Protein AF-A0A813JA35-F1 (afdb_monomer)

Secondary structure (DSSP, 8-state):
-HHHHHHHHHHHHHHHHHHHHHHHT-HHHHHHHHHHHHHTT--HHHHHHHHHHHHHHHHHHHHHHHHHHHT-HHHHHHHHHHHHHTT--TTSHHHHHHHHHHHHHHHHHHHHHHHHHHT-HHHHHHHHHHHHHTT--GGGTHHHHHHHHHHHHHHHHHHHHHHH--HHHHHHHHHHHHHTT--HHHHHHHHHHHHHHHHHHHHHHHHHHHT-HHHHHHHHHHHHHTT--HHHHHHHHHHHHHHHHHHHHHHHHHHHT-HHHHHHHHHHHHHTT--HHHHHHHHHHHHHHHHHHHHHHHHHHHT-HHHHHHHHHHHHHTT--HHHHHHHHHHHHHHHHHHHHHHHHHHHT-HHHHHHHHHHHHHTT--HHHHHHHHHHHHHHHHHHHHHHHHHHHT-HHHHHHHHHHHHHHT--HHHHHHHHHHHHHHHHHHHHHHHHHHHT-HHHHHHHHHHHHHHT--HHHHHHHHHHHHHHHHHHHHHHHHHHTT-HHHHHHHHHHHHHTT--HHHHHHHHHHHHHHHHHHHHHHHHHHHT-HHHHHHHHHHTTTS-HHHHHHHHHHHHHHHHHHHHHHHHHHHT-HHHHHHHHHHHHHHT--GGGGHHHHHHHHHHHHHHHHHHHHHHHT-HHHHHHHHHHHHHTT--GGGTHHHHHHHHHHHHHHHHHHHHHHHT-HHHHHHHHHHHHHTT--HHHHHHHHHHHHHHHHHHHHHHHHHHHT-HHHHHHHH-

Nearest PDB structures (foldseek):
  3mkq-assembly1_C  TM=2.233E-01  e=2.244E+00  Saccharomyces cerevisiae YJM789
  6xns-assembly2_E  TM=1.784E-01  e=2.692E+00  synthetic construct
  3q15-assembly1_A-2  TM=1.395E-01  e=1.739E+00  Bacillus subtilis

Solvent-accessible surface area (backbone atoms only — not comparable to full-atom values): 38128 Å² total; per-residue (Å²): 113,75,64,61,53,53,52,51,54,51,48,54,53,42,51,51,48,36,51,50,20,62,69,54,47,39,66,68,53,34,53,51,36,51,50,56,35,54,77,69,64,57,57,67,78,78,47,45,65,56,53,49,53,49,53,52,50,51,51,50,51,51,50,40,51,50,25,55,72,54,52,41,64,67,58,34,50,56,42,49,49,51,43,49,74,72,52,48,52,81,81,42,65,70,56,47,51,44,53,52,50,48,55,50,50,51,50,47,49,54,50,39,49,53,20,53,75,50,47,37,66,67,56,31,50,50,37,50,47,55,38,55,78,65,55,52,50,64,82,82,43,46,67,56,49,53,51,48,51,50,52,51,47,46,53,49,46,33,50,46,15,56,70,48,44,37,65,68,53,30,48,54,28,50,51,54,34,54,76,70,50,47,48,65,80,76,46,47,63,49,53,54,50,49,55,50,51,53,55,47,52,53,50,39,52,51,22,58,75,54,53,40,65,64,60,33,50,56,37,51,52,52,40,55,76,67,46,43,45,68,78,80,47,43,64,54,51,52,51,44,55,53,49,52,51,49,52,49,45,33,49,51,17,53,75,48,51,36,64,68,58,28,48,52,33,49,50,54,38,55,76,66,61,49,49,65,80,77,44,48,66,51,52,53,46,47,52,52,51,52,49,53,51,50,52,36,51,52,24,59,72,56,48,43,65,68,58,33,50,51,37,48,50,51,39,52,76,71,50,46,48,63,79,76,44,48,63,51,52,52,52,46,51,54,50,51,56,38,51,52,43,32,50,50,15,56,76,46,48,34,64,70,50,31,49,54,22,51,50,50,31,54,75,69,52,47,52,68,78,82,42,44,64,53,54,51,49,46,54,50,52,51,49,51,51,51,52,38,51,52,25,54,72,65,49,41,60,67,57,33,51,53,39,49,50,51,40,50,74,74,43,45,49,64,79,78,44,47,64,53,50,53,51,42,48,52,47,51,52,26,52,51,42,32,50,50,13,54,75,52,51,36,62,70,48,34,51,53,18,50,48,44,27,52,73,68,50,46,58,69,76,80,45,44,64,49,52,51,52,45,53,52,53,53,52,51,51,53,54,35,53,56,24,51,74,46,50,35,65,67,56,31,48,53,37,53,49,53,37,50,78,64,52,42,51,65,78,80,41,46,64,57,51,51,52,47,51,52,52,53,54,49,52,50,49,34,50,51,16,55,73,53,51,37,63,67,54,31,53,51,35,56,61,73,47,68,69,47,52,65,82,79,44,46,67,52,53,52,47,47,54,51,52,53,50,51,52,51,53,40,52,52,22,55,72,65,52,39,63,68,54,33,53,51,38,53,50,52,38,52,74,74,46,49,50,64,81,85,40,45,70,54,53,54,51,46,52,53,54,53,54,43,52,52,44,30,49,48,13,49,76,51,42,35,60,70,52,27,53,52,26,50,51,52,35,52,75,71,52,50,57,67,81,82,43,49,70,47,54,53,44,48,55,52,51,53,51,47,53,51,50,33,51,53,22,48,74,67,68,39,62,69,51,33,52,52,32,53,50,50,36,55,75,65,48,40,54,67,77,82,45,42,69,42,53,52,49,46,51,54,51,51,52,46,53,52,48,33,54,52,14,62,76,66,70,35,63,67,49,36,53,64,55,72,105

Foldseek 3Di:
DVVVVVLVVVLVVLLVQCVVCVVQLELVSLVVSLVSNVVSPPDVVSCVSSVVSNVVLVVLLVQLVVCLVQLPLVSNVVSLVVCVVSPHDCPPPSNVSSVVSNVVVVVLLVQLVVLLVQLDLVSNVVSLVVCVVVVHDVVSCVVSVVSNVVSVVLLVQCVVCLQQLELVSNVVSLVVCVVSNHDVVSCVSSVVSNVVSVVLLVQLVVCLVQLPLVSLVVSLVVCVVSNHDCVSCVVSVVSNVVSVVLLVQCVVCLQQLPLVSNVVSLVVCVVVVHDVVSCVSSVVSNVVSVVLLVQLVVCLVQLDLVSLVVSLVVCVVVNHDVVSCVVSVVSNVLSVVLLVQCVVCLQQLPLVSNVVSLVSCVVSVHDVVSCVSSVVSNVVSVVLLVQLVVQLVLLDLVSNVVSLVVCVVSNHDVVSCVVSVVLSVLQVVLLVLCVVCLVQLDLVSLVVSLVSNVVSPPDVVSNVSSVVSNVVLVVLLVQLVVQLQQLELVSNVVSLVVCVVVNHDCVSCVVSVVSNVVSVVLLVQCVVCLVQLPLVSNVVSVVVCPNHPVVSCVSSVVSNVVSVVLLVQLVVCLVVLDLVSLVVSLVVCVVSNPDVVSCVSSVVSNVVSVVLLVQCVVCLVQLPLVSNVVSLVVCVVNVPDVVSCVSSVVSNVVSVVLLVQCVVLLVVLPLVSLVVSLVVCVVSNHDVVSNVSSVVSNVVSVVLVVQCVVCVVVVPVVSNVVSVD

pLDDT: mean 84.86, std 6.64, range [54.78, 95.5]

Mean predicted aligned error: 18.74 Å

Structure (mmCIF, N/CA/C/O backbone):
data_AF-A0A813JA35-F1
#
_entry.id   AF-A0A813JA35-F1
#
loop_
_atom_site.group_PDB
_atom_site.id
_atom_site.type_symbol
_atom_site.label_atom_id
_atom_site.label_alt_id
_atom_site.label_comp_id
_atom_site.label_asym_id
_atom_site.label_entity_id
_atom_site.label_seq_id
_atom_site.pdbx_PDB_ins_code
_atom_site.Cartn_x
_atom_site.Cartn_y
_atom_site.Cartn_z
_atom_site.occupancy
_atom_site.B_iso_or_equiv
_atom_site.auth_seq_id
_atom_site.auth_comp_id
_atom_site.auth_asym_id
_atom_site.auth_atom_id
_atom_site.pdbx_PDB_model_num
ATOM 1 N N . MET A 1 1 ? -107.538 -13.466 152.422 1.00 54.78 1 MET A N 1
ATOM 2 C CA . MET A 1 1 ? -106.127 -13.144 152.761 1.00 54.78 1 MET A CA 1
ATOM 3 C C . MET A 1 1 ? -105.105 -14.059 152.081 1.00 54.78 1 MET A C 1
ATOM 5 O O . MET A 1 1 ? -104.134 -13.528 151.563 1.00 54.78 1 MET A O 1
ATOM 9 N N . ALA A 1 2 ? -105.293 -15.385 152.020 1.00 56.12 2 ALA A N 1
ATOM 10 C CA . ALA A 1 2 ? -104.316 -16.292 151.389 1.00 56.12 2 ALA A CA 1
ATOM 11 C C . ALA A 1 2 ? -104.089 -16.047 149.876 1.00 56.12 2 ALA A C 1
ATOM 13 O O . ALA A 1 2 ? -102.971 -16.198 149.388 1.00 56.12 2 ALA A O 1
ATOM 14 N N . GLU A 1 3 ? -105.110 -15.608 149.134 1.00 58.88 3 GLU A N 1
ATOM 15 C CA . GLU A 1 3 ? -104.981 -15.305 147.696 1.00 58.88 3 GLU A CA 1
ATOM 16 C C . GLU A 1 3 ? -104.194 -14.016 147.413 1.00 58.88 3 GLU A C 1
ATOM 18 O O . GLU A 1 3 ? -103.394 -13.981 146.481 1.00 58.88 3 GLU A O 1
ATOM 23 N N . ALA A 1 4 ? -104.318 -12.994 148.267 1.00 61.59 4 ALA A N 1
ATOM 24 C CA . ALA A 1 4 ? -103.555 -11.750 148.135 1.00 61.59 4 ALA A CA 1
ATOM 25 C C . ALA A 1 4 ? -102.043 -11.966 148.359 1.00 61.59 4 ALA A C 1
ATOM 27 O O . ALA A 1 4 ? -101.219 -11.337 147.697 1.00 61.59 4 ALA A O 1
ATOM 28 N N . PHE A 1 5 ? -101.668 -12.903 149.239 1.00 66.31 5 PHE A N 1
ATOM 29 C CA . PHE A 1 5 ? -100.265 -13.260 149.479 1.00 66.31 5 PHE A CA 1
ATOM 30 C C . PHE A 1 5 ? -99.649 -14.036 148.305 1.00 66.31 5 PHE A C 1
ATOM 32 O O . PHE A 1 5 ? -98.510 -13.773 147.924 1.00 66.31 5 PHE A O 1
ATOM 39 N N . ARG A 1 6 ? -100.410 -14.945 147.675 1.00 68.88 6 ARG A N 1
ATOM 40 C CA . ARG A 1 6 ? -99.957 -15.658 146.465 1.00 68.88 6 ARG A CA 1
ATOM 41 C C . ARG A 1 6 ? -99.813 -14.724 145.262 1.00 68.88 6 ARG A C 1
ATOM 43 O O . ARG A 1 6 ? -98.865 -14.879 144.499 1.00 68.88 6 ARG A O 1
ATOM 50 N N . ALA A 1 7 ? -100.706 -13.744 145.113 1.00 69.75 7 ALA A N 1
ATOM 51 C CA . ALA A 1 7 ? -100.598 -12.732 144.063 1.00 69.75 7 ALA A CA 1
ATOM 52 C C . ALA A 1 7 ? -99.343 -11.857 144.236 1.00 69.75 7 ALA A C 1
ATOM 54 O O . ALA A 1 7 ? -98.605 -11.651 143.276 1.00 69.75 7 ALA A O 1
ATOM 55 N N . ARG A 1 8 ? -99.041 -11.422 145.468 1.00 73.31 8 ARG A N 1
ATOM 56 C CA . ARG A 1 8 ? -97.847 -10.614 145.765 1.00 73.31 8 ARG A CA 1
ATOM 57 C C . ARG A 1 8 ? -96.536 -11.380 145.550 1.00 73.31 8 ARG A C 1
ATOM 59 O O . ARG A 1 8 ? -95.642 -10.855 144.897 1.00 73.31 8 ARG A O 1
ATOM 66 N N . ALA A 1 9 ? -96.453 -12.636 145.995 1.00 74.88 9 ALA A N 1
ATOM 67 C CA . ALA A 1 9 ? -95.282 -13.486 145.757 1.00 74.88 9 ALA A CA 1
ATOM 68 C C . ALA A 1 9 ? -95.050 -13.760 144.259 1.00 74.88 9 ALA A C 1
ATOM 70 O O . ALA A 1 9 ? -93.912 -13.798 143.794 1.00 74.88 9 ALA A O 1
ATOM 71 N N . ARG A 1 10 ? -96.129 -13.904 143.478 1.00 78.25 10 ARG A N 1
ATOM 72 C CA . ARG A 1 10 ? -96.044 -14.067 142.022 1.00 78.25 10 ARG A CA 1
ATOM 73 C C . ARG A 1 10 ? -95.562 -12.791 141.328 1.00 78.25 10 ARG A C 1
ATOM 75 O O . ARG A 1 10 ? -94.776 -12.894 140.394 1.00 78.25 10 ARG A O 1
ATOM 82 N N . ILE A 1 11 ? -95.978 -11.610 141.794 1.00 77.88 11 ILE A N 1
ATOM 83 C CA . ILE A 1 11 ? -95.479 -10.321 141.287 1.00 77.88 11 ILE A CA 1
ATOM 84 C C . ILE A 1 11 ? -93.991 -10.153 141.609 1.00 77.88 11 ILE A C 1
ATOM 86 O O . ILE A 1 11 ? -93.230 -9.837 140.705 1.00 77.88 11 ILE A O 1
ATOM 90 N N . GLU A 1 12 ? -93.541 -10.437 142.834 1.00 78.44 12 GLU A N 1
ATOM 91 C CA . GLU A 1 12 ? -92.113 -10.365 143.193 1.00 78.44 12 GLU A CA 1
ATOM 92 C C . GLU A 1 12 ? -91.264 -11.359 142.385 1.00 78.44 12 GLU A C 1
ATOM 94 O O . GLU A 1 12 ? -90.181 -11.018 141.905 1.00 78.44 12 GLU A O 1
ATOM 99 N N . GLN A 1 13 ? -91.777 -12.571 142.151 1.00 80.56 13 GLN A N 1
ATOM 100 C CA . GLN A 1 13 ? -91.117 -13.555 141.292 1.00 80.56 13 GLN A CA 1
ATOM 101 C C . GLN A 1 13 ? -91.028 -13.076 139.834 1.00 80.56 13 GLN A C 1
ATOM 103 O O . GLN A 1 13 ? -90.008 -13.279 139.175 1.00 80.56 13 GLN A O 1
ATOM 108 N N . LEU A 1 14 ? -92.075 -12.423 139.327 1.00 81.19 14 LEU A N 1
ATOM 109 C CA . LEU A 1 14 ? -92.092 -11.840 137.987 1.00 81.19 14 LEU A CA 1
ATOM 110 C C . LEU A 1 14 ? -91.181 -10.610 137.883 1.00 81.19 14 LEU A C 1
ATOM 112 O O . LEU A 1 14 ? -90.465 -10.489 136.897 1.00 81.19 14 LEU A O 1
ATOM 116 N N . GLN A 1 15 ? -91.099 -9.766 138.914 1.00 79.69 15 GLN A N 1
ATOM 117 C CA . GLN A 1 15 ? -90.134 -8.664 138.991 1.00 79.69 15 GLN A CA 1
ATOM 118 C C . GLN A 1 15 ? -88.690 -9.179 139.019 1.00 79.69 15 GLN A C 1
ATOM 120 O O . GLN A 1 15 ? -87.827 -8.621 138.344 1.00 79.69 15 GLN A O 1
ATOM 125 N N . ALA A 1 16 ? -88.411 -10.262 139.750 1.00 79.69 16 ALA A N 1
ATOM 126 C CA . ALA A 1 16 ? -87.098 -10.905 139.749 1.00 79.69 16 ALA A CA 1
ATOM 127 C C . ALA A 1 16 ? -86.751 -11.486 138.369 1.00 79.69 16 ALA A C 1
ATOM 129 O O . ALA A 1 16 ? -85.639 -11.284 137.883 1.00 79.69 16 ALA A O 1
ATOM 130 N N . LYS A 1 17 ? -87.713 -12.138 137.699 1.00 80.00 17 LYS A N 1
ATOM 131 C CA . LYS A 1 17 ? -87.556 -12.599 136.311 1.00 80.00 17 LYS A CA 1
ATOM 132 C C . LYS A 1 17 ? -87.349 -11.443 135.332 1.00 80.00 17 LYS A C 1
ATOM 134 O O . LYS A 1 17 ? -86.499 -11.560 134.459 1.00 80.00 17 LYS A O 1
ATOM 139 N N . LEU A 1 18 ? -88.069 -10.331 135.484 1.00 81.81 18 LEU A N 1
ATOM 140 C CA . LEU A 1 18 ? -87.925 -9.144 134.638 1.00 81.81 18 LEU A CA 1
ATOM 141 C C . LEU A 1 18 ? -86.563 -8.473 134.844 1.00 81.81 18 LEU A C 1
ATOM 143 O O . LEU A 1 18 ? -85.926 -8.101 133.867 1.00 81.81 18 LEU A O 1
ATOM 147 N N . LYS A 1 19 ? -86.072 -8.386 136.089 1.00 80.62 19 LYS A N 1
ATOM 148 C CA . LYS A 1 19 ? -84.715 -7.903 136.396 1.00 80.62 19 LYS A CA 1
ATOM 149 C C . LYS A 1 19 ? -83.633 -8.828 135.849 1.00 80.62 19 LYS A C 1
ATOM 151 O O . LYS A 1 19 ? -82.645 -8.341 135.315 1.00 80.62 19 LYS A O 1
ATOM 156 N N . MET A 1 20 ? -83.821 -10.145 135.944 1.00 80.94 20 MET A N 1
ATOM 157 C CA . MET A 1 20 ? -82.914 -11.113 135.323 1.00 80.94 20 MET A CA 1
ATOM 158 C C . MET A 1 20 ? -82.931 -10.998 133.800 1.00 80.94 20 MET A C 1
ATOM 160 O O . MET A 1 20 ? -81.870 -10.984 133.192 1.00 80.94 20 MET A O 1
ATOM 164 N N . ALA A 1 21 ? -84.103 -10.832 133.185 1.00 78.75 21 ALA A N 1
ATOM 165 C CA . ALA A 1 21 ? -84.216 -10.606 131.750 1.00 78.75 21 ALA A CA 1
ATOM 166 C C . ALA A 1 21 ? -83.507 -9.304 131.334 1.00 78.75 21 ALA A C 1
ATOM 168 O O . ALA A 1 21 ? -82.654 -9.338 130.453 1.00 78.75 21 ALA A O 1
ATOM 169 N N . LEU A 1 22 ? -83.768 -8.191 132.033 1.00 79.19 22 LEU A N 1
ATOM 170 C CA . LEU A 1 22 ? -83.074 -6.904 131.873 1.00 79.19 22 LEU A CA 1
ATOM 171 C C . LEU A 1 22 ? -81.550 -7.026 132.011 1.00 79.19 22 LEU A C 1
ATOM 173 O O . LEU A 1 22 ? -80.816 -6.362 131.284 1.00 79.19 22 LEU A O 1
ATOM 177 N N . PHE A 1 23 ? -81.077 -7.875 132.923 1.00 79.25 23 PHE A N 1
ATOM 178 C CA . PHE A 1 23 ? -79.655 -8.132 133.126 1.00 79.25 23 PHE A CA 1
ATOM 179 C C . PHE A 1 23 ? -79.046 -8.981 132.001 1.00 79.25 23 PHE A C 1
ATOM 181 O O . PHE A 1 23 ? -77.958 -8.672 131.525 1.00 79.25 23 PHE A O 1
ATOM 188 N N . CYS A 1 24 ? -79.749 -10.023 131.550 1.00 75.69 24 CYS A N 1
ATOM 189 C CA . CYS A 1 24 ? -79.293 -10.905 130.475 1.00 75.69 24 CYS A CA 1
ATOM 190 C C . CYS A 1 24 ? -79.340 -10.245 129.091 1.00 75.69 24 CYS A C 1
ATOM 192 O O . CYS A 1 24 ? -78.675 -10.738 128.184 1.00 75.69 24 CYS A O 1
ATOM 194 N N . LYS A 1 25 ? -80.115 -9.159 128.928 1.00 76.75 25 LYS A N 1
ATOM 195 C CA . LYS A 1 25 ? -80.238 -8.365 127.689 1.00 76.75 25 LYS A CA 1
ATOM 196 C C . LYS A 1 25 ? -80.531 -9.193 126.429 1.00 76.75 25 LYS A C 1
ATOM 198 O O . LYS A 1 25 ? -80.268 -8.752 125.317 1.00 76.75 25 LYS A O 1
ATOM 203 N N . ASP A 1 26 ? -81.096 -10.382 126.604 1.00 79.50 26 ASP A N 1
ATOM 204 C CA . ASP A 1 26 ? -81.560 -11.240 125.522 1.00 79.50 26 ASP A CA 1
ATOM 205 C C . ASP A 1 26 ? -82.956 -10.768 125.111 1.00 79.50 26 ASP A C 1
ATOM 207 O O . ASP A 1 26 ? -83.874 -10.725 125.938 1.00 79.50 26 ASP A O 1
ATOM 211 N N . LEU A 1 27 ? -83.117 -10.389 123.840 1.00 80.44 27 LEU A N 1
ATOM 212 C CA . LEU A 1 27 ? -84.355 -9.805 123.335 1.00 80.44 27 LEU A CA 1
ATOM 213 C C . LEU A 1 27 ? -85.556 -10.749 123.496 1.00 80.44 27 LEU A C 1
ATOM 215 O O . LEU A 1 27 ? -86.667 -10.298 123.797 1.00 80.44 27 LEU A O 1
ATOM 219 N N . LEU A 1 28 ? -85.356 -12.056 123.305 1.00 80.50 28 LEU A N 1
ATOM 220 C CA . LEU A 1 28 ? -86.419 -13.054 123.422 1.00 80.50 28 LEU A CA 1
ATOM 221 C C . LEU A 1 28 ? -86.826 -13.235 124.882 1.00 80.50 28 LEU A C 1
ATOM 223 O O . LEU A 1 28 ? -88.022 -13.267 125.186 1.00 80.50 28 LEU A O 1
ATOM 227 N N . VAL A 1 29 ? -85.844 -13.286 125.786 1.00 81.00 29 VAL A N 1
ATOM 228 C CA . VAL A 1 29 ? -86.083 -13.414 127.230 1.00 81.00 29 VAL A CA 1
ATOM 229 C C . VAL A 1 29 ? -86.735 -12.144 127.794 1.00 81.00 29 VAL A C 1
ATOM 231 O O . VAL A 1 29 ? -87.685 -12.256 128.570 1.00 81.00 29 VAL A O 1
ATOM 234 N N . LEU A 1 30 ? -86.318 -10.945 127.357 1.00 81.19 30 LEU A N 1
ATOM 235 C CA . LEU A 1 30 ? -86.968 -9.672 127.708 1.00 81.19 30 LEU A CA 1
ATOM 236 C C . LEU A 1 30 ? -88.418 -9.632 127.233 1.00 81.19 30 LEU A C 1
ATOM 238 O O . LEU A 1 30 ? -89.312 -9.364 128.032 1.00 81.19 30 LEU A O 1
ATOM 242 N N . ARG A 1 31 ? -88.678 -9.922 125.951 1.00 82.25 31 ARG A N 1
ATOM 243 C CA . ARG A 1 31 ? -90.039 -9.899 125.391 1.00 82.25 31 ARG A CA 1
ATOM 244 C C . ARG A 1 31 ? -90.958 -10.895 126.099 1.00 82.25 31 ARG A C 1
ATOM 246 O O . ARG A 1 31 ? -92.114 -10.565 126.369 1.00 82.25 31 ARG A O 1
ATOM 253 N N . ALA A 1 32 ? -90.462 -12.094 126.414 1.00 80.25 32 ALA A N 1
ATOM 254 C CA . ALA A 1 32 ? -91.214 -13.098 127.162 1.00 80.25 32 ALA A CA 1
ATOM 255 C C . ALA A 1 32 ? -91.516 -12.628 128.595 1.00 80.25 32 ALA A C 1
ATOM 257 O O . ALA A 1 32 ? -92.671 -12.673 129.018 1.00 80.25 32 ALA A O 1
ATOM 258 N N . ALA A 1 33 ? -90.517 -12.095 129.307 1.00 80.56 33 ALA A N 1
ATOM 259 C CA . ALA A 1 33 ? -90.686 -11.576 130.662 1.00 80.56 33 ALA A CA 1
ATOM 260 C C . ALA A 1 33 ? -91.639 -10.368 130.717 1.00 80.56 33 ALA A C 1
ATOM 262 O O . ALA A 1 33 ? -92.487 -10.307 131.605 1.00 80.56 33 ALA A O 1
ATOM 263 N N . ILE A 1 34 ? -91.563 -9.444 129.749 1.00 81.12 34 ILE A N 1
ATOM 264 C CA . ILE A 1 34 ? -92.482 -8.300 129.623 1.00 81.12 34 ILE A CA 1
ATOM 265 C C . ILE A 1 34 ? -93.917 -8.785 129.408 1.00 81.12 34 ILE A C 1
ATOM 267 O O . ILE A 1 34 ? -94.815 -8.320 130.107 1.00 81.12 34 ILE A O 1
ATOM 271 N N . LYS A 1 35 ? -94.145 -9.746 128.500 1.00 82.12 35 LYS A N 1
ATOM 272 C CA . LYS A 1 35 ? -95.480 -10.325 128.266 1.00 82.12 35 LYS A CA 1
ATOM 273 C C . LYS A 1 35 ? -96.033 -11.027 129.509 1.00 82.12 35 LYS A C 1
ATOM 275 O O . LYS A 1 35 ? -97.195 -10.816 129.848 1.00 82.12 35 LYS A O 1
ATOM 280 N N . GLU A 1 36 ? -95.217 -11.825 130.204 1.00 80.44 36 GLU A N 1
ATOM 281 C CA . GLU A 1 36 ? -95.619 -12.485 131.456 1.00 80.44 36 GLU A CA 1
ATOM 282 C C . GLU A 1 36 ? -95.966 -11.464 132.552 1.00 80.44 36 GLU A C 1
ATOM 284 O O . GLU A 1 36 ? -96.965 -11.625 133.255 1.00 80.44 36 GLU A O 1
ATOM 289 N N . CYS A 1 37 ? -95.187 -10.385 132.669 1.00 80.06 37 CYS A N 1
ATOM 290 C CA . CYS A 1 37 ? -95.428 -9.316 133.637 1.00 80.06 37 CYS A CA 1
ATOM 291 C C . CYS A 1 37 ? -96.671 -8.470 133.294 1.00 80.06 37 CYS A C 1
ATOM 293 O O . CYS A 1 37 ? -97.439 -8.124 134.192 1.00 80.06 37 CYS A O 1
ATOM 295 N N . GLN A 1 38 ? -96.918 -8.183 132.010 1.00 80.06 38 GLN A N 1
ATOM 296 C CA . GLN A 1 38 ? -98.134 -7.507 131.536 1.00 80.06 38 GLN A CA 1
ATOM 297 C C . GLN A 1 38 ? -99.389 -8.339 131.817 1.00 80.06 38 GLN A C 1
ATOM 299 O O . GLN A 1 38 ? -100.368 -7.817 132.348 1.00 80.06 38 GLN A O 1
ATOM 304 N N . ALA A 1 39 ? -99.352 -9.642 131.517 1.00 77.12 39 ALA A N 1
ATOM 305 C CA . ALA A 1 39 ? -100.464 -10.558 131.774 1.00 77.12 39 ALA A CA 1
ATOM 306 C C . ALA A 1 39 ? -100.786 -10.695 133.274 1.00 77.12 39 ALA A C 1
ATOM 308 O O . ALA A 1 39 ? -101.926 -10.967 133.643 1.00 77.12 39 ALA A O 1
ATOM 309 N N . ALA A 1 40 ? -99.793 -10.483 134.140 1.00 77.69 40 ALA A N 1
ATOM 310 C CA . ALA A 1 40 ? -99.952 -10.484 135.591 1.00 77.69 40 ALA A CA 1
ATOM 311 C C . ALA A 1 40 ? -100.417 -9.136 136.177 1.00 77.69 40 ALA A C 1
ATOM 313 O O . ALA A 1 40 ? -100.596 -9.040 137.391 1.00 77.69 40 ALA A O 1
ATOM 314 N N . GLY A 1 41 ? -100.624 -8.109 135.344 1.00 76.06 41 GLY A N 1
ATOM 315 C CA . GLY A 1 41 ? -101.142 -6.808 135.769 1.00 76.06 41 GLY A CA 1
ATOM 316 C C . GLY A 1 41 ? -100.119 -5.907 136.466 1.00 76.06 41 GLY A C 1
ATOM 317 O O . GLY A 1 41 ? -100.523 -5.038 137.240 1.00 76.06 41 GLY A O 1
ATOM 318 N N . LEU A 1 42 ? -98.813 -6.094 136.223 1.00 78.62 42 LEU A N 1
ATOM 319 C CA . LEU A 1 42 ? -97.807 -5.164 136.743 1.00 78.62 42 LEU A CA 1
ATOM 320 C C . LEU A 1 42 ? -98.041 -3.743 136.194 1.00 78.62 42 LEU A C 1
ATOM 322 O O . LEU A 1 42 ? -98.361 -3.577 135.012 1.00 78.62 42 LEU A O 1
ATOM 326 N N . PRO A 1 43 ? -97.859 -2.702 137.024 1.00 74.81 43 PRO A N 1
ATOM 327 C CA . PRO A 1 43 ? -98.071 -1.328 136.600 1.00 74.81 43 PRO A CA 1
ATOM 328 C C . PRO A 1 43 ? -97.073 -0.942 135.504 1.00 74.81 43 PRO A C 1
ATOM 330 O O . PRO A 1 43 ? -95.883 -1.247 135.582 1.00 74.81 43 PRO A O 1
ATOM 333 N N . ALA A 1 44 ? -97.552 -0.194 134.507 1.00 73.56 44 ALA A N 1
ATOM 334 C CA . ALA A 1 44 ? -96.766 0.225 133.342 1.00 73.56 44 ALA A CA 1
ATOM 335 C C . ALA A 1 44 ? -95.434 0.912 133.702 1.00 73.56 44 ALA A C 1
ATOM 337 O O . ALA A 1 44 ? -94.472 0.825 132.945 1.00 73.56 44 ALA A O 1
ATOM 338 N N . ARG A 1 45 ? -95.351 1.545 134.881 1.00 75.69 45 ARG A N 1
ATOM 339 C CA . ARG A 1 45 ? -94.132 2.186 135.388 1.00 75.69 45 ARG A CA 1
ATOM 340 C C . ARG A 1 45 ? -92.987 1.198 135.641 1.00 75.69 45 ARG A C 1
ATOM 342 O O . ARG A 1 45 ? -91.844 1.551 135.393 1.00 75.69 45 ARG A O 1
ATOM 349 N N . GLU A 1 46 ? -93.280 -0.020 136.094 1.00 72.50 46 GLU A N 1
ATOM 350 C CA . GLU A 1 46 ? -92.263 -1.054 136.356 1.00 72.50 46 GLU A CA 1
ATOM 351 C C . GLU A 1 46 ? -91.836 -1.792 135.079 1.00 72.50 46 GLU A C 1
ATOM 353 O O . GLU A 1 46 ? -90.742 -2.340 135.002 1.00 72.50 46 GLU A O 1
ATOM 358 N N . LEU A 1 47 ? -92.684 -1.766 134.051 1.00 77.00 47 LEU A N 1
ATOM 359 C CA . LEU A 1 47 ? -92.393 -2.315 132.727 1.00 77.00 47 LEU A CA 1
ATOM 360 C C . LEU A 1 47 ? -91.657 -1.325 131.812 1.00 77.00 47 LEU A C 1
ATOM 362 O O . LEU A 1 47 ? -91.067 -1.748 130.821 1.00 77.00 47 LEU A O 1
ATOM 366 N N . ALA A 1 48 ? -91.689 -0.026 132.124 1.00 78.75 48 ALA A N 1
ATOM 367 C CA . ALA A 1 48 ? -91.158 1.033 131.268 1.00 78.75 48 ALA A CA 1
ATOM 368 C C . ALA A 1 48 ? -89.664 0.850 130.954 1.00 78.75 48 ALA A C 1
ATOM 370 O O . ALA A 1 48 ? -89.273 0.950 129.795 1.00 78.75 48 ALA A O 1
ATOM 371 N N . GLU A 1 49 ? -88.846 0.508 131.954 1.00 77.81 49 GLU A N 1
ATOM 372 C CA . GLU A 1 49 ? -87.406 0.274 131.762 1.00 77.81 49 GLU A CA 1
ATOM 373 C C . GLU A 1 49 ? -87.134 -0.924 130.839 1.00 77.81 49 GLU A C 1
ATOM 375 O O . GLU A 1 49 ? -86.293 -0.841 129.946 1.00 77.81 49 GLU A O 1
ATOM 380 N N . ALA A 1 50 ? -87.892 -2.017 130.988 1.00 77.25 50 ALA A N 1
ATOM 381 C CA . ALA A 1 50 ? -87.770 -3.193 130.128 1.00 77.25 50 ALA A CA 1
ATOM 382 C C . ALA A 1 50 ? -88.226 -2.912 128.689 1.00 77.25 50 ALA A C 1
ATOM 384 O O . ALA A 1 50 ? -87.569 -3.341 127.744 1.00 77.25 50 ALA A O 1
ATOM 385 N N . VAL A 1 51 ? -89.305 -2.148 128.495 1.00 78.56 51 VAL A N 1
ATOM 386 C CA . VAL A 1 51 ? -89.786 -1.764 127.157 1.00 78.56 51 VAL A CA 1
ATOM 387 C C . VAL A 1 51 ? -88.789 -0.845 126.444 1.00 78.56 51 VAL A C 1
ATOM 389 O O . VAL A 1 51 ? -88.508 -1.066 125.267 1.00 78.56 51 VAL A O 1
ATOM 392 N N . VAL A 1 52 ? -88.205 0.134 127.146 1.00 82.00 52 VAL A N 1
ATOM 393 C CA . VAL A 1 52 ? -87.154 1.005 126.588 1.00 82.00 52 VAL A CA 1
ATOM 394 C C . VAL A 1 52 ? -85.923 0.183 126.201 1.00 82.00 52 VAL A C 1
ATOM 396 O O . VAL A 1 52 ? -85.482 0.268 125.057 1.00 82.00 52 VAL A O 1
ATOM 399 N N . ALA A 1 53 ? -85.444 -0.699 127.087 1.00 79.69 53 ALA A N 1
ATOM 400 C CA . ALA A 1 53 ? -84.318 -1.586 126.790 1.00 79.69 53 ALA A CA 1
ATOM 401 C C . ALA A 1 53 ? -84.584 -2.492 125.572 1.00 79.69 53 ALA A C 1
ATOM 403 O O . ALA A 1 53 ? -83.695 -2.695 124.750 1.00 79.69 53 ALA A O 1
ATOM 404 N N . THR A 1 54 ? -85.816 -2.988 125.410 1.00 79.69 54 THR A N 1
ATOM 405 C CA . THR A 1 54 ? -86.223 -3.788 124.239 1.00 79.69 54 THR A CA 1
ATOM 406 C C . THR A 1 54 ? -86.154 -2.959 122.950 1.00 79.69 54 THR A C 1
ATOM 408 O O . THR A 1 54 ? -85.598 -3.415 121.954 1.00 79.69 54 THR A O 1
ATOM 411 N N . GLY A 1 55 ? -86.670 -1.724 122.971 1.00 80.38 55 GLY A N 1
ATOM 412 C CA . GLY A 1 55 ? -86.640 -0.819 121.819 1.00 80.38 55 GLY A CA 1
ATOM 413 C C . GLY A 1 55 ? -85.225 -0.391 121.422 1.00 80.38 55 GLY A C 1
ATOM 414 O O . GLY A 1 55 ? -84.925 -0.290 120.234 1.00 80.38 55 GLY A O 1
ATOM 415 N N . ASP A 1 56 ? -84.335 -0.188 122.392 1.00 81.50 56 ASP A N 1
ATOM 416 C CA . ASP A 1 56 ? -82.935 0.146 122.121 1.00 81.50 56 ASP A CA 1
ATOM 417 C C . ASP A 1 56 ? -82.169 -1.050 121.529 1.00 81.50 56 ASP A C 1
ATOM 419 O O . ASP A 1 56 ? -81.422 -0.875 120.563 1.00 81.50 56 ASP A O 1
ATOM 423 N N . ILE A 1 57 ? -82.419 -2.275 122.018 1.00 81.69 57 ILE A N 1
ATOM 424 C CA . ILE A 1 57 ? -81.890 -3.515 121.418 1.00 81.69 57 ILE A CA 1
ATOM 425 C C . ILE A 1 57 ? -82.387 -3.677 119.977 1.00 81.69 57 ILE A C 1
ATOM 427 O O . ILE A 1 57 ? -81.590 -3.934 119.078 1.00 81.69 57 ILE A O 1
ATOM 431 N N . GLU A 1 58 ? -83.680 -3.469 119.720 1.00 81.06 58 GLU A N 1
ATOM 432 C CA . GLU A 1 58 ? -84.253 -3.561 118.372 1.00 81.06 58 GLU A CA 1
ATOM 433 C C . GLU A 1 58 ? -83.686 -2.507 117.414 1.00 81.06 58 GLU A C 1
ATOM 435 O O . GLU A 1 58 ? -83.405 -2.824 116.254 1.00 81.06 58 GLU A O 1
ATOM 440 N N . ARG A 1 59 ? -83.463 -1.270 117.880 1.00 82.88 59 ARG A N 1
ATOM 441 C CA . ARG A 1 59 ? -82.788 -0.237 117.080 1.00 82.88 59 ARG A CA 1
ATOM 442 C C . ARG A 1 59 ? -81.347 -0.622 116.770 1.00 82.88 59 ARG A C 1
ATOM 444 O O . ARG A 1 59 ? -80.926 -0.446 115.630 1.00 82.88 59 ARG A O 1
ATOM 451 N N . MET A 1 60 ? -80.603 -1.175 117.729 1.00 82.25 60 MET A N 1
ATOM 452 C CA . MET A 1 60 ? -79.229 -1.626 117.479 1.00 82.25 60 MET A CA 1
ATOM 453 C C . MET A 1 60 ? -79.171 -2.827 116.543 1.00 82.25 60 MET A C 1
ATOM 455 O O . MET A 1 60 ? -78.341 -2.826 115.644 1.00 82.25 60 MET A O 1
ATOM 459 N N . LEU A 1 61 ? -80.065 -3.809 116.677 1.00 80.38 61 LEU A N 1
ATOM 460 C CA . LEU A 1 61 ? -80.143 -4.940 115.749 1.00 80.38 61 LEU A CA 1
ATOM 461 C C . LEU A 1 61 ? -80.576 -4.498 114.347 1.00 80.38 61 LEU A C 1
ATOM 463 O O . LEU A 1 61 ? -80.068 -5.018 113.359 1.00 80.38 61 LEU A O 1
ATOM 467 N N . SER A 1 62 ? -81.463 -3.506 114.243 1.00 80.88 62 SER A N 1
ATOM 468 C CA . SER A 1 62 ? -81.839 -2.903 112.958 1.00 80.88 62 SER A CA 1
ATOM 469 C C . SER A 1 62 ? -80.674 -2.128 112.337 1.00 80.88 62 SER A C 1
ATOM 471 O O . SER A 1 62 ? -80.433 -2.259 111.141 1.00 80.88 62 SER A O 1
ATOM 473 N N . SER A 1 63 ? -79.910 -1.385 113.146 1.00 82.44 63 SER A N 1
ATOM 474 C CA . SER A 1 63 ? -78.673 -0.722 112.716 1.00 82.44 63 SER A CA 1
ATOM 475 C C . SER A 1 63 ? -77.613 -1.739 112.299 1.00 82.44 63 SER A C 1
ATOM 477 O O . SER A 1 63 ? -76.959 -1.541 111.287 1.00 82.44 63 SER A O 1
ATOM 479 N N . LEU A 1 64 ? -77.467 -2.845 113.033 1.00 82.12 64 LEU A N 1
ATOM 480 C CA . LEU A 1 64 ? -76.535 -3.922 112.714 1.00 82.12 64 LEU A CA 1
ATOM 481 C C . LEU A 1 64 ? -76.931 -4.599 111.406 1.00 82.12 64 LEU A C 1
ATOM 483 O O . LEU A 1 64 ? -76.084 -4.789 110.546 1.00 82.12 64 LEU A O 1
ATOM 487 N N . LYS A 1 65 ? -78.220 -4.890 111.209 1.00 81.56 65 LYS A N 1
ATOM 488 C CA . LYS A 1 65 ? -78.739 -5.444 109.957 1.00 81.56 65 LYS A CA 1
ATOM 489 C C . LYS A 1 65 ? -78.533 -4.485 108.784 1.00 81.56 65 LYS A C 1
ATOM 491 O O . LYS A 1 65 ? -78.171 -4.938 107.706 1.00 81.56 65 LYS A O 1
ATOM 496 N N . ALA A 1 66 ? -78.718 -3.180 108.986 1.00 80.88 66 ALA A N 1
ATOM 497 C CA . ALA A 1 66 ? -78.414 -2.174 107.971 1.00 80.88 66 ALA A CA 1
ATOM 498 C C . ALA A 1 66 ? -76.916 -2.169 107.625 1.00 80.88 66 ALA A C 1
ATOM 500 O O . ALA A 1 66 ? -76.577 -2.252 106.450 1.00 80.88 66 ALA A O 1
ATOM 501 N N . SER A 1 67 ? -76.031 -2.189 108.627 1.00 81.06 67 SER A N 1
ATOM 502 C CA . SER A 1 67 ? -74.582 -2.265 108.411 1.00 81.06 67 SER A CA 1
ATOM 503 C C . SER A 1 67 ? -74.161 -3.586 107.735 1.00 81.06 67 SER A C 1
ATOM 505 O O . SER A 1 67 ? -73.289 -3.584 106.871 1.00 81.06 67 SER A O 1
ATOM 507 N N . VAL A 1 68 ? -74.802 -4.725 108.058 1.00 80.44 68 VAL A N 1
ATOM 508 C CA . VAL A 1 68 ? -74.570 -6.029 107.386 1.00 80.44 68 VAL A CA 1
ATOM 509 C C . VAL A 1 68 ? -74.937 -5.946 105.908 1.00 80.44 68 VAL A C 1
ATOM 511 O O . VAL A 1 68 ? -74.245 -6.521 105.071 1.00 80.44 68 VAL A O 1
ATOM 514 N N . MET A 1 69 ? -75.999 -5.213 105.576 1.00 78.50 69 MET A N 1
ATOM 515 C CA . MET A 1 69 ? -76.425 -5.011 104.192 1.00 78.50 69 MET A CA 1
ATOM 516 C C . MET A 1 69 ? -75.501 -4.058 103.430 1.00 78.50 69 MET A C 1
ATOM 518 O O . MET A 1 69 ? -75.278 -4.280 102.244 1.00 78.50 69 MET A O 1
ATOM 522 N N . THR A 1 70 ? -74.940 -3.031 104.083 1.00 78.56 70 THR A N 1
ATOM 523 C CA . THR A 1 70 ? -73.979 -2.121 103.432 1.00 78.56 70 THR A CA 1
ATOM 524 C C . THR A 1 70 ? -72.593 -2.737 103.272 1.00 78.56 70 THR A C 1
ATOM 526 O O . THR A 1 70 ? -71.823 -2.255 102.445 1.00 78.56 70 THR A O 1
ATOM 529 N N . LYS A 1 71 ? -72.265 -3.788 104.044 1.00 74.25 71 LYS A N 1
ATOM 530 C CA . LYS A 1 71 ? -70.973 -4.504 104.013 1.00 74.25 71 LYS A CA 1
ATOM 531 C C . LYS A 1 71 ? -69.752 -3.584 104.146 1.00 74.25 71 LYS A C 1
ATOM 533 O O . LYS A 1 71 ? -68.641 -3.969 103.790 1.00 74.25 71 LYS A O 1
ATOM 538 N N . ASN A 1 72 ? -69.945 -2.378 104.678 1.00 80.38 72 ASN A N 1
ATOM 539 C CA . ASN A 1 72 ? -68.860 -1.471 105.010 1.00 80.38 72 ASN A CA 1
ATOM 540 C C . ASN A 1 72 ? -68.215 -1.967 106.306 1.00 80.38 72 ASN A C 1
ATOM 542 O O . ASN A 1 72 ? -68.870 -2.010 107.346 1.00 80.38 72 ASN A O 1
ATOM 546 N N . LEU A 1 73 ? -66.947 -2.366 106.238 1.00 79.44 73 LEU A N 1
ATOM 547 C CA . LEU A 1 73 ? -66.248 -3.006 107.347 1.00 79.44 73 LEU A CA 1
ATOM 548 C C . LEU A 1 73 ? -66.096 -2.059 108.549 1.00 79.44 73 LEU A C 1
ATOM 550 O O . LEU A 1 73 ? -66.223 -2.500 109.692 1.00 79.44 73 LEU A O 1
ATOM 554 N N . GLU A 1 74 ? -65.924 -0.757 108.305 1.00 80.94 74 GLU A N 1
ATOM 555 C CA . GLU A 1 74 ? -65.854 0.276 109.348 1.00 80.94 74 GLU A CA 1
ATOM 556 C C . GLU A 1 74 ? -67.208 0.467 110.041 1.00 80.94 74 GLU A C 1
ATOM 558 O O . GLU A 1 74 ? -67.297 0.408 111.268 1.00 80.94 74 GLU A O 1
ATOM 563 N N . ASP A 1 75 ? -68.292 0.592 109.269 1.00 79.69 75 ASP A N 1
ATOM 564 C CA . ASP A 1 75 ? -69.634 0.717 109.843 1.00 79.69 75 ASP A CA 1
ATOM 565 C C . ASP A 1 75 ? -70.041 -0.564 110.577 1.00 79.69 75 ASP A C 1
ATOM 567 O O . ASP A 1 75 ? -70.644 -0.507 111.655 1.00 79.69 75 ASP A O 1
ATOM 571 N N . LEU A 1 76 ? -69.701 -1.734 110.028 1.00 81.81 76 LEU A N 1
ATOM 572 C CA . LEU A 1 76 ? -70.057 -3.026 110.599 1.00 81.81 76 LEU A CA 1
ATOM 573 C C . LEU A 1 76 ? -69.311 -3.285 111.907 1.00 81.81 76 LEU A C 1
ATOM 575 O O . LEU A 1 76 ? -69.942 -3.662 112.897 1.00 81.81 76 LEU A O 1
ATOM 579 N N . SER A 1 77 ? -67.998 -3.039 111.933 1.00 81.06 77 SER A N 1
ATOM 580 C CA . SER A 1 77 ? -67.169 -3.163 113.136 1.00 81.06 77 SER A CA 1
ATOM 581 C C . SER A 1 77 ? -67.593 -2.163 114.212 1.00 81.06 77 SER A C 1
ATOM 583 O O . SER A 1 77 ? -67.853 -2.575 115.341 1.00 81.06 77 SER A O 1
ATOM 585 N N . ALA A 1 78 ? -67.817 -0.892 113.864 1.00 81.75 78 ALA A N 1
ATOM 586 C CA . ALA A 1 78 ? -68.285 0.124 114.806 1.00 81.75 78 ALA A CA 1
ATOM 587 C C . ALA A 1 78 ? -69.696 -0.167 115.350 1.00 81.75 78 ALA A C 1
ATOM 589 O O . ALA A 1 78 ? -70.019 0.171 116.494 1.00 81.75 78 ALA A O 1
ATOM 590 N N . THR A 1 79 ? -70.574 -0.780 114.550 1.00 82.19 79 THR A N 1
ATOM 591 C CA . THR A 1 79 ? -71.912 -1.185 115.012 1.00 82.19 79 THR A CA 1
ATOM 592 C C . THR A 1 79 ? -71.837 -2.433 115.894 1.00 82.19 79 THR A C 1
ATOM 594 O O . THR A 1 79 ? -72.525 -2.499 116.914 1.00 82.19 79 THR A O 1
ATOM 597 N N . LEU A 1 80 ? -70.964 -3.390 115.567 1.00 82.50 80 LEU A N 1
ATOM 598 C CA . LEU A 1 80 ? -70.672 -4.561 116.396 1.00 82.50 80 LEU A CA 1
ATOM 599 C C . LEU A 1 80 ? -70.060 -4.179 117.746 1.00 82.50 80 LEU A C 1
ATOM 601 O O . LEU A 1 80 ? -70.483 -4.707 118.772 1.00 82.50 80 LEU A O 1
ATOM 605 N N . GLU A 1 81 ? -69.106 -3.250 117.772 1.00 82.56 81 GLU A N 1
ATOM 606 C CA . GLU A 1 81 ? -68.514 -2.728 119.005 1.00 82.56 81 GLU A CA 1
ATOM 607 C C . GLU A 1 81 ? -69.553 -2.018 119.868 1.00 82.56 81 GLU A C 1
ATOM 609 O O . GLU A 1 81 ? -69.617 -2.276 121.068 1.00 82.56 81 GLU A O 1
ATOM 614 N N . ARG A 1 82 ? -70.442 -1.213 119.269 1.00 82.25 82 ARG A N 1
ATOM 615 C CA . ARG A 1 82 ? -71.590 -0.625 119.978 1.00 82.25 82 ARG A CA 1
ATOM 616 C C . ARG A 1 82 ? -72.525 -1.694 120.548 1.00 82.25 82 ARG A C 1
ATOM 618 O O . ARG A 1 82 ? -72.923 -1.587 121.707 1.00 82.25 82 ARG A O 1
ATOM 625 N N . CYS A 1 83 ? -72.819 -2.752 119.790 1.00 80.38 83 CYS A N 1
ATOM 626 C CA . CYS A 1 83 ? -73.625 -3.878 120.270 1.00 80.38 83 CYS A CA 1
ATOM 627 C C . CYS A 1 83 ? -72.945 -4.619 121.439 1.00 80.38 83 CYS A C 1
ATOM 629 O O . CYS A 1 83 ? -73.602 -4.955 122.427 1.00 80.38 83 CYS A O 1
ATOM 631 N N . ARG A 1 84 ? -71.622 -4.828 121.367 1.00 81.81 84 ARG A N 1
ATOM 632 C CA . ARG A 1 84 ? -70.820 -5.452 122.435 1.00 81.81 84 ARG A CA 1
ATOM 633 C C . ARG A 1 84 ? -70.737 -4.575 123.681 1.00 81.81 84 ARG A C 1
ATOM 635 O O . ARG A 1 84 ? -70.944 -5.076 124.780 1.00 81.81 84 ARG A O 1
ATOM 642 N N . ALA A 1 85 ? -70.494 -3.275 123.521 1.00 80.12 85 ALA A N 1
ATOM 643 C CA . ALA A 1 85 ? -70.460 -2.305 124.615 1.00 80.12 85 ALA A CA 1
ATOM 644 C C . ALA A 1 85 ? -71.823 -2.187 125.315 1.00 80.12 85 ALA A C 1
ATOM 646 O O . ALA A 1 85 ? -71.890 -2.000 126.529 1.00 80.12 85 ALA A O 1
ATOM 647 N N . PHE A 1 86 ? -72.919 -2.373 124.573 1.00 79.50 86 PHE A N 1
ATOM 648 C CA . PHE A 1 86 ? -74.260 -2.462 125.145 1.00 79.50 86 PHE A CA 1
ATOM 649 C C . PHE A 1 86 ? -74.500 -3.764 125.929 1.00 79.50 86 PHE A C 1
ATOM 651 O O . PHE A 1 86 ? -75.468 -3.850 126.684 1.00 79.50 86 PHE A O 1
ATOM 658 N N . GLY A 1 87 ? -73.619 -4.761 125.816 1.00 76.56 87 GLY A N 1
ATOM 659 C CA . GLY A 1 87 ? -73.718 -6.040 126.518 1.00 76.56 87 GLY A CA 1
ATOM 660 C C . GLY A 1 87 ? -74.689 -7.024 125.869 1.00 76.56 87 GLY A C 1
ATOM 661 O O . GLY A 1 87 ? -75.252 -7.858 126.575 1.00 76.56 87 GLY A O 1
ATOM 662 N N . LEU A 1 88 ? -74.921 -6.917 124.555 1.00 77.94 88 LEU A N 1
ATOM 663 C CA . LEU A 1 88 ? -75.693 -7.924 123.827 1.00 77.94 88 LEU A CA 1
ATOM 664 C C . LEU A 1 88 ? -74.949 -9.270 123.837 1.00 77.94 88 LEU A C 1
ATOM 666 O O . LEU A 1 88 ? -73.743 -9.307 123.571 1.00 77.94 88 LEU A O 1
ATOM 670 N N . PRO A 1 89 ? -75.633 -10.386 124.134 1.00 73.31 89 PRO A N 1
ATOM 671 C CA . PRO A 1 89 ? -74.991 -11.689 124.191 1.00 73.31 89 PRO A CA 1
ATOM 672 C C . PRO A 1 89 ? -74.564 -12.156 122.792 1.00 73.31 89 PRO A C 1
ATOM 674 O O . PRO A 1 89 ? -75.328 -12.084 121.833 1.00 73.31 89 PRO A O 1
ATOM 677 N N . ASN A 1 90 ? -73.359 -12.726 122.674 1.00 71.06 90 ASN A N 1
ATOM 678 C CA . ASN A 1 90 ? -72.809 -13.261 121.413 1.00 71.06 90 ASN A CA 1
ATOM 679 C C . ASN A 1 90 ? -73.637 -14.417 120.795 1.00 71.06 90 ASN A C 1
ATOM 681 O O . ASN A 1 90 ? -73.304 -14.912 119.717 1.00 71.06 90 ASN A O 1
ATOM 685 N N . SER A 1 91 ? -74.675 -14.897 121.488 1.00 69.00 91 SER A N 1
ATOM 686 C CA . SER A 1 91 ? -75.643 -15.883 120.995 1.00 69.00 91 SER A CA 1
ATOM 687 C C . SER A 1 91 ? -76.737 -15.281 120.106 1.00 69.00 91 SER A C 1
ATOM 689 O O . SER A 1 91 ? -77.435 -16.037 119.434 1.00 69.00 91 SER A O 1
ATOM 691 N N . GLU A 1 92 ? -76.885 -13.954 120.077 1.00 75.50 92 GLU A N 1
ATOM 692 C CA . GLU A 1 92 ? -77.798 -13.252 119.171 1.00 75.50 92 GLU A CA 1
ATOM 693 C C . GLU A 1 92 ? -77.425 -13.531 117.704 1.00 75.50 92 GLU A C 1
ATOM 695 O O . GLU A 1 92 ? -76.288 -13.313 117.272 1.00 75.50 92 GLU A O 1
ATOM 700 N N . HIS A 1 93 ? -78.397 -14.013 116.924 1.00 75.12 93 HIS A N 1
ATOM 701 C CA . HIS A 1 93 ? -78.204 -14.402 115.522 1.00 75.12 93 HIS A CA 1
ATOM 702 C C . HIS A 1 93 ? -77.596 -13.267 114.687 1.00 75.12 93 HIS A C 1
ATOM 704 O O . HIS A 1 93 ? -76.669 -13.505 113.917 1.00 75.12 93 HIS A O 1
ATOM 710 N N . GLY A 1 94 ? -78.058 -12.026 114.889 1.00 75.56 94 GLY A N 1
ATOM 711 C CA . GLY A 1 94 ? -77.555 -10.860 114.155 1.00 75.56 94 GLY A CA 1
ATOM 712 C C . GLY A 1 94 ? -76.075 -10.561 114.419 1.00 75.56 94 GLY A C 1
ATOM 713 O O . GLY A 1 94 ? -75.363 -10.148 113.509 1.00 75.56 94 GLY A O 1
ATOM 714 N N . LEU A 1 95 ? -75.583 -10.830 115.635 1.00 76.62 95 LEU A N 1
ATOM 715 C CA . LEU A 1 95 ? -74.171 -10.668 116.001 1.00 76.62 95 LEU A CA 1
ATOM 716 C C . LEU A 1 95 ? -73.289 -11.742 115.349 1.00 76.62 95 LEU A C 1
ATOM 718 O O . LEU A 1 95 ? -72.221 -11.415 114.835 1.00 76.62 95 LEU A O 1
ATOM 722 N N . ARG A 1 96 ? -73.735 -13.007 115.315 1.00 78.88 96 ARG A N 1
ATOM 723 C CA . ARG A 1 96 ? -73.019 -14.081 114.595 1.00 78.88 96 ARG A CA 1
ATOM 724 C C . ARG A 1 96 ? -72.966 -13.833 113.093 1.00 78.88 96 ARG A C 1
ATOM 726 O O . ARG A 1 96 ? -71.907 -13.999 112.497 1.00 78.88 96 ARG A O 1
ATOM 733 N N . GLU A 1 97 ? -74.087 -13.424 112.509 1.00 80.00 97 GLU A N 1
ATOM 734 C CA . GLU A 1 97 ? -74.193 -13.109 111.085 1.00 80.00 97 GLU A CA 1
ATOM 735 C C . GLU A 1 97 ? -73.247 -11.959 110.711 1.00 80.00 97 GLU A C 1
ATOM 737 O O . GLU A 1 97 ? -72.447 -12.100 109.788 1.00 80.00 97 GLU A O 1
ATOM 742 N N . ALA A 1 98 ? -73.221 -10.884 111.505 1.00 78.56 98 ALA A N 1
ATOM 743 C CA . ALA A 1 98 ? -72.297 -9.772 111.301 1.00 78.56 98 ALA A CA 1
ATOM 744 C C . ALA A 1 98 ? -70.817 -10.171 111.459 1.00 78.56 98 ALA A C 1
ATOM 746 O O . ALA A 1 98 ? -70.002 -9.779 110.632 1.00 78.56 98 ALA A O 1
ATOM 747 N N . VAL A 1 99 ? -70.452 -10.995 112.451 1.00 80.75 99 VAL A N 1
ATOM 748 C CA . VAL A 1 99 ? -69.066 -11.495 112.596 1.00 80.75 99 VAL A CA 1
ATOM 749 C C . VAL A 1 99 ? -68.661 -12.384 111.415 1.00 80.75 99 VAL A C 1
ATOM 751 O O . VAL A 1 99 ? -67.546 -12.255 110.913 1.00 80.75 99 VAL A O 1
ATOM 754 N N . SER A 1 100 ? -69.558 -13.250 110.934 1.00 83.50 100 SER A N 1
ATOM 755 C CA . SER A 1 100 ? -69.295 -14.062 109.739 1.00 83.50 100 SER A CA 1
ATOM 756 C C . SER A 1 100 ? -69.165 -13.213 108.470 1.00 83.50 100 SER A C 1
ATOM 758 O O . SER A 1 100 ? -68.332 -13.518 107.620 1.00 83.50 100 SER A O 1
ATOM 760 N N . ALA A 1 101 ? -69.921 -12.113 108.374 1.00 81.31 101 ALA A N 1
ATOM 761 C CA . ALA A 1 101 ? -69.818 -11.159 107.278 1.00 81.31 101 ALA A CA 1
ATOM 762 C C . ALA A 1 101 ? -68.482 -10.394 107.301 1.00 81.31 101 ALA A C 1
ATOM 764 O O . ALA A 1 101 ? -67.892 -10.239 106.236 1.00 81.31 101 ALA A O 1
ATOM 765 N N . ILE A 1 102 ? -67.957 -9.995 108.476 1.00 81.75 102 ILE A N 1
ATOM 766 C CA . ILE A 1 102 ? -66.593 -9.426 108.583 1.00 81.75 102 ILE A CA 1
ATOM 767 C C . ILE A 1 102 ? -65.564 -10.422 108.070 1.00 81.75 102 ILE A C 1
ATOM 769 O O . ILE A 1 102 ? -64.819 -10.093 107.157 1.00 81.75 102 ILE A O 1
ATOM 773 N N . ALA A 1 103 ? -65.550 -11.639 108.619 1.00 83.44 103 ALA A N 1
ATOM 774 C CA . ALA A 1 103 ? -64.542 -12.637 108.264 1.00 83.44 103 ALA A CA 1
ATOM 775 C C . ALA A 1 103 ? -64.555 -12.956 106.758 1.00 83.44 103 ALA A C 1
ATOM 777 O O . ALA A 1 103 ? -63.505 -13.138 106.147 1.00 83.44 103 ALA A O 1
ATOM 778 N N . TYR A 1 104 ? -65.742 -12.982 106.146 1.00 85.50 104 TYR A N 1
ATOM 779 C CA . TYR A 1 104 ? -65.889 -13.176 104.707 1.00 85.50 104 TYR A CA 1
ATOM 780 C C . TYR A 1 104 ? -65.376 -11.978 103.889 1.00 85.50 104 TYR A C 1
ATOM 782 O O . TYR A 1 104 ? -64.661 -12.173 102.908 1.00 85.50 104 TYR A O 1
ATOM 790 N N . VAL A 1 105 ? -65.684 -10.738 104.296 1.00 84.19 105 VAL A N 1
ATOM 791 C CA . VAL A 1 105 ? -65.170 -9.527 103.627 1.00 84.19 105 VAL A CA 1
ATOM 792 C C . VAL A 1 105 ? -63.648 -9.415 103.777 1.00 84.19 105 VAL A C 1
ATOM 794 O O . VAL A 1 105 ? -62.974 -9.131 102.792 1.00 84.19 105 VAL A O 1
ATOM 797 N N . GLU A 1 106 ? -63.087 -9.709 104.952 1.00 85.81 106 GLU A N 1
ATOM 798 C CA . GLU A 1 106 ? -61.634 -9.751 105.183 1.00 85.81 106 GLU A CA 1
ATOM 799 C C . GLU A 1 106 ? -60.952 -10.823 104.324 1.00 85.81 106 GLU A C 1
ATOM 801 O O . GLU A 1 106 ? -59.901 -10.573 103.734 1.00 85.81 106 GLU A O 1
ATOM 806 N N . GLN A 1 107 ? -61.563 -12.006 104.191 1.00 87.94 107 GLN A N 1
ATOM 807 C CA . GLN A 1 107 ? -61.061 -13.063 103.312 1.00 87.94 107 GLN A CA 1
ATOM 808 C C . GLN A 1 107 ? -61.051 -12.615 101.844 1.00 87.94 107 GLN A C 1
ATOM 810 O O . GLN A 1 107 ? -60.071 -12.855 101.137 1.00 87.94 107 GLN A O 1
ATOM 815 N N . LEU A 1 108 ? -62.116 -11.952 101.385 1.00 87.38 108 LEU A N 1
ATOM 816 C CA . LEU A 1 108 ? -62.196 -11.409 100.031 1.00 87.38 108 LEU A CA 1
ATOM 817 C C . LEU A 1 108 ? -61.187 -10.278 99.805 1.00 87.38 108 LEU A C 1
ATOM 819 O O . LEU A 1 108 ? -60.544 -10.261 98.762 1.00 87.38 108 LEU A O 1
ATOM 823 N N . GLN A 1 109 ? -60.965 -9.396 100.782 1.00 85.88 109 GLN A N 1
ATOM 824 C CA . GLN A 1 109 ? -59.922 -8.365 100.715 1.00 85.88 109 GLN A CA 1
ATOM 825 C C . GLN A 1 109 ? -58.516 -8.970 100.676 1.00 85.88 109 GLN A C 1
ATOM 827 O O . GLN A 1 109 ? -57.695 -8.545 99.870 1.00 85.88 109 GLN A O 1
ATOM 832 N N . ALA A 1 110 ? -58.231 -9.992 101.486 1.00 85.94 110 ALA A N 1
ATOM 833 C CA . ALA A 1 110 ? -56.948 -10.693 101.453 1.00 85.94 110 ALA A CA 1
ATOM 834 C C . ALA A 1 110 ? -56.728 -11.416 100.113 1.00 85.94 110 ALA A C 1
ATOM 836 O O . ALA A 1 110 ? -55.625 -11.402 99.558 1.00 85.94 110 ALA A O 1
ATOM 837 N N . LYS A 1 111 ? -57.786 -12.013 99.552 1.00 87.75 111 LYS A N 1
ATOM 838 C CA . LYS A 1 111 ? -57.759 -12.631 98.221 1.00 87.75 111 LYS A CA 1
ATOM 839 C C . LYS A 1 111 ? -57.567 -11.589 97.120 1.00 87.75 111 LYS A C 1
ATOM 841 O O . LYS A 1 111 ? -56.778 -11.814 96.210 1.00 87.75 111 LYS A O 1
ATOM 846 N N . LEU A 1 112 ? -58.233 -10.441 97.215 1.00 89.19 112 LEU A N 1
ATOM 847 C CA . LEU A 1 112 ? -58.087 -9.339 96.269 1.00 89.19 112 LEU A CA 1
ATOM 848 C C . LEU A 1 112 ? -56.674 -8.754 96.327 1.00 89.19 112 LEU A C 1
ATOM 850 O O . LEU A 1 112 ? -56.043 -8.615 95.288 1.00 89.19 112 LEU A O 1
ATOM 854 N N . LYS A 1 113 ? -56.143 -8.520 97.531 1.00 89.19 113 LYS A N 1
ATOM 855 C CA . LYS A 1 113 ? -54.781 -8.025 97.751 1.00 89.19 113 LYS A CA 1
ATOM 856 C C . LYS A 1 113 ? -53.723 -8.989 97.222 1.00 89.19 113 LYS A C 1
ATOM 858 O O . LYS A 1 113 ? -52.889 -8.587 96.429 1.00 89.19 113 LYS A O 1
ATOM 863 N N . SER A 1 114 ? -53.813 -10.275 97.564 1.00 88.44 114 SER A N 1
ATOM 864 C CA . SER A 1 114 ? -52.902 -11.281 96.996 1.00 88.44 114 SER A CA 1
ATOM 865 C C . SER A 1 114 ? -53.029 -11.391 95.474 1.00 88.44 114 SER A C 1
ATOM 867 O O . SER A 1 114 ? -52.031 -11.612 94.799 1.00 88.44 114 SER A O 1
ATOM 869 N N . SER A 1 115 ? -54.223 -11.182 94.909 1.00 88.38 115 SER A N 1
ATOM 870 C CA . SER A 1 115 ? -54.406 -11.149 93.453 1.00 88.38 115 SER A CA 1
ATOM 871 C C . SER A 1 115 ? -53.763 -9.913 92.813 1.00 88.38 115 SER A C 1
ATOM 873 O O . SER A 1 115 ? -53.158 -10.039 91.750 1.00 88.38 115 SER A O 1
ATOM 875 N N . VAL A 1 116 ? -53.851 -8.746 93.463 1.00 88.94 116 VAL A N 1
ATOM 876 C CA . VAL A 1 116 ? -53.139 -7.518 93.070 1.00 88.94 116 VAL A CA 1
ATOM 877 C C . VAL A 1 116 ? -51.628 -7.746 93.114 1.00 88.94 116 VAL A C 1
ATOM 879 O O . VAL A 1 116 ? -50.953 -7.474 92.127 1.00 88.94 116 VAL A O 1
ATOM 882 N N . ASP A 1 117 ? -51.115 -8.345 94.191 1.00 87.06 117 ASP A N 1
ATOM 883 C CA . ASP A 1 117 ? -49.686 -8.638 94.351 1.00 87.06 117 ASP A CA 1
ATOM 884 C C . ASP A 1 117 ? -49.167 -9.617 93.279 1.00 87.06 117 ASP A C 1
ATOM 886 O O . ASP A 1 117 ? -48.024 -9.512 92.842 1.00 87.06 117 ASP A O 1
ATOM 890 N N . THR A 1 118 ? -49.994 -10.570 92.827 1.00 87.75 118 THR A N 1
ATOM 891 C CA . THR A 1 118 ? -49.597 -11.523 91.771 1.00 87.75 118 THR A CA 1
ATOM 892 C C . THR A 1 118 ? -49.579 -10.933 90.363 1.00 87.75 118 THR A C 1
ATOM 894 O O . THR A 1 118 ? -49.026 -11.570 89.468 1.00 87.75 118 THR A O 1
ATOM 897 N N . MET A 1 119 ? -50.218 -9.776 90.142 1.00 87.56 119 MET A N 1
ATOM 898 C CA . MET A 1 119 ? -50.365 -9.138 88.824 1.00 87.56 119 MET A CA 1
ATOM 899 C C . MET A 1 119 ? -50.911 -10.068 87.712 1.00 87.56 119 MET A C 1
ATOM 901 O O . MET A 1 119 ? -50.776 -9.782 86.521 1.00 87.56 119 MET A O 1
ATOM 905 N N . ASP A 1 120 ? -51.560 -11.186 88.061 1.00 89.31 120 ASP A N 1
ATOM 906 C CA . ASP A 1 120 ? -52.195 -12.086 87.095 1.00 89.31 120 ASP A CA 1
ATOM 907 C C . ASP A 1 120 ? -53.611 -11.583 86.803 1.00 89.31 120 ASP A C 1
ATOM 909 O O . ASP A 1 120 ? -54.516 -11.659 87.639 1.00 89.31 120 ASP A O 1
ATOM 913 N N . ILE A 1 121 ? -53.825 -11.096 85.580 1.00 89.94 121 ILE A N 1
ATOM 914 C CA . ILE A 1 121 ? -55.100 -10.510 85.160 1.00 89.94 121 ILE A CA 1
ATOM 915 C C . ILE A 1 121 ? -56.289 -11.466 85.309 1.00 89.94 121 ILE A C 1
ATOM 917 O O . ILE A 1 121 ? -57.411 -11.011 85.556 1.00 89.94 121 ILE A O 1
ATOM 921 N N . LYS A 1 122 ? -56.085 -12.782 85.167 1.00 89.31 122 LYS A N 1
ATOM 922 C CA . LYS A 1 122 ? -57.156 -13.780 85.297 1.00 89.31 122 LYS A CA 1
ATOM 923 C C . LYS A 1 122 ? -57.503 -13.995 86.758 1.00 89.31 122 LYS A C 1
ATOM 925 O O . LYS A 1 122 ? -58.689 -14.034 87.086 1.00 89.31 122 LYS A O 1
ATOM 930 N N . VAL A 1 123 ? -56.490 -14.097 87.617 1.00 89.88 123 VAL A N 1
ATOM 931 C CA . VAL A 1 123 ? -56.671 -14.238 89.068 1.00 89.88 123 VAL A CA 1
ATOM 932 C C . VAL A 1 123 ? -57.317 -12.972 89.638 1.00 89.88 123 VAL A C 1
ATOM 934 O O . VAL A 1 123 ? -58.347 -13.065 90.305 1.00 89.88 123 VAL A O 1
ATOM 937 N N . LEU A 1 124 ? -56.813 -11.791 89.267 1.00 90.44 124 LEU A N 1
ATOM 938 C CA . LEU A 1 124 ? -57.355 -10.492 89.666 1.00 90.44 124 LEU A CA 1
ATOM 939 C C . LEU A 1 124 ? -58.784 -10.272 89.159 1.00 90.44 124 LEU A C 1
ATOM 941 O O . LEU A 1 124 ? -59.644 -9.840 89.921 1.00 90.44 124 LEU A O 1
ATOM 945 N N . SER A 1 125 ? -59.085 -10.620 87.903 1.00 90.12 125 SER A N 1
ATOM 946 C CA . SER A 1 125 ? -60.450 -10.506 87.368 1.00 90.12 125 SER A CA 1
ATOM 947 C C . SER A 1 125 ? -61.429 -11.461 88.053 1.00 90.12 125 SER A C 1
ATOM 949 O O . SER A 1 125 ? -62.583 -11.089 88.263 1.00 90.12 125 SER A O 1
ATOM 951 N N . ALA A 1 126 ? -60.993 -12.674 88.407 1.00 89.50 126 ALA A N 1
ATOM 952 C CA . ALA A 1 126 ? -61.813 -13.621 89.156 1.00 89.50 126 ALA A CA 1
ATOM 953 C C . ALA A 1 126 ? -62.080 -13.124 90.586 1.00 89.50 126 ALA A C 1
ATOM 955 O O . ALA A 1 126 ? -63.228 -13.153 91.022 1.00 89.50 126 ALA A O 1
ATOM 956 N N . ALA A 1 127 ? -61.054 -12.609 91.274 1.00 89.44 127 ALA A N 1
ATOM 957 C CA . ALA A 1 127 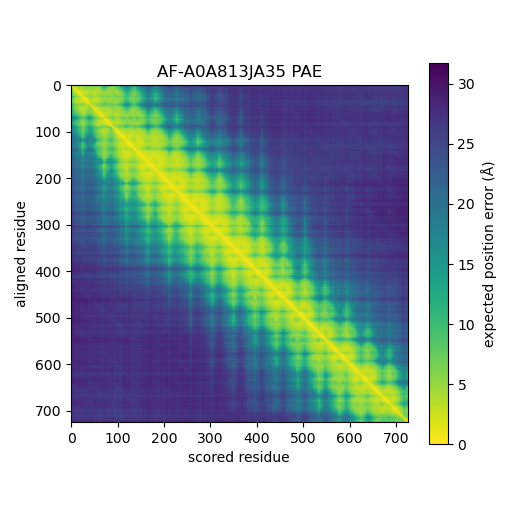? -61.189 -12.027 92.608 1.00 89.44 127 ALA A CA 1
ATOM 958 C C . ALA A 1 127 ? -62.090 -10.782 92.604 1.00 89.44 127 ALA A C 1
ATOM 960 O O . ALA A 1 127 ? -63.000 -10.687 93.420 1.00 89.44 127 ALA A O 1
ATOM 961 N N . LEU A 1 128 ? -61.910 -9.869 91.643 1.00 89.62 128 LEU A N 1
ATOM 962 C CA . LEU A 1 128 ? -62.782 -8.704 91.456 1.00 89.62 128 LEU A CA 1
ATOM 963 C C . LEU A 1 128 ? -64.238 -9.114 91.231 1.00 89.62 128 LEU A C 1
ATOM 965 O O . LEU A 1 128 ? -65.129 -8.535 91.846 1.00 89.62 128 LEU A O 1
ATOM 969 N N . LYS A 1 129 ? -64.486 -10.121 90.384 1.00 90.69 129 LYS A N 1
ATOM 970 C CA . LYS A 1 129 ? -65.837 -10.631 90.135 1.00 90.69 129 LYS A CA 1
ATOM 971 C C . LYS A 1 129 ? -66.458 -11.218 91.402 1.00 90.69 129 LYS A C 1
ATOM 973 O O . LYS A 1 129 ? -67.595 -10.901 91.718 1.00 90.69 129 LYS A O 1
ATOM 978 N N . GLU A 1 130 ? -65.709 -12.016 92.155 1.00 89.06 130 GLU A N 1
ATOM 979 C CA . GLU A 1 130 ? -66.173 -12.590 93.422 1.00 89.06 130 GLU A CA 1
ATOM 980 C C . GLU A 1 130 ? -66.483 -11.501 94.465 1.00 89.06 130 GLU A C 1
ATOM 982 O O . GLU A 1 130 ? -67.495 -11.583 95.161 1.00 89.06 130 GLU A O 1
ATOM 987 N N . CYS A 1 131 ? -65.682 -10.431 94.521 1.00 87.44 131 CYS A N 1
ATOM 988 C CA . CYS A 1 131 ? -65.957 -9.268 95.367 1.00 87.44 131 CYS A CA 1
ATOM 989 C C . CYS A 1 131 ? -67.181 -8.455 94.894 1.00 87.44 131 CYS A C 1
ATOM 991 O O . CYS A 1 131 ? -67.947 -7.964 95.726 1.00 87.44 131 CYS A O 1
ATOM 993 N N . GLN A 1 132 ? -67.396 -8.328 93.579 1.00 87.44 132 GLN A N 1
ATOM 994 C CA . GLN A 1 132 ? -68.574 -7.676 92.987 1.00 87.44 132 GLN A CA 1
ATOM 995 C C . GLN A 1 132 ? -69.860 -8.474 93.236 1.00 87.44 132 GLN A C 1
ATOM 997 O O . GLN A 1 132 ? -70.865 -7.898 93.659 1.00 87.44 132 GLN A O 1
ATOM 1002 N N . ASP A 1 133 ? -69.816 -9.795 93.044 1.00 86.81 133 ASP A N 1
ATOM 1003 C CA . ASP A 1 133 ? -70.911 -10.727 93.341 1.00 86.81 133 ASP A CA 1
ATOM 1004 C C . ASP A 1 133 ? -71.236 -10.717 94.848 1.00 86.81 133 ASP A C 1
ATOM 1006 O O . ASP A 1 133 ? -72.389 -10.856 95.259 1.00 86.81 133 ASP A O 1
ATOM 1010 N N . ALA A 1 134 ? -70.226 -10.476 95.690 1.00 85.69 134 ALA A N 1
ATOM 1011 C CA . ALA A 1 134 ? -70.384 -10.252 97.120 1.00 85.69 134 ALA A CA 1
ATOM 1012 C C . ALA A 1 134 ? -70.812 -8.817 97.490 1.00 85.69 134 ALA A C 1
ATOM 1014 O O . ALA A 1 134 ? -70.980 -8.549 98.680 1.00 85.69 134 ALA A O 1
ATOM 1015 N N . HIS A 1 135 ? -71.049 -7.917 96.533 1.00 84.69 135 HIS A N 1
ATOM 1016 C CA . HIS A 1 135 ? -71.463 -6.524 96.754 1.00 84.69 135 HIS A CA 1
ATOM 1017 C C . HIS A 1 135 ? -70.548 -5.741 97.710 1.00 84.69 135 HIS A C 1
ATOM 1019 O O . HIS A 1 135 ? -71.033 -5.004 98.570 1.00 84.69 135 HIS A O 1
ATOM 1025 N N . LEU A 1 136 ? -69.227 -5.920 97.605 1.00 83.69 136 LEU A N 1
ATOM 1026 C CA . LEU A 1 136 ? -68.290 -5.072 98.344 1.00 83.69 136 LEU A CA 1
ATOM 1027 C C . LEU A 1 136 ? -68.381 -3.614 97.845 1.00 83.69 136 LEU A C 1
ATOM 1029 O O . LEU A 1 136 ? -68.541 -3.396 96.641 1.00 83.69 136 LEU A O 1
ATOM 1033 N N . PRO A 1 137 ? -68.247 -2.614 98.737 1.00 81.00 137 PRO A N 1
ATOM 1034 C CA . PRO A 1 137 ? -68.172 -1.206 98.347 1.00 81.00 137 PRO A CA 1
ATOM 1035 C C . PRO A 1 137 ? -67.066 -0.924 97.319 1.00 81.00 137 PRO A C 1
ATOM 1037 O O . PRO A 1 137 ? -65.960 -1.452 97.438 1.00 81.00 137 PRO A O 1
ATOM 1040 N N . GLU A 1 138 ? -67.335 -0.026 96.362 1.00 83.31 138 GLU A N 1
ATOM 1041 C CA . GLU A 1 138 ? -66.396 0.345 95.284 1.00 83.31 138 GLU A CA 1
ATOM 1042 C C . GLU A 1 138 ? -65.035 0.830 95.797 1.00 83.31 138 GLU A C 1
ATOM 1044 O O . GLU A 1 138 ? -64.017 0.582 95.157 1.00 83.31 138 GLU A O 1
ATOM 1049 N N . VAL A 1 139 ? -64.996 1.443 96.985 1.00 82.50 139 VAL A N 1
ATOM 1050 C CA . VAL A 1 139 ? -63.755 1.905 97.632 1.00 82.50 139 VAL A CA 1
ATOM 1051 C C . VAL A 1 139 ? -62.749 0.762 97.810 1.00 82.50 139 VAL A C 1
ATOM 1053 O O . VAL A 1 139 ? -61.554 0.971 97.633 1.00 82.50 139 VAL A O 1
ATOM 1056 N N . TYR A 1 140 ? -63.215 -0.458 98.093 1.00 82.88 140 TYR A N 1
ATOM 1057 C CA . TYR A 1 140 ? -62.345 -1.631 98.233 1.00 82.88 140 TYR A CA 1
ATOM 1058 C C . TYR A 1 140 ? -61.968 -2.277 96.894 1.00 82.88 140 TYR A C 1
ATOM 1060 O O . TYR A 1 140 ? -61.103 -3.147 96.863 1.00 82.88 140 TYR A O 1
ATOM 1068 N N . LEU A 1 141 ? -62.623 -1.887 95.798 1.00 88.56 141 LEU A N 1
ATOM 1069 C CA . LEU A 1 141 ? -62.366 -2.406 94.454 1.00 88.56 141 LEU A CA 1
ATOM 1070 C C . LEU A 1 141 ? -61.490 -1.465 93.620 1.00 88.56 141 LEU A C 1
ATOM 1072 O O . LEU A 1 141 ? -60.874 -1.935 92.670 1.00 88.56 141 LEU A O 1
ATOM 1076 N N . ALA A 1 142 ? -61.435 -0.173 93.960 1.00 88.25 142 ALA A N 1
ATOM 1077 C CA . ALA A 1 142 ? -60.777 0.868 93.169 1.00 88.25 142 ALA A CA 1
ATOM 1078 C C . ALA A 1 142 ? -59.308 0.542 92.851 1.00 88.25 142 ALA A C 1
ATOM 1080 O O . ALA A 1 142 ? -58.950 0.456 91.682 1.00 88.25 142 ALA A O 1
ATOM 1081 N N . GLU A 1 143 ? -58.493 0.241 93.867 1.00 89.19 143 GLU A N 1
ATOM 1082 C CA . GLU A 1 143 ? -57.071 -0.097 93.680 1.00 89.19 143 GLU A CA 1
ATOM 1083 C C . GLU A 1 143 ? -56.889 -1.312 92.755 1.00 89.19 143 GLU A C 1
ATOM 1085 O O . GLU A 1 143 ? -56.078 -1.300 91.833 1.00 89.19 143 GLU A O 1
ATOM 1090 N N . ALA A 1 144 ? -57.700 -2.355 92.941 1.00 89.25 144 ALA A N 1
ATOM 1091 C CA . ALA A 1 144 ? -57.646 -3.553 92.112 1.00 89.25 144 ALA A CA 1
ATOM 1092 C C . ALA A 1 144 ? -58.138 -3.314 90.670 1.00 89.25 144 ALA A C 1
ATOM 1094 O O . ALA A 1 144 ? -57.660 -3.972 89.743 1.00 89.25 144 ALA A O 1
ATOM 1095 N N . LEU A 1 145 ? -59.081 -2.391 90.459 1.00 89.56 145 LEU A N 1
ATOM 1096 C CA . LEU A 1 145 ? -59.534 -1.980 89.128 1.00 89.56 145 LEU A CA 1
ATOM 1097 C C . LEU A 1 145 ? -58.468 -1.158 88.400 1.00 89.56 145 LEU A C 1
ATOM 1099 O O . LEU A 1 145 ? -58.213 -1.436 87.228 1.00 89.56 145 LEU A O 1
ATOM 1103 N N . ASP A 1 146 ? -57.810 -0.230 89.095 1.00 90.75 146 ASP A N 1
ATOM 1104 C CA . ASP A 1 146 ? -56.701 0.557 88.549 1.00 90.75 146 ASP A CA 1
ATOM 1105 C C . ASP A 1 146 ? -55.539 -0.360 88.144 1.00 90.75 146 ASP A C 1
ATOM 1107 O O . ASP A 1 146 ? -55.038 -0.276 87.021 1.00 90.75 146 ASP A O 1
ATOM 1111 N N . VAL A 1 147 ? -55.177 -1.322 89.003 1.00 91.00 147 VAL A N 1
ATOM 1112 C CA . VAL A 1 147 ? -54.155 -2.338 88.696 1.00 91.00 147 VAL A CA 1
ATOM 1113 C C . VAL A 1 147 ? -54.575 -3.203 87.508 1.00 91.00 147 VAL A C 1
ATOM 1115 O O . VAL A 1 147 ? -53.770 -3.459 86.614 1.00 91.00 147 VAL A O 1
ATOM 1118 N N . LYS A 1 148 ? -55.843 -3.623 87.430 1.00 91.62 148 LYS A N 1
ATOM 1119 C CA . LYS A 1 148 ? -56.350 -4.373 86.273 1.00 91.62 148 LYS A CA 1
ATOM 1120 C C . LYS A 1 148 ? -56.233 -3.563 84.981 1.00 91.62 148 LYS A C 1
ATOM 1122 O O . LYS A 1 148 ? -55.807 -4.120 83.971 1.00 91.62 148 LYS A O 1
ATOM 1127 N N . GLN A 1 149 ? -56.619 -2.289 84.993 1.00 92.25 149 GLN A N 1
ATOM 1128 C CA . GLN A 1 149 ? -56.538 -1.419 83.820 1.00 92.25 149 GLN A CA 1
ATOM 1129 C C . GLN A 1 149 ? -55.081 -1.184 83.407 1.00 92.25 149 GLN A C 1
ATOM 1131 O O . GLN A 1 149 ? -54.766 -1.230 82.220 1.00 92.25 149 GLN A O 1
ATOM 1136 N N . TYR A 1 150 ? -54.184 -1.025 84.380 1.00 93.00 150 TYR A N 1
ATOM 1137 C CA . TYR A 1 150 ? -52.750 -0.922 84.141 1.00 93.00 150 TYR A CA 1
ATOM 1138 C C . TYR A 1 150 ? -52.175 -2.194 83.496 1.00 93.00 150 TYR A C 1
ATOM 1140 O O . TYR A 1 150 ? -51.512 -2.105 82.465 1.00 93.00 150 TYR A O 1
ATOM 1148 N N . ILE A 1 151 ? -52.507 -3.388 84.009 1.00 90.94 151 ILE A N 1
ATOM 1149 C CA . ILE A 1 151 ? -52.098 -4.662 83.387 1.00 90.94 151 ILE A CA 1
ATOM 1150 C C . ILE A 1 151 ? -52.666 -4.780 81.964 1.00 90.94 151 ILE A C 1
ATOM 1152 O O . ILE A 1 151 ? -51.971 -5.234 81.061 1.00 90.94 151 ILE A O 1
ATOM 1156 N N . GLN A 1 152 ? -53.916 -4.365 81.729 1.00 92.50 152 GLN A N 1
ATOM 1157 C CA . GLN A 1 152 ? -54.509 -4.373 80.386 1.00 92.50 152 GLN A CA 1
ATOM 1158 C C . GLN A 1 152 ? -53.768 -3.458 79.413 1.00 92.50 152 GLN A C 1
ATOM 1160 O O . GLN A 1 152 ? -53.570 -3.853 78.265 1.00 92.50 152 GLN A O 1
ATOM 1165 N N . GLN A 1 153 ? -53.349 -2.276 79.868 1.00 93.25 153 GLN A N 1
ATOM 1166 C CA . GLN A 1 153 ? -52.547 -1.359 79.067 1.00 93.25 153 GLN A CA 1
ATOM 1167 C C . GLN A 1 153 ? -51.190 -1.982 78.723 1.00 93.25 153 GLN A C 1
ATOM 1169 O O . GLN A 1 153 ? -50.845 -2.058 77.551 1.00 93.25 153 GLN A O 1
ATOM 1174 N N . LEU A 1 154 ? -50.489 -2.543 79.713 1.00 93.12 154 LEU A N 1
ATOM 1175 C CA . LEU A 1 154 ? -49.212 -3.228 79.498 1.00 93.12 154 LEU A CA 1
ATOM 1176 C C . LEU A 1 154 ? -49.330 -4.399 78.512 1.00 93.12 154 LEU A C 1
ATOM 1178 O O . LEU A 1 154 ? -48.502 -4.547 77.618 1.00 93.12 154 LEU A O 1
ATOM 1182 N N . LEU A 1 155 ? -50.386 -5.212 78.618 1.00 91.75 155 LEU A N 1
ATOM 1183 C CA . LEU A 1 155 ? -50.643 -6.298 77.667 1.00 91.75 155 LEU A CA 1
ATOM 1184 C C . LEU A 1 155 ? -50.986 -5.782 76.262 1.00 91.75 155 LEU A C 1
ATOM 1186 O O . LEU A 1 155 ? -50.642 -6.436 75.277 1.00 91.75 155 LEU A O 1
ATOM 1190 N N . ALA A 1 156 ? -51.659 -4.634 76.150 1.00 91.75 156 ALA A N 1
ATOM 1191 C CA . ALA A 1 156 ? -51.943 -3.997 74.867 1.00 91.75 156 ALA A CA 1
ATOM 1192 C C . ALA A 1 156 ? -50.669 -3.430 74.220 1.00 91.75 156 ALA A C 1
ATOM 1194 O O . ALA A 1 156 ? -50.472 -3.614 73.018 1.00 91.75 156 ALA A O 1
ATOM 1195 N N . ASP A 1 157 ? -49.783 -2.820 75.006 1.00 92.38 157 ASP A N 1
ATOM 1196 C CA . ASP A 1 157 ? -48.483 -2.321 74.549 1.00 92.38 157 ASP A CA 1
ATOM 1197 C C . ASP A 1 157 ? -47.579 -3.489 74.122 1.00 92.38 157 ASP A C 1
ATOM 1199 O O . ASP A 1 157 ? -46.992 -3.462 73.040 1.00 92.38 157 ASP A O 1
ATOM 1203 N N . LEU A 1 158 ? -47.578 -4.587 74.887 1.00 92.56 158 LEU A N 1
ATOM 1204 C CA . LEU A 1 158 ? -46.887 -5.830 74.534 1.00 92.56 158 LEU A CA 1
ATOM 1205 C C . LEU A 1 158 ? -47.422 -6.435 73.228 1.00 92.56 158 LEU A C 1
ATOM 1207 O O . LEU A 1 158 ? -46.648 -6.830 72.358 1.00 92.56 158 LEU A O 1
ATOM 1211 N N . GLN A 1 159 ? -48.745 -6.487 73.056 1.00 92.44 159 GLN A N 1
ATOM 1212 C CA . GLN A 1 159 ? -49.361 -6.969 71.818 1.00 92.44 159 GLN A CA 1
ATOM 1213 C C . GLN A 1 159 ? -49.065 -6.039 70.636 1.00 92.44 159 GLN A C 1
ATOM 1215 O O . GLN A 1 159 ? -48.908 -6.518 69.514 1.00 92.44 159 GLN A O 1
ATOM 1220 N N . THR A 1 160 ? -48.968 -4.731 70.878 1.00 91.56 160 THR A N 1
ATOM 1221 C CA . THR A 1 160 ? -48.565 -3.748 69.869 1.00 91.56 160 THR A CA 1
ATOM 1222 C C . THR A 1 160 ? -47.129 -3.998 69.426 1.00 91.56 160 THR A C 1
ATOM 1224 O O . THR A 1 160 ? -46.906 -4.093 68.225 1.00 91.56 160 THR A O 1
ATOM 1227 N N . GLY A 1 161 ? -46.197 -4.223 70.360 1.00 91.44 161 GLY A N 1
ATOM 1228 C CA . GLY A 1 161 ? -44.816 -4.604 70.044 1.00 91.44 161 GLY A CA 1
ATOM 1229 C C . GLY A 1 161 ? -44.711 -5.926 69.275 1.00 91.44 161 GLY A C 1
ATOM 1230 O O . GLY A 1 161 ? -43.949 -6.029 68.320 1.00 91.44 161 GLY A O 1
ATOM 1231 N N . ILE A 1 162 ? -45.524 -6.933 69.627 1.00 91.00 162 ILE A N 1
ATOM 1232 C CA . ILE A 1 162 ? -45.576 -8.202 68.877 1.00 91.00 162 ILE A CA 1
ATOM 1233 C C . ILE A 1 162 ? -46.077 -7.966 67.448 1.00 91.00 162 ILE A C 1
ATOM 1235 O O . ILE A 1 162 ? -45.544 -8.541 66.506 1.00 91.00 162 ILE A O 1
ATOM 1239 N N . ASN A 1 163 ? -47.117 -7.147 67.280 1.00 90.81 163 ASN A N 1
ATOM 1240 C CA . ASN A 1 163 ? -47.735 -6.913 65.977 1.00 90.81 163 ASN A CA 1
ATOM 1241 C C . ASN A 1 163 ? -46.899 -5.994 65.078 1.00 90.81 163 ASN A C 1
ATOM 1243 O O . ASN A 1 163 ? -46.949 -6.154 63.862 1.00 90.81 163 ASN A O 1
ATOM 1247 N N . SER A 1 164 ? -46.170 -5.028 65.646 1.00 91.38 164 SER A N 1
ATOM 1248 C CA . SER A 1 164 ? -45.302 -4.130 64.878 1.00 91.38 164 SER A CA 1
ATOM 1249 C C . SER A 1 164 ? -44.025 -4.813 64.399 1.00 91.38 164 SER A C 1
ATOM 1251 O O . SER A 1 164 ? -43.396 -4.304 63.477 1.00 91.38 164 SER A O 1
ATOM 1253 N N . CYS A 1 165 ? -43.640 -5.931 65.030 1.00 89.81 165 CYS A N 1
ATOM 1254 C CA . CYS A 1 165 ? -42.367 -6.622 64.805 1.00 89.81 165 CYS A CA 1
ATOM 1255 C C . CYS A 1 165 ? -41.134 -5.708 64.937 1.00 89.81 165 CYS A C 1
ATOM 1257 O O . CYS A 1 165 ? -40.060 -6.046 64.448 1.00 89.81 165 CYS A O 1
ATOM 1259 N N . ASP A 1 166 ? -41.286 -4.564 65.606 1.00 91.00 166 ASP A N 1
ATOM 1260 C CA . ASP A 1 166 ? -40.206 -3.633 65.908 1.00 91.00 166 ASP A CA 1
ATOM 1261 C C . ASP A 1 166 ? -39.566 -4.073 67.224 1.00 91.00 166 ASP A C 1
ATOM 1263 O O . ASP A 1 166 ? -40.206 -4.051 68.282 1.00 91.00 166 ASP A O 1
ATOM 1267 N N . ILE A 1 167 ? -38.304 -4.498 67.149 1.00 91.75 167 ILE A N 1
ATOM 1268 C CA . ILE A 1 167 ? -37.593 -5.049 68.300 1.00 91.75 167 ILE A CA 1
ATOM 1269 C C . ILE A 1 167 ? -37.421 -4.025 69.425 1.00 91.75 167 ILE A C 1
ATOM 1271 O O . ILE A 1 167 ? -37.502 -4.401 70.590 1.00 91.75 167 ILE A O 1
ATOM 1275 N N . ALA A 1 168 ? -37.261 -2.736 69.107 1.00 91.38 168 ALA A N 1
ATOM 1276 C CA . ALA A 1 168 ? -37.104 -1.690 70.111 1.00 91.38 168 ALA A CA 1
ATOM 1277 C C . ALA A 1 168 ? -38.427 -1.426 70.843 1.00 91.38 168 ALA A C 1
ATOM 1279 O O . ALA A 1 168 ? -38.441 -1.265 72.065 1.00 91.38 168 ALA A O 1
ATOM 1280 N N . VAL A 1 169 ? -39.549 -1.431 70.113 1.00 91.88 169 VAL A N 1
ATOM 1281 C CA . VAL A 1 169 ? -40.890 -1.304 70.710 1.00 91.88 169 VAL A CA 1
ATOM 1282 C C . VAL A 1 169 ? -41.226 -2.531 71.559 1.00 91.88 169 VAL A C 1
ATOM 1284 O O . VAL A 1 169 ? -41.738 -2.390 72.671 1.00 91.88 169 VAL A O 1
ATOM 1287 N N . LEU A 1 170 ? -40.921 -3.733 71.063 1.00 93.12 170 LEU A N 1
ATOM 1288 C CA . LEU A 1 170 ? -41.153 -4.984 71.781 1.00 93.12 170 LEU A CA 1
ATOM 1289 C C . LEU A 1 170 ? -40.292 -5.086 73.048 1.00 93.12 170 LEU A C 1
ATOM 1291 O O . LEU A 1 170 ? -40.818 -5.457 74.096 1.00 93.12 170 LEU A O 1
ATOM 1295 N N . ASP A 1 171 ? -39.015 -4.705 72.983 1.00 92.88 171 ASP A N 1
ATOM 1296 C CA . ASP A 1 171 ? -38.115 -4.688 74.140 1.00 92.88 171 ASP A CA 1
ATOM 1297 C C . ASP A 1 171 ? -38.568 -3.700 75.204 1.00 92.88 171 ASP A C 1
ATOM 1299 O O . ASP A 1 171 ? -38.684 -4.076 76.370 1.00 92.88 171 ASP A O 1
ATOM 1303 N N . ALA A 1 172 ? -38.925 -2.475 74.809 1.00 91.81 172 ALA A N 1
ATOM 1304 C CA . ALA A 1 172 ? -39.465 -1.491 75.739 1.00 91.81 172 ALA A CA 1
ATOM 1305 C C . ALA A 1 172 ? -40.747 -2.001 76.423 1.00 91.81 172 ALA A C 1
ATOM 1307 O O . ALA A 1 172 ? -40.912 -1.834 77.632 1.00 91.81 172 ALA A O 1
ATOM 1308 N N . ALA A 1 173 ? -41.641 -2.664 75.679 1.00 93.19 173 ALA A N 1
ATOM 1309 C CA . ALA A 1 173 ? -42.861 -3.242 76.240 1.00 93.19 173 ALA A CA 1
ATOM 1310 C C . ALA A 1 173 ? -42.573 -4.422 77.189 1.00 93.19 173 ALA A C 1
ATOM 1312 O O . ALA A 1 173 ? -43.202 -4.529 78.245 1.00 93.19 173 ALA A O 1
ATOM 1313 N N . ILE A 1 174 ? -41.609 -5.291 76.855 1.00 93.06 174 ILE A N 1
ATOM 1314 C CA . ILE A 1 174 ? -41.166 -6.393 77.722 1.00 93.06 174 ILE A CA 1
ATOM 1315 C C . ILE A 1 174 ? -40.555 -5.839 79.013 1.00 93.06 174 ILE A C 1
ATOM 1317 O O . ILE A 1 174 ? -40.939 -6.288 80.093 1.00 93.06 174 ILE A O 1
ATOM 1321 N N . GLU A 1 175 ? -39.658 -4.854 78.927 1.00 92.75 175 GLU A N 1
ATOM 1322 C CA . GLU A 1 175 ? -39.032 -4.217 80.090 1.00 92.75 175 GLU A CA 1
ATOM 1323 C C . GLU A 1 175 ? -40.068 -3.546 80.996 1.00 92.75 175 GLU A C 1
ATOM 1325 O O . GLU A 1 175 ? -40.038 -3.741 82.211 1.00 92.75 175 GLU A O 1
ATOM 1330 N N . GLN A 1 176 ? -41.034 -2.817 80.427 1.00 92.38 176 GLN A N 1
ATOM 1331 C CA . GLN A 1 176 ? -42.128 -2.211 81.194 1.00 92.38 176 GLN A CA 1
ATOM 1332 C C . GLN A 1 176 ? -42.985 -3.266 81.902 1.00 92.38 176 GLN A C 1
ATOM 1334 O O . GLN A 1 176 ? -43.300 -3.118 83.085 1.00 92.38 176 GLN A O 1
ATOM 1339 N N . CYS A 1 177 ? -43.322 -4.362 81.218 1.00 91.81 177 CYS A N 1
ATOM 1340 C CA . CYS A 1 177 ? -44.070 -5.466 81.814 1.00 91.81 177 CYS A CA 1
ATOM 1341 C C . CYS A 1 177 ? -43.276 -6.175 82.928 1.00 91.81 177 CYS A C 1
ATOM 1343 O O . CYS A 1 177 ? -43.844 -6.522 83.964 1.00 91.81 177 CYS A O 1
ATOM 1345 N N . GLN A 1 178 ? -41.966 -6.372 82.745 1.00 91.25 178 GLN A N 1
ATOM 1346 C CA . GLN A 1 178 ? -41.081 -6.955 83.759 1.00 91.25 178 GLN A CA 1
ATOM 1347 C C . GLN A 1 178 ? -40.936 -6.039 84.978 1.00 91.25 178 GLN A C 1
ATOM 1349 O O . GLN A 1 178 ? -41.053 -6.508 86.109 1.00 91.25 178 GLN A O 1
ATOM 1354 N N . ALA A 1 179 ? -40.745 -4.734 84.765 1.00 89.88 179 ALA A N 1
ATOM 1355 C CA . ALA A 1 179 ? -40.670 -3.738 85.831 1.00 89.88 179 ALA A CA 1
ATOM 1356 C C . ALA A 1 179 ? -41.978 -3.647 86.635 1.00 89.88 179 ALA A C 1
ATOM 1358 O O . ALA A 1 179 ? -41.948 -3.415 87.842 1.00 89.88 179 ALA A O 1
ATOM 1359 N N . ALA A 1 180 ? -43.119 -3.879 85.981 1.00 89.00 180 ALA A N 1
ATOM 1360 C CA . ALA A 1 180 ? -44.433 -3.955 86.614 1.00 89.00 180 ALA A CA 1
ATOM 1361 C C . ALA A 1 180 ? -44.708 -5.287 87.341 1.00 89.00 180 ALA A C 1
ATOM 1363 O O . ALA A 1 180 ? -45.738 -5.414 88.001 1.00 89.00 180 ALA A O 1
ATOM 1364 N N . GLY A 1 181 ? -43.815 -6.276 87.234 1.00 90.56 181 GLY A N 1
ATOM 1365 C CA . GLY A 1 181 ? -43.960 -7.573 87.893 1.00 90.56 181 GLY A CA 1
ATOM 1366 C C . GLY A 1 181 ? -44.966 -8.513 87.226 1.00 90.56 181 GLY A C 1
ATOM 1367 O O . GLY A 1 181 ? -45.499 -9.394 87.900 1.00 90.56 181 GLY A O 1
ATOM 1368 N N . LEU A 1 182 ? -45.243 -8.353 85.923 1.00 90.69 182 LEU A N 1
ATOM 1369 C CA . LEU A 1 182 ? -46.122 -9.291 85.221 1.00 90.69 182 LEU A CA 1
ATOM 1370 C C . LEU A 1 182 ? -45.533 -10.712 85.237 1.00 90.69 182 LEU A C 1
ATOM 1372 O O . LEU A 1 182 ? -44.324 -10.896 85.060 1.00 90.69 182 LEU A O 1
ATOM 1376 N N . PRO A 1 183 ? -46.380 -11.744 85.379 1.00 86.62 183 PRO A N 1
ATOM 1377 C CA . PRO A 1 183 ? -45.920 -13.121 85.371 1.00 86.62 183 PRO A CA 1
ATOM 1378 C C . PRO A 1 183 ? -45.344 -13.518 84.004 1.00 86.62 183 PRO A C 1
ATOM 1380 O O . PRO A 1 183 ? -45.909 -13.223 82.949 1.00 86.62 183 PRO A O 1
ATOM 1383 N N . GLU A 1 184 ? -44.263 -14.301 84.026 1.00 86.81 184 GLU A N 1
ATOM 1384 C CA . GLU A 1 184 ? -43.523 -14.764 82.838 1.00 86.81 184 GLU A CA 1
ATOM 1385 C C . GLU A 1 184 ? -44.416 -15.462 81.794 1.00 86.81 184 GLU A C 1
ATOM 1387 O O . GLU A 1 184 ? -44.171 -15.398 80.588 1.00 86.81 184 GLU A O 1
ATOM 1392 N N . ARG A 1 185 ? -45.511 -16.092 82.239 1.00 86.88 185 ARG A N 1
ATOM 1393 C CA . ARG A 1 185 ? -46.499 -16.722 81.354 1.00 86.88 185 ARG A CA 1
ATOM 1394 C C . ARG A 1 185 ? -47.083 -15.743 80.332 1.00 86.88 185 ARG A C 1
ATOM 1396 O O . ARG A 1 185 ? -47.304 -16.152 79.192 1.00 86.88 185 ARG A O 1
ATOM 1403 N N . GLU A 1 186 ? -47.351 -14.505 80.738 1.00 86.81 186 GLU A N 1
ATOM 1404 C CA . GLU A 1 186 ? -47.918 -13.475 79.861 1.00 86.81 186 GLU A CA 1
ATOM 1405 C C . GLU A 1 186 ? -46.839 -12.891 78.927 1.00 86.81 186 GLU A C 1
ATOM 1407 O O . GLU A 1 186 ? -47.120 -12.590 77.769 1.00 86.81 186 GLU A O 1
ATOM 1412 N N . LEU A 1 187 ? -45.575 -12.869 79.369 1.00 91.44 187 LEU A N 1
ATOM 1413 C CA . LEU A 1 187 ? -44.416 -12.444 78.569 1.00 91.44 187 LEU A CA 1
ATOM 1414 C C . LEU A 1 187 ? -43.961 -13.478 77.528 1.00 91.44 187 LEU A C 1
ATOM 1416 O O . LEU A 1 187 ? -43.339 -13.120 76.531 1.00 91.44 187 LEU A O 1
ATOM 1420 N N . LYS A 1 188 ? -44.271 -14.766 77.719 1.00 92.00 188 LYS A N 1
ATOM 1421 C CA . LYS A 1 188 ? -43.734 -15.863 76.893 1.00 92.00 188 LYS A CA 1
ATOM 1422 C C . LYS A 1 188 ? -43.954 -15.677 75.389 1.00 92.00 188 LYS A C 1
ATOM 1424 O O . LYS A 1 188 ? -43.080 -16.019 74.600 1.00 92.00 188 LYS A O 1
ATOM 1429 N N . LYS A 1 189 ? -45.116 -15.160 74.974 1.00 90.62 189 LYS A N 1
ATOM 1430 C CA . LYS A 1 189 ? -45.393 -14.908 73.548 1.00 90.62 189 LYS A CA 1
ATOM 1431 C C . LYS A 1 189 ? -44.505 -13.802 72.977 1.00 90.62 189 LYS A C 1
ATOM 1433 O O . LYS A 1 189 ? -44.019 -13.953 71.863 1.00 90.62 189 LYS A O 1
ATOM 1438 N N . ALA A 1 190 ? -44.291 -12.735 73.746 1.00 91.69 190 ALA A N 1
ATOM 1439 C CA . ALA A 1 190 ? -43.435 -11.619 73.365 1.00 91.69 190 ALA A CA 1
ATOM 1440 C C . ALA A 1 190 ? -41.968 -12.046 73.259 1.00 91.69 190 ALA A C 1
ATOM 1442 O O . ALA A 1 190 ? -41.323 -11.736 72.267 1.00 91.69 190 ALA A O 1
ATOM 1443 N N . LEU A 1 191 ? -41.475 -12.840 74.216 1.00 91.12 191 LEU A N 1
ATOM 1444 C CA . LEU A 1 191 ? -40.109 -13.373 74.187 1.00 91.12 191 LEU A CA 1
ATOM 1445 C C . LEU A 1 191 ? -39.862 -14.274 72.967 1.00 91.12 191 LEU A C 1
ATOM 1447 O O . LEU A 1 191 ? -38.857 -14.121 72.288 1.00 91.12 191 LEU A O 1
ATOM 1451 N N . VAL A 1 192 ? -40.808 -15.157 72.626 1.00 92.56 192 VAL A N 1
ATOM 1452 C CA . VAL A 1 192 ? -40.692 -15.987 71.413 1.00 92.56 192 VAL A CA 1
ATOM 1453 C C . VAL A 1 192 ? -40.711 -15.132 70.141 1.00 92.56 192 VAL A C 1
ATOM 1455 O O . VAL A 1 192 ? -39.971 -15.423 69.206 1.00 92.56 192 VAL A O 1
ATOM 1458 N N . ALA A 1 193 ? -41.543 -14.085 70.087 1.00 91.75 193 ALA A N 1
ATOM 1459 C CA . ALA A 1 193 ? -41.555 -13.159 68.955 1.00 91.75 193 ALA A CA 1
ATOM 1460 C C . ALA A 1 193 ? -40.215 -12.415 68.827 1.00 91.75 193 ALA A C 1
ATOM 1462 O O . ALA A 1 193 ? -39.664 -12.357 67.729 1.00 91.75 193 ALA A O 1
ATOM 1463 N N . LYS A 1 194 ? -39.656 -11.941 69.949 1.00 92.62 194 LYS A N 1
ATOM 1464 C CA . LYS A 1 194 ? -38.329 -11.319 70.013 1.00 92.62 194 LYS A CA 1
ATOM 1465 C C . LYS A 1 194 ? -37.245 -12.252 69.469 1.00 92.62 194 LYS A C 1
ATOM 1467 O O . LYS A 1 194 ? -36.537 -11.861 68.547 1.00 92.62 194 LYS A O 1
ATOM 1472 N N . ASP A 1 195 ? -37.172 -13.491 69.959 1.00 91.75 195 ASP A N 1
ATOM 1473 C CA . ASP A 1 195 ? -36.175 -14.475 69.509 1.00 91.75 195 ASP A CA 1
ATOM 1474 C C . ASP A 1 195 ? -36.250 -14.716 67.990 1.00 91.75 195 ASP A C 1
ATOM 1476 O O . ASP A 1 195 ? -35.229 -14.871 67.318 1.00 91.75 195 ASP A O 1
ATOM 1480 N N . ILE A 1 196 ? -37.462 -14.756 67.424 1.00 92.00 196 ILE A N 1
ATOM 1481 C CA . ILE A 1 196 ? -37.664 -14.923 65.978 1.00 92.00 196 ILE A CA 1
ATOM 1482 C C . ILE A 1 196 ? -37.162 -13.692 65.215 1.00 92.00 196 ILE A C 1
ATOM 1484 O O . ILE A 1 196 ? -36.466 -13.856 64.211 1.00 92.00 196 ILE A O 1
ATOM 1488 N N . ILE A 1 197 ? -37.485 -12.480 65.679 1.00 91.56 197 ILE A N 1
ATOM 1489 C CA . ILE A 1 197 ? -37.032 -11.228 65.056 1.00 91.56 197 ILE A CA 1
ATOM 1490 C C . ILE A 1 197 ? -35.500 -11.147 65.097 1.00 91.56 197 ILE A C 1
ATOM 1492 O O . ILE A 1 197 ? -34.879 -10.933 64.059 1.00 91.56 197 ILE A O 1
ATOM 1496 N N . GLU A 1 198 ? -34.865 -11.433 66.237 1.00 92.88 198 GLU A N 1
ATOM 1497 C CA . GLU A 1 198 ? -33.399 -11.469 66.366 1.00 92.88 198 GLU A CA 1
ATOM 1498 C C . GLU A 1 198 ? -32.749 -12.503 65.432 1.00 92.88 198 GLU A C 1
ATOM 1500 O O . GLU A 1 198 ? -31.726 -12.236 64.792 1.00 92.88 198 GLU A O 1
ATOM 1505 N N . GLN A 1 199 ? -33.349 -13.689 65.290 1.00 92.19 199 GLN A N 1
ATOM 1506 C CA . GLN A 1 199 ? -32.878 -14.703 64.343 1.00 92.19 199 GLN A CA 1
ATOM 1507 C C . GLN A 1 199 ? -33.012 -14.259 62.883 1.00 92.19 199 GLN A C 1
ATOM 1509 O O . GLN A 1 199 ? -32.174 -14.621 62.056 1.00 92.19 199 GLN A O 1
ATOM 1514 N N . LEU A 1 200 ? -34.058 -13.507 62.539 1.00 92.62 200 LEU A N 1
ATOM 1515 C CA . LEU A 1 200 ? -34.239 -12.962 61.194 1.00 92.62 200 LEU A CA 1
ATOM 1516 C C . LEU A 1 200 ? -33.240 -11.837 60.914 1.00 92.62 200 LEU A C 1
ATOM 1518 O O . LEU A 1 200 ? -32.570 -11.884 59.885 1.00 92.62 200 LEU A O 1
ATOM 1522 N N . LEU A 1 201 ? -33.062 -10.898 61.847 1.00 91.88 201 LEU A N 1
ATOM 1523 C CA . LEU A 1 201 ? -32.100 -9.798 61.727 1.00 91.88 201 LEU A CA 1
ATOM 1524 C C . LEU A 1 201 ? -30.656 -10.305 61.641 1.00 91.88 201 LEU A C 1
ATOM 1526 O O . LEU A 1 201 ? -29.896 -9.870 60.779 1.00 91.88 201 LEU A O 1
ATOM 1530 N N . SER A 1 202 ? -30.278 -11.285 62.465 1.00 91.06 202 SER A N 1
ATOM 1531 C CA . SER A 1 202 ? -28.939 -11.892 62.406 1.00 91.06 202 SER A CA 1
ATOM 1532 C C . SER A 1 202 ? -28.692 -12.653 61.099 1.00 91.06 202 SER A C 1
ATOM 1534 O O . SER A 1 202 ? -27.605 -12.550 60.524 1.00 91.06 202 SER A O 1
ATOM 1536 N N . LYS A 1 203 ? -29.695 -13.374 60.575 1.00 92.75 203 LYS A N 1
ATOM 1537 C CA . LYS A 1 203 ? -29.616 -13.995 59.241 1.00 92.75 203 LYS A CA 1
ATOM 1538 C C . LYS A 1 203 ? -29.497 -12.950 58.139 1.00 92.75 203 LYS A C 1
ATOM 1540 O O . LYS A 1 203 ? -28.682 -13.137 57.240 1.00 92.75 203 LYS A O 1
ATOM 1545 N N . LEU A 1 204 ? -30.271 -11.867 58.215 1.00 92.50 204 LEU A N 1
ATOM 1546 C CA . LEU A 1 204 ? -30.227 -10.769 57.253 1.00 92.50 204 LEU A CA 1
ATOM 1547 C C . LEU A 1 204 ? -28.836 -10.126 57.235 1.00 92.50 204 LEU A C 1
ATOM 1549 O O . LEU A 1 204 ? -28.237 -10.022 56.169 1.00 92.50 204 LEU A O 1
ATOM 1553 N N . GLN A 1 205 ? -28.277 -9.814 58.408 1.00 92.69 205 GLN A N 1
ATOM 1554 C CA . GLN A 1 205 ? -26.921 -9.282 58.538 1.00 92.69 205 GLN A CA 1
ATOM 1555 C C . GLN A 1 205 ? -25.871 -10.247 57.978 1.00 92.69 205 GLN A C 1
ATOM 1557 O O . GLN A 1 205 ? -25.006 -9.843 57.208 1.00 92.69 205 GLN A O 1
ATOM 1562 N N . THR A 1 206 ? -25.994 -11.542 58.279 1.00 91.94 206 THR A N 1
ATOM 1563 C CA . THR A 1 206 ? -25.090 -12.563 57.730 1.00 91.94 206 THR A CA 1
ATOM 1564 C C . THR A 1 206 ? -25.156 -12.604 56.199 1.00 91.94 206 THR A C 1
ATOM 1566 O O . THR A 1 206 ? -24.125 -12.739 55.546 1.00 91.94 206 THR A O 1
ATOM 1569 N N . CYS A 1 207 ? -26.345 -12.451 55.604 1.00 92.00 207 CYS A N 1
ATOM 1570 C CA . CYS A 1 207 ? -26.503 -12.404 54.148 1.00 92.00 207 CYS A CA 1
ATOM 1571 C C . CYS A 1 207 ? -25.913 -11.118 53.543 1.00 92.00 207 CYS A C 1
ATOM 1573 O O . CYS A 1 207 ? -25.312 -11.178 52.470 1.00 92.00 207 CYS A O 1
ATOM 1575 N N . ILE A 1 208 ? -26.038 -9.974 54.231 1.00 90.50 208 ILE A N 1
ATOM 1576 C CA . ILE A 1 208 ? -25.384 -8.713 53.839 1.00 90.50 208 ILE A CA 1
ATOM 1577 C C . ILE A 1 208 ? -23.862 -8.894 53.830 1.00 90.50 208 ILE A C 1
ATOM 1579 O O . ILE A 1 208 ? -23.206 -8.511 52.862 1.00 90.50 208 ILE A O 1
ATOM 1583 N N . ASP A 1 209 ? -23.308 -9.519 54.870 1.00 89.69 209 ASP A N 1
ATOM 1584 C CA . ASP A 1 209 ? -21.866 -9.736 55.008 1.00 89.69 209 ASP A CA 1
ATOM 1585 C C . ASP A 1 209 ? -21.333 -10.742 53.976 1.00 89.69 209 ASP A C 1
ATOM 1587 O O . ASP A 1 209 ? -20.254 -10.547 53.414 1.00 89.69 209 ASP A O 1
ATOM 1591 N N . GLN A 1 210 ? -22.103 -11.797 53.684 1.00 90.44 210 GLN A N 1
ATOM 1592 C CA . GLN A 1 210 ? -21.774 -12.797 52.662 1.00 90.44 210 GLN A CA 1
ATOM 1593 C C . GLN A 1 210 ? -21.905 -12.263 51.232 1.00 90.44 210 GLN A C 1
ATOM 1595 O O . GLN A 1 210 ? -21.298 -12.828 50.321 1.00 90.44 210 GLN A O 1
ATOM 1600 N N . LYS A 1 211 ? -22.679 -11.188 51.022 1.00 90.31 211 LYS A N 1
ATOM 1601 C CA . LYS A 1 211 ? -22.914 -10.557 49.710 1.00 90.31 211 LYS A CA 1
ATOM 1602 C C . LYS A 1 211 ? -23.430 -11.537 48.649 1.00 90.31 211 LYS A C 1
ATOM 1604 O O . LYS A 1 211 ? -23.222 -11.341 47.450 1.00 90.31 211 LYS A O 1
ATOM 1609 N N . ASP A 1 212 ? -24.117 -12.587 49.089 1.00 90.38 212 ASP A N 1
ATOM 1610 C CA . ASP A 1 212 ? -24.834 -13.512 48.222 1.00 90.38 212 ASP A CA 1
ATOM 1611 C C . ASP A 1 212 ? -26.208 -12.913 47.919 1.00 90.38 212 ASP A C 1
ATOM 1613 O O . ASP A 1 212 ? -27.075 -12.821 48.787 1.00 90.38 212 ASP A O 1
ATOM 1617 N N . ILE A 1 213 ? -26.398 -12.485 46.673 1.00 91.19 213 ILE A N 1
ATOM 1618 C CA . ILE A 1 213 ? -27.621 -11.819 46.227 1.00 91.19 213 ILE A CA 1
ATOM 1619 C C . ILE A 1 213 ? -28.871 -12.698 46.364 1.00 91.19 213 ILE A C 1
ATOM 1621 O O . ILE A 1 213 ? -29.956 -12.175 46.641 1.00 91.19 213 ILE A O 1
ATOM 1625 N N . GLN A 1 214 ? -28.736 -14.016 46.188 1.00 91.06 214 GLN A N 1
ATOM 1626 C CA . GLN A 1 214 ? -29.860 -14.940 46.271 1.00 91.06 214 GLN A CA 1
ATOM 1627 C C . GLN A 1 214 ? -30.225 -15.166 47.735 1.00 91.06 214 GLN A C 1
ATOM 1629 O O . GLN A 1 214 ? -31.382 -14.985 48.108 1.00 91.06 214 GLN A O 1
ATOM 1634 N N . ALA A 1 215 ? -29.230 -15.453 48.581 1.00 91.69 215 ALA A N 1
ATOM 1635 C CA . ALA A 1 215 ? -29.449 -15.596 50.019 1.00 91.69 215 ALA A CA 1
ATOM 1636 C C . ALA A 1 215 ? -30.010 -14.305 50.642 1.00 91.69 215 ALA A C 1
ATOM 1638 O O . ALA A 1 215 ? -30.927 -14.359 51.461 1.00 91.69 215 ALA A O 1
ATOM 1639 N N . LEU A 1 216 ? -29.511 -13.141 50.209 1.00 92.69 216 LEU A N 1
ATOM 1640 C CA . LEU A 1 216 ? -29.987 -11.831 50.645 1.00 92.69 216 LEU A CA 1
ATOM 1641 C C . LEU A 1 216 ? -31.426 -11.562 50.189 1.00 92.69 216 LEU A C 1
ATOM 1643 O O . LEU A 1 216 ? -32.228 -11.088 50.987 1.00 92.69 216 LEU A O 1
ATOM 1647 N N . SER A 1 217 ? -31.781 -11.901 48.945 1.00 93.50 217 SER A N 1
ATOM 1648 C CA . SER A 1 217 ? -33.157 -11.762 48.445 1.00 93.50 217 SER A CA 1
ATOM 1649 C C . SER A 1 217 ? -34.136 -12.643 49.221 1.00 93.50 217 SER A C 1
ATOM 1651 O O . SER A 1 217 ? -35.167 -12.147 49.673 1.00 93.50 217 SER A O 1
ATOM 1653 N N . ASP A 1 218 ? -33.782 -13.909 49.450 1.00 91.94 218 ASP A N 1
ATOM 1654 C CA . ASP A 1 218 ? -34.597 -14.849 50.223 1.00 91.94 218 ASP A CA 1
ATOM 1655 C C . ASP A 1 218 ? -34.740 -14.403 51.692 1.00 91.94 218 ASP A C 1
ATOM 1657 O O . ASP A 1 218 ? -35.787 -14.600 52.313 1.00 91.94 218 ASP A O 1
ATOM 1661 N N . ALA A 1 219 ? -33.686 -13.821 52.281 1.00 93.19 219 ALA A N 1
ATOM 1662 C CA . ALA A 1 219 ? -33.717 -13.280 53.639 1.00 93.19 219 ALA A CA 1
ATOM 1663 C C . ALA A 1 219 ? -34.610 -12.034 53.735 1.00 93.19 219 ALA A C 1
ATOM 1665 O O . ALA A 1 219 ? -35.426 -11.952 54.651 1.00 93.19 219 ALA A O 1
ATOM 1666 N N . ILE A 1 220 ? -34.511 -11.111 52.772 1.00 93.12 220 ILE A N 1
ATOM 1667 C CA . ILE A 1 220 ? -35.375 -9.926 52.669 1.00 93.12 220 ILE A CA 1
ATOM 1668 C C . ILE A 1 220 ? -36.843 -10.345 52.552 1.00 93.12 220 ILE A C 1
ATOM 1670 O O . ILE A 1 220 ? -37.673 -9.847 53.309 1.00 93.12 220 ILE A O 1
ATOM 1674 N N . GLU A 1 221 ? -37.165 -11.290 51.663 1.00 93.31 221 GLU A N 1
ATOM 1675 C CA . GLU A 1 221 ? -38.538 -11.774 51.475 1.00 93.31 221 GLU A CA 1
ATOM 1676 C C . GLU A 1 221 ? -39.081 -12.425 52.756 1.00 93.31 221 GLU A C 1
ATOM 1678 O O . GLU A 1 221 ? -40.204 -12.138 53.174 1.00 93.31 221 GLU A O 1
ATOM 1683 N N . LYS A 1 222 ? -38.266 -13.234 53.449 1.00 92.62 222 LYS A N 1
ATOM 1684 C CA . LYS A 1 222 ? -38.640 -13.814 54.749 1.00 92.62 222 LYS A CA 1
ATOM 1685 C C . LYS A 1 222 ? -38.900 -12.737 55.801 1.00 92.62 222 LYS A C 1
ATOM 1687 O O . LYS A 1 222 ? -39.920 -12.826 56.481 1.00 92.62 222 LYS A O 1
ATOM 1692 N N . CYS A 1 223 ? -38.046 -11.718 55.911 1.00 91.50 223 CYS A N 1
ATOM 1693 C CA . CYS A 1 223 ? -38.243 -10.603 56.842 1.00 91.50 223 CYS A CA 1
ATOM 1694 C C . CYS A 1 223 ? -39.521 -9.807 56.527 1.00 91.50 223 CYS A C 1
ATOM 1696 O O . CYS A 1 223 ? -40.315 -9.542 57.427 1.00 91.50 223 CYS A O 1
ATOM 1698 N N . GLN A 1 224 ? -39.770 -9.500 55.251 1.00 91.62 224 GLN A N 1
ATOM 1699 C CA . GLN A 1 224 ? -40.981 -8.802 54.806 1.00 91.62 224 GLN A CA 1
ATOM 1700 C C . GLN A 1 224 ? -42.245 -9.630 55.071 1.00 91.62 224 GLN A C 1
ATOM 1702 O O . GLN A 1 224 ? -43.235 -9.107 55.577 1.00 91.62 224 GLN A O 1
ATOM 1707 N N . SER A 1 225 ? -42.205 -10.938 54.799 1.00 89.44 225 SER A N 1
ATOM 1708 C CA . SER A 1 225 ? -43.326 -11.847 55.079 1.00 89.44 225 SER A CA 1
ATOM 1709 C C . SER A 1 225 ? -43.615 -12.006 56.576 1.00 89.44 225 SER A C 1
ATOM 1711 O O . SER A 1 225 ? -44.755 -12.262 56.958 1.00 89.44 225 SER A O 1
ATOM 1713 N N . ALA A 1 226 ? -42.595 -11.825 57.422 1.00 89.75 226 ALA A N 1
ATOM 1714 C CA . ALA A 1 226 ? -42.716 -11.826 58.875 1.00 89.75 226 ALA A CA 1
ATOM 1715 C C . ALA A 1 226 ? -43.195 -10.478 59.443 1.00 89.75 226 ALA A C 1
ATOM 1717 O O . ALA A 1 226 ? -43.451 -10.399 60.639 1.00 89.75 226 ALA A O 1
ATOM 1718 N N . GLY A 1 227 ? -43.351 -9.446 58.605 1.00 90.56 227 GLY A N 1
ATOM 1719 C CA . GLY A 1 227 ? -43.854 -8.135 59.009 1.00 90.56 227 GLY A CA 1
ATOM 1720 C C . GLY A 1 227 ? -42.812 -7.222 59.653 1.00 90.56 227 GLY A C 1
ATOM 1721 O O . GLY A 1 227 ? -43.207 -6.268 60.317 1.00 90.56 227 GLY A O 1
ATOM 1722 N N . LEU A 1 228 ? -41.510 -7.490 59.476 1.00 91.69 228 LEU A N 1
ATOM 1723 C CA . LEU A 1 228 ? -40.464 -6.600 59.989 1.00 91.69 228 LEU A CA 1
ATOM 1724 C C . LEU A 1 228 ? -40.599 -5.195 59.371 1.00 91.69 228 LEU A C 1
ATOM 1726 O O . LEU A 1 228 ? -40.927 -5.077 58.184 1.00 91.69 228 LEU A O 1
ATOM 1730 N N . PRO A 1 229 ? -40.331 -4.130 60.145 1.00 87.69 229 PRO A N 1
ATOM 1731 C CA . PRO A 1 229 ? -40.451 -2.763 59.659 1.00 87.69 229 PRO A CA 1
ATOM 1732 C C . PRO A 1 229 ? -39.445 -2.469 58.537 1.00 87.69 229 PRO A C 1
ATOM 1734 O O . PRO A 1 229 ? -38.325 -2.979 58.518 1.00 87.69 229 PRO A O 1
ATOM 1737 N N . GLU A 1 230 ? -39.831 -1.594 57.602 1.00 87.25 230 GLU A N 1
ATOM 1738 C CA . GLU A 1 230 ? -39.008 -1.257 56.428 1.00 87.25 230 GLU A CA 1
ATOM 1739 C C . GLU A 1 230 ? -37.616 -0.735 56.803 1.00 87.25 230 GLU A C 1
ATOM 1741 O O . GLU A 1 230 ? -36.657 -1.008 56.084 1.00 87.25 230 GLU A O 1
ATOM 1746 N N . GLY A 1 231 ? -37.487 -0.034 57.936 1.00 86.69 231 GLY A N 1
ATOM 1747 C CA . GLY A 1 231 ? -36.206 0.475 58.432 1.00 86.69 231 GLY A CA 1
ATOM 1748 C C . GLY A 1 231 ? -35.169 -0.626 58.669 1.00 86.69 231 GLY A C 1
ATOM 1749 O O . GLY A 1 231 ? -34.014 -0.460 58.283 1.00 86.69 231 GLY A O 1
ATOM 1750 N N . ASP A 1 232 ? -35.595 -1.774 59.201 1.00 86.88 232 ASP A N 1
ATOM 1751 C CA . ASP A 1 232 ? -34.712 -2.910 59.492 1.00 86.88 232 ASP A CA 1
ATOM 1752 C C . ASP A 1 232 ? -34.277 -3.652 58.218 1.00 86.88 232 ASP A C 1
ATOM 1754 O O . ASP A 1 232 ? -33.220 -4.280 58.170 1.00 86.88 232 ASP A O 1
ATOM 1758 N N . VAL A 1 233 ? -35.078 -3.562 57.151 1.00 92.69 233 VAL A N 1
ATOM 1759 C CA . VAL A 1 233 ? -34.804 -4.203 55.855 1.00 92.69 233 VAL A CA 1
ATOM 1760 C C . VAL A 1 233 ? -34.119 -3.237 54.871 1.00 92.69 233 VAL A C 1
ATOM 1762 O O . VAL A 1 233 ? -33.534 -3.673 53.878 1.00 92.69 233 VAL A O 1
ATOM 1765 N N . ALA A 1 234 ? -34.128 -1.928 55.143 1.00 91.38 234 ALA A N 1
ATOM 1766 C CA . ALA A 1 234 ? -33.613 -0.894 54.244 1.00 91.38 234 ALA A CA 1
ATOM 1767 C C . ALA A 1 234 ? -32.124 -1.075 53.913 1.00 91.38 234 ALA A C 1
ATOM 1769 O O . ALA A 1 234 ? -31.745 -1.024 52.743 1.00 91.38 234 ALA A O 1
ATOM 1770 N N . GLN A 1 235 ? -31.289 -1.366 54.917 1.00 90.94 235 GLN A N 1
ATOM 1771 C CA . GLN A 1 235 ? -29.857 -1.609 54.708 1.00 90.94 235 GLN A CA 1
ATOM 1772 C C . GLN A 1 235 ? -29.610 -2.837 53.815 1.00 90.94 235 GLN A C 1
ATOM 1774 O O . GLN A 1 235 ? -28.728 -2.818 52.955 1.00 90.94 235 GLN A O 1
ATOM 1779 N N . ALA A 1 236 ? -30.411 -3.895 53.975 1.00 91.62 236 ALA A N 1
ATOM 1780 C CA . ALA A 1 236 ? -30.333 -5.090 53.138 1.00 91.62 236 ALA A CA 1
ATOM 1781 C C . ALA A 1 236 ? -30.735 -4.799 51.685 1.00 91.62 236 ALA A C 1
ATOM 1783 O O . ALA A 1 236 ? -30.084 -5.280 50.757 1.00 91.62 236 ALA A O 1
ATOM 1784 N N . LEU A 1 237 ? -31.779 -3.990 51.478 1.00 91.31 237 LEU A N 1
ATOM 1785 C CA . LEU A 1 237 ? -32.218 -3.561 50.148 1.00 91.31 237 LEU A CA 1
ATOM 1786 C C . LEU A 1 237 ? -31.164 -2.693 49.454 1.00 91.31 237 LEU A C 1
ATOM 1788 O O . LEU A 1 237 ? -30.880 -2.909 48.278 1.00 91.31 237 LEU A O 1
ATOM 1792 N N . GLU A 1 238 ? -30.545 -1.754 50.169 1.00 92.81 238 GLU A N 1
ATOM 1793 C CA . GLU A 1 238 ? -29.462 -0.931 49.624 1.00 92.81 238 GLU A CA 1
ATOM 1794 C C . GLU A 1 238 ? -28.244 -1.787 49.245 1.00 92.81 238 GLU A C 1
ATOM 1796 O O . GLU A 1 238 ? -27.702 -1.646 48.143 1.00 92.81 238 GLU A O 1
ATOM 1801 N N . ALA A 1 239 ? -27.860 -2.736 50.109 1.00 92.12 239 ALA A N 1
ATOM 1802 C CA . ALA A 1 239 ? -26.799 -3.697 49.818 1.00 92.12 239 ALA A CA 1
ATOM 1803 C C . ALA A 1 239 ? -27.124 -4.539 48.573 1.00 92.12 239 ALA A C 1
ATOM 1805 O O . ALA A 1 239 ? -26.274 -4.675 47.690 1.00 92.12 239 ALA A O 1
ATOM 1806 N N . LYS A 1 240 ? -28.362 -5.039 48.454 1.00 94.38 240 LYS A N 1
ATOM 1807 C CA . LYS A 1 240 ? -28.836 -5.780 47.278 1.00 94.38 240 LYS A CA 1
ATOM 1808 C C . LYS A 1 240 ? -28.735 -4.939 46.003 1.00 94.38 240 LYS A C 1
ATOM 1810 O O . LYS A 1 240 ? -28.101 -5.380 45.049 1.00 94.38 240 LYS A O 1
ATOM 1815 N N . CYS A 1 241 ? -29.286 -3.725 45.996 1.00 93.00 241 CYS A N 1
ATOM 1816 C CA . CYS A 1 241 ? -29.235 -2.818 44.844 1.00 93.00 241 CYS A CA 1
ATOM 1817 C C . CYS A 1 241 ? -27.790 -2.491 44.430 1.00 93.00 241 CYS A C 1
ATOM 1819 O O . CYS A 1 241 ? -27.468 -2.431 43.242 1.00 93.00 241 CYS A O 1
ATOM 1821 N N . SER A 1 242 ? -26.898 -2.295 45.405 1.00 94.88 242 SER A N 1
ATOM 1822 C CA . SER A 1 242 ? -25.474 -2.057 45.152 1.00 94.88 242 SER A CA 1
ATOM 1823 C C . SER A 1 242 ? -24.804 -3.264 44.484 1.00 94.88 242 SER A C 1
ATOM 1825 O O . SER A 1 242 ? -24.096 -3.103 43.486 1.00 94.88 242 SER A O 1
ATOM 1827 N N . ILE A 1 243 ? -25.081 -4.478 44.978 1.00 92.88 243 ILE A N 1
ATOM 1828 C CA . ILE A 1 243 ? -24.593 -5.734 44.390 1.00 92.88 243 ILE A CA 1
ATOM 1829 C C . ILE A 1 243 ? -25.136 -5.923 42.969 1.00 92.88 243 ILE A C 1
ATOM 1831 O O . ILE A 1 243 ? -24.355 -6.190 42.060 1.00 92.88 243 ILE A O 1
ATOM 1835 N N . GLU A 1 244 ? -26.435 -5.722 42.745 1.00 94.44 244 GLU A N 1
ATOM 1836 C CA . GLU A 1 244 ? -27.062 -5.816 41.417 1.00 94.44 244 GLU A CA 1
ATOM 1837 C C . GLU A 1 244 ? -26.411 -4.871 40.408 1.00 94.44 244 GLU A C 1
ATOM 1839 O O . GLU A 1 244 ? -26.104 -5.273 39.286 1.00 94.44 244 GLU A O 1
ATOM 1844 N N . ARG A 1 245 ? -26.133 -3.630 40.816 1.00 94.94 245 ARG A N 1
ATOM 1845 C CA . ARG A 1 245 ? -25.444 -2.650 39.972 1.00 94.94 245 ARG A CA 1
ATOM 1846 C C . ARG A 1 245 ? -24.027 -3.100 39.611 1.00 94.94 245 ARG A C 1
ATOM 1848 O O . ARG A 1 245 ? -23.628 -2.977 38.456 1.00 94.94 245 ARG A O 1
ATOM 1855 N N . MET A 1 246 ? -23.275 -3.635 40.573 1.00 94.19 246 MET A N 1
ATOM 1856 C CA . MET A 1 246 ? -21.929 -4.166 40.333 1.00 94.19 246 MET A CA 1
ATOM 1857 C C . MET A 1 246 ? -21.950 -5.376 39.383 1.00 94.19 246 MET A C 1
ATOM 1859 O O . MET A 1 246 ? -21.156 -5.435 38.444 1.00 94.19 246 MET A O 1
ATOM 1863 N N . LEU A 1 247 ? -22.900 -6.302 39.561 1.00 93.12 247 LEU A N 1
ATOM 1864 C CA . LEU A 1 247 ? -23.089 -7.450 38.665 1.00 93.12 247 LEU A CA 1
ATOM 1865 C C . LEU A 1 247 ? -23.508 -7.016 37.253 1.00 93.12 247 LEU A C 1
ATOM 1867 O O . LEU A 1 247 ? -23.003 -7.556 36.271 1.00 93.12 247 LEU A O 1
ATOM 1871 N N . ALA A 1 248 ? -24.373 -6.007 37.132 1.00 93.69 248 ALA A N 1
ATOM 1872 C CA . ALA A 1 248 ? -24.755 -5.435 35.844 1.00 93.69 248 ALA A CA 1
ATOM 1873 C C . ALA A 1 248 ? -23.566 -4.760 35.136 1.00 93.69 248 ALA A C 1
ATOM 1875 O O . ALA A 1 248 ? -23.400 -4.927 33.928 1.00 93.69 248 ALA A O 1
ATOM 1876 N N . ASN A 1 249 ? -22.701 -4.054 35.875 1.00 94.00 249 ASN A N 1
ATOM 1877 C CA . ASN A 1 249 ? -21.463 -3.488 35.330 1.00 94.00 249 ASN A CA 1
ATOM 1878 C C . ASN A 1 249 ? -20.509 -4.588 34.840 1.00 94.00 249 ASN A C 1
ATOM 1880 O O . ASN A 1 249 ? -19.965 -4.472 33.742 1.00 94.00 249 ASN A O 1
ATOM 1884 N N . LEU A 1 250 ? -20.336 -5.677 35.598 1.00 93.44 250 LEU A N 1
ATOM 1885 C CA . LEU A 1 250 ? -19.557 -6.835 35.146 1.00 93.44 250 LEU A CA 1
ATOM 1886 C C . LEU A 1 250 ? -20.128 -7.424 33.856 1.00 93.44 250 LEU A C 1
ATOM 1888 O O . LEU A 1 250 ? -19.380 -7.616 32.898 1.00 93.44 250 LEU A O 1
ATOM 1892 N N . GLN A 1 251 ? -21.442 -7.658 33.808 1.00 94.69 251 GLN A N 1
ATOM 1893 C CA . GLN A 1 251 ? -22.101 -8.206 32.625 1.00 94.69 251 GLN A CA 1
ATOM 1894 C C . GLN A 1 251 ? -21.934 -7.285 31.413 1.00 94.69 251 GLN A C 1
ATOM 1896 O O . GLN A 1 251 ? -21.570 -7.750 30.339 1.00 94.69 251 GLN A O 1
ATOM 1901 N N . MET A 1 252 ? -22.082 -5.971 31.590 1.00 92.25 252 MET A N 1
ATOM 1902 C CA . MET A 1 252 ? -21.851 -5.003 30.519 1.00 92.25 252 MET A CA 1
ATOM 1903 C C . MET A 1 252 ? -20.398 -5.029 30.017 1.00 92.25 252 MET A C 1
ATOM 1905 O O . MET A 1 252 ? -20.164 -4.859 28.822 1.00 92.25 252 MET A O 1
ATOM 1909 N N . GLY A 1 253 ? -19.419 -5.257 30.898 1.00 93.00 253 GLY A N 1
ATOM 1910 C CA . GLY A 1 253 ? -18.023 -5.449 30.500 1.00 93.00 253 GLY A CA 1
ATOM 1911 C C . GLY A 1 253 ? -17.786 -6.740 29.720 1.00 93.00 253 GLY A C 1
ATOM 1912 O O . GLY A 1 253 ? -17.021 -6.730 28.756 1.00 93.00 253 GLY A O 1
ATOM 1913 N N . ILE A 1 254 ? -18.473 -7.824 30.094 1.00 92.50 254 ILE A N 1
ATOM 1914 C CA . ILE A 1 254 ? -18.454 -9.097 29.361 1.00 92.50 254 ILE A CA 1
ATOM 1915 C C . ILE A 1 254 ? -19.068 -8.910 27.970 1.00 92.50 254 ILE A C 1
ATOM 1917 O O . ILE A 1 254 ? -18.437 -9.274 26.984 1.00 92.50 254 ILE A O 1
ATOM 1921 N N . ASP A 1 255 ? -20.248 -8.295 27.880 1.00 91.19 255 ASP A N 1
ATOM 1922 C CA . ASP A 1 255 ? -20.984 -8.122 26.622 1.00 91.19 255 ASP A CA 1
ATOM 1923 C C . ASP A 1 255 ? -20.260 -7.185 25.647 1.00 91.19 255 ASP A C 1
ATOM 1925 O O . ASP A 1 255 ? -20.269 -7.404 24.438 1.00 91.19 255 ASP A O 1
ATOM 1929 N N . ARG A 1 256 ? -19.607 -6.136 26.166 1.00 92.12 256 ARG A N 1
ATOM 1930 C CA . ARG A 1 256 ? -18.813 -5.197 25.355 1.00 92.12 256 ARG A CA 1
ATOM 1931 C C . ARG A 1 256 ? -17.438 -5.730 24.984 1.00 92.12 256 ARG A C 1
ATOM 1933 O O . ARG A 1 256 ? -16.779 -5.116 24.150 1.00 92.12 256 ARG A O 1
ATOM 1940 N N . LEU A 1 257 ? -16.984 -6.803 25.635 1.00 91.94 257 LEU A N 1
ATOM 1941 C CA . LEU A 1 257 ? -15.635 -7.355 25.488 1.00 91.94 257 LEU A CA 1
ATOM 1942 C C . LEU A 1 257 ? -14.536 -6.284 25.619 1.00 91.94 257 LEU A C 1
ATOM 1944 O O . LEU A 1 257 ? -13.486 -6.337 24.977 1.00 91.94 257 LEU A O 1
ATOM 1948 N N . ASP A 1 258 ? -14.793 -5.291 26.467 1.00 92.50 258 ASP A N 1
ATOM 1949 C CA . ASP A 1 258 ? -13.890 -4.188 26.757 1.00 92.50 258 ASP A CA 1
ATOM 1950 C C . ASP A 1 258 ? -13.041 -4.575 27.969 1.00 92.50 258 ASP A C 1
ATOM 1952 O O . ASP A 1 258 ? -13.528 -4.576 29.100 1.00 92.50 258 ASP A O 1
ATOM 1956 N N . ILE A 1 259 ? -11.769 -4.914 27.745 1.00 93.19 259 ILE A N 1
ATOM 1957 C CA . ILE A 1 259 ? -10.900 -5.392 28.825 1.00 93.19 259 ILE A CA 1
ATOM 1958 C C . ILE A 1 259 ? -10.627 -4.320 29.887 1.00 93.19 259 ILE A C 1
ATOM 1960 O O . ILE A 1 259 ? -10.445 -4.659 31.054 1.00 93.19 259 ILE A O 1
ATOM 1964 N N . GLU A 1 260 ? -10.594 -3.039 29.515 1.00 92.69 260 GLU A N 1
ATOM 1965 C CA . GLU A 1 260 ? -10.328 -1.942 30.452 1.00 92.69 260 GLU A CA 1
ATOM 1966 C C . GLU A 1 260 ? -11.533 -1.735 31.362 1.00 92.69 260 GLU A C 1
ATOM 1968 O O . GLU A 1 260 ? -11.396 -1.723 32.587 1.00 92.69 260 GLU A O 1
ATOM 1973 N N 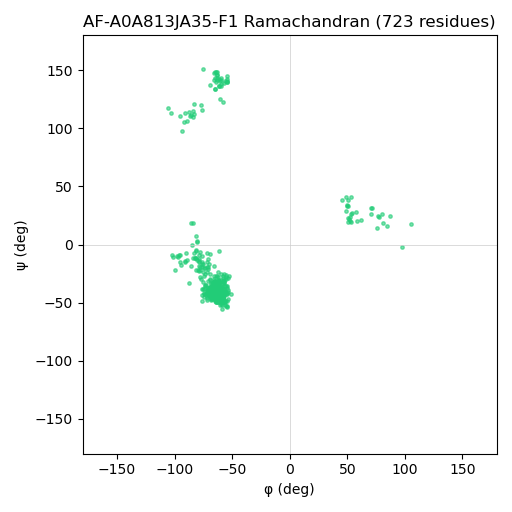. PHE A 1 261 ? -12.724 -1.673 30.764 1.00 94.19 261 PHE A N 1
ATOM 1974 C CA . PHE A 1 261 ? -13.976 -1.564 31.498 1.00 94.19 261 PHE A CA 1
ATOM 1975 C C . PHE A 1 261 ? -14.230 -2.803 32.369 1.00 94.19 261 PHE A C 1
ATOM 1977 O O . PHE A 1 261 ? -14.574 -2.674 33.543 1.00 94.19 261 PHE A O 1
ATOM 1984 N N . LEU A 1 262 ? -13.994 -4.006 31.836 1.00 95.06 262 LEU A N 1
ATOM 1985 C CA . LEU A 1 262 ? -14.132 -5.261 32.576 1.00 95.06 262 LEU A CA 1
ATOM 1986 C C . LEU A 1 262 ? -13.143 -5.342 33.748 1.00 95.06 262 LEU A C 1
ATOM 1988 O O . LEU A 1 262 ? -13.523 -5.773 34.832 1.00 95.06 262 LEU A O 1
ATOM 1992 N N . ASN A 1 263 ? -11.894 -4.892 33.575 1.00 95.12 263 ASN A N 1
ATOM 1993 C CA . ASN A 1 263 ? -10.924 -4.818 34.672 1.00 95.12 263 ASN A CA 1
ATOM 1994 C C . ASN A 1 263 ? -11.369 -3.845 35.769 1.00 95.12 263 ASN A C 1
ATOM 1996 O O . ASN A 1 263 ? -11.250 -4.187 36.944 1.00 95.12 263 ASN A O 1
ATOM 2000 N N . ALA A 1 264 ? -11.889 -2.670 35.402 1.00 94.50 264 ALA A N 1
ATOM 2001 C CA . ALA A 1 264 ? -12.415 -1.705 36.364 1.00 94.50 264 ALA A CA 1
ATOM 2002 C C . ALA A 1 264 ? -13.617 -2.278 37.137 1.00 94.50 264 ALA A C 1
ATOM 2004 O O . ALA A 1 264 ? -13.648 -2.191 38.362 1.00 94.50 264 ALA A O 1
ATOM 2005 N N . ALA A 1 265 ? -14.550 -2.945 36.445 1.00 95.50 265 ALA A N 1
ATOM 2006 C CA . ALA A 1 265 ? -15.695 -3.606 37.071 1.00 95.50 265 ALA A CA 1
ATOM 2007 C C . ALA A 1 265 ? -15.268 -4.756 38.004 1.00 95.50 265 ALA A C 1
ATOM 2009 O O . ALA A 1 265 ? -15.779 -4.870 39.117 1.00 95.50 265 ALA A O 1
ATOM 2010 N N . ILE A 1 266 ? -14.288 -5.579 37.603 1.00 94.69 266 ILE A N 1
ATOM 2011 C CA . ILE A 1 266 ? -13.709 -6.625 38.465 1.00 94.69 266 ILE A CA 1
ATOM 2012 C C . ILE A 1 266 ? -13.062 -6.002 39.707 1.00 94.69 266 ILE A C 1
ATOM 2014 O O . ILE A 1 266 ? -13.295 -6.489 40.810 1.00 94.69 266 ILE A O 1
ATOM 2018 N N . GLN A 1 267 ? -12.278 -4.929 39.555 1.00 94.88 267 GLN A N 1
ATOM 2019 C CA . GLN A 1 267 ? -11.640 -4.241 40.682 1.00 94.88 267 GLN A CA 1
ATOM 2020 C C . GLN A 1 267 ? -12.663 -3.639 41.649 1.00 94.88 267 GLN A C 1
ATOM 2022 O O . GLN A 1 267 ? -12.505 -3.797 42.858 1.00 94.88 267 GLN A O 1
ATOM 2027 N N . GLU A 1 268 ? -13.719 -2.998 41.140 1.00 95.12 268 GLU A N 1
ATOM 2028 C CA . GLU A 1 268 ? -14.828 -2.485 41.957 1.00 95.12 268 GLU A CA 1
ATOM 2029 C C . GLU A 1 268 ? -15.473 -3.622 42.762 1.00 95.12 268 GLU A C 1
ATOM 2031 O O . GLU A 1 268 ? -15.645 -3.514 43.977 1.00 95.12 268 GLU A O 1
ATOM 2036 N N . CYS A 1 269 ? -15.731 -4.761 42.117 1.00 93.88 269 CYS A N 1
ATOM 2037 C CA . CYS A 1 269 ? -16.340 -5.910 42.775 1.00 93.88 269 CYS A CA 1
ATOM 2038 C C . CYS A 1 269 ? -15.422 -6.578 43.812 1.00 93.88 269 CYS A C 1
ATOM 2040 O O . CYS A 1 269 ? -15.887 -7.018 44.865 1.00 93.88 269 CYS A O 1
ATOM 2042 N N . GLN A 1 270 ? -14.115 -6.636 43.541 1.00 93.50 270 GLN A N 1
ATOM 2043 C CA . GLN A 1 270 ? -13.105 -7.127 44.481 1.00 93.50 270 GLN A CA 1
ATOM 2044 C C . GLN A 1 270 ? -12.955 -6.198 45.690 1.00 93.50 270 GLN A C 1
ATOM 2046 O O . GLN A 1 270 ? -12.895 -6.676 46.823 1.00 93.50 270 GLN A O 1
ATOM 2051 N N . ALA A 1 271 ? -12.948 -4.878 45.473 1.00 92.50 271 ALA A N 1
ATOM 2052 C CA . ALA A 1 271 ? -12.939 -3.886 46.547 1.00 92.50 271 ALA A CA 1
ATOM 2053 C C . ALA A 1 271 ? -14.200 -3.995 47.416 1.00 92.50 271 ALA A C 1
ATOM 2055 O O . ALA A 1 271 ? -14.134 -3.855 48.636 1.00 92.50 271 ALA A O 1
ATOM 2056 N N . ALA A 1 272 ? -15.332 -4.334 46.797 1.00 92.25 272 ALA A N 1
ATOM 2057 C CA . ALA A 1 272 ? -16.572 -4.657 47.482 1.00 92.25 272 ALA A CA 1
ATOM 2058 C C . ALA A 1 272 ? -16.637 -6.102 48.010 1.00 92.25 272 ALA A C 1
ATOM 2060 O O . ALA A 1 272 ? -17.691 -6.490 48.497 1.00 92.25 272 ALA A O 1
ATOM 2061 N N . SER A 1 273 ? -15.563 -6.897 47.961 1.00 93.62 273 SER A N 1
ATOM 2062 C CA . SER A 1 273 ? -15.492 -8.276 48.485 1.00 93.62 273 SER A CA 1
ATOM 2063 C C . SER A 1 273 ? -16.634 -9.195 48.028 1.00 93.62 273 SER A C 1
ATOM 2065 O O . SER A 1 273 ? -17.151 -9.983 48.819 1.00 93.62 273 SER A O 1
ATOM 2067 N N . LEU A 1 274 ? -17.062 -9.074 46.771 1.00 92.62 274 LEU A N 1
ATOM 2068 C CA . LEU A 1 274 ? -18.049 -9.986 46.195 1.00 92.62 274 LEU A CA 1
ATOM 2069 C C . LEU A 1 274 ? -17.500 -11.425 46.120 1.00 92.62 274 LEU A C 1
ATOM 2071 O O . LEU A 1 274 ? -16.297 -11.605 45.903 1.00 92.62 274 LEU A O 1
ATOM 2075 N N . PRO A 1 275 ? -18.362 -12.450 46.253 1.00 89.50 275 PRO A N 1
ATOM 2076 C CA . PRO A 1 275 ? -17.961 -13.846 46.120 1.00 89.50 275 PRO A CA 1
ATOM 2077 C C . PRO A 1 275 ? -17.284 -14.129 44.777 1.00 89.50 275 PRO A C 1
ATOM 2079 O O . PRO A 1 275 ? -17.728 -13.663 43.726 1.00 89.50 275 PRO A O 1
ATOM 2082 N N . GLU A 1 276 ? -16.242 -14.959 44.794 1.00 88.94 276 GLU A N 1
ATOM 2083 C CA . GLU A 1 276 ? -15.475 -15.307 43.591 1.00 88.94 276 GLU A CA 1
ATOM 2084 C C . GLU A 1 276 ? -16.330 -16.023 42.530 1.00 88.94 276 GLU A C 1
ATOM 2086 O O . GLU A 1 276 ? -16.110 -15.842 41.332 1.00 88.94 276 GLU A O 1
ATOM 2091 N N . SER A 1 277 ? -17.378 -16.743 42.954 1.00 89.31 277 SER A N 1
ATOM 2092 C CA . SER A 1 277 ? -18.382 -17.341 42.062 1.00 89.31 277 SER A CA 1
ATOM 2093 C C . SER A 1 277 ? -19.019 -16.314 41.124 1.00 89.31 277 SER A C 1
ATOM 2095 O O . SER A 1 277 ? -19.264 -16.613 39.958 1.00 89.31 277 SER A O 1
ATOM 2097 N N . ASN A 1 278 ? -19.228 -15.083 41.600 1.00 88.81 278 ASN A N 1
ATOM 2098 C CA . ASN A 1 278 ? -19.834 -14.009 40.815 1.00 88.81 278 ASN A CA 1
ATOM 2099 C C . ASN A 1 278 ? -18.834 -13.392 39.822 1.00 88.81 278 ASN A C 1
ATOM 2101 O O . ASN A 1 278 ? -19.233 -12.806 38.818 1.00 88.81 278 ASN A O 1
ATOM 2105 N N . LEU A 1 279 ? -17.532 -13.539 40.080 1.00 93.31 279 LEU A N 1
ATOM 2106 C CA . LEU A 1 279 ? -16.451 -13.027 39.235 1.00 93.31 279 LEU A CA 1
ATOM 2107 C C . LEU A 1 279 ? -15.979 -14.040 38.186 1.00 93.31 279 LEU A C 1
ATOM 2109 O O . LEU A 1 279 ? -15.294 -13.663 37.235 1.00 93.31 279 LEU A O 1
ATOM 2113 N N . GLN A 1 280 ? -16.340 -15.317 38.322 1.00 93.06 280 GLN A N 1
ATOM 2114 C CA . GLN A 1 280 ? -15.808 -16.399 37.493 1.00 93.06 280 GLN A CA 1
ATOM 2115 C C . GLN A 1 280 ? -16.076 -16.193 35.991 1.00 93.06 280 GLN A C 1
ATOM 2117 O O . GLN A 1 280 ? -15.169 -16.360 35.172 1.00 93.06 280 GLN A O 1
ATOM 2122 N N . ALA A 1 281 ? -17.289 -15.765 35.624 1.00 92.06 281 ALA A N 1
ATOM 2123 C CA . ALA A 1 281 ? -17.640 -15.456 34.236 1.00 92.06 281 ALA A CA 1
ATOM 2124 C C . ALA A 1 281 ? -16.820 -14.275 33.682 1.00 92.06 281 ALA A C 1
ATOM 2126 O O . ALA A 1 281 ? -16.336 -14.329 32.550 1.00 92.06 281 ALA A O 1
ATOM 2127 N N . ALA A 1 282 ? -16.595 -13.244 34.501 1.00 93.94 282 ALA A N 1
ATOM 2128 C CA . ALA A 1 282 ? -15.796 -12.079 34.136 1.00 93.94 282 ALA A CA 1
ATOM 2129 C C . ALA A 1 282 ? -14.310 -12.429 33.958 1.00 93.94 282 ALA A C 1
ATOM 2131 O O . ALA A 1 282 ? -13.686 -11.985 32.995 1.00 93.94 282 ALA A O 1
ATOM 2132 N N . PHE A 1 283 ? -13.741 -13.277 34.822 1.00 93.56 283 PHE A N 1
ATOM 2133 C CA . PHE A 1 283 ? -12.370 -13.768 34.654 1.00 93.56 283 PHE A CA 1
ATOM 2134 C C . PHE A 1 283 ? -12.205 -14.627 33.399 1.00 93.56 283 PHE A C 1
ATOM 2136 O O . PHE A 1 283 ? -11.223 -14.458 32.676 1.00 93.56 283 PHE A O 1
ATOM 2143 N N . ALA A 1 284 ? -13.170 -15.501 33.101 1.00 93.56 284 ALA A N 1
ATOM 2144 C CA . ALA A 1 284 ? -13.157 -16.298 31.877 1.00 93.56 284 ALA A CA 1
ATOM 2145 C C . ALA A 1 284 ? -13.243 -15.412 30.619 1.00 93.56 284 ALA A C 1
ATOM 2147 O O . ALA A 1 284 ? -12.474 -15.603 29.675 1.00 93.56 284 ALA A O 1
ATOM 2148 N N . ALA A 1 285 ? -14.123 -14.403 30.625 1.00 93.50 285 ALA A N 1
ATOM 2149 C CA . ALA A 1 285 ? -14.228 -13.424 29.544 1.00 93.50 285 ALA A CA 1
ATOM 2150 C C . ALA A 1 285 ? -12.922 -12.633 29.371 1.00 93.50 285 ALA A C 1
ATOM 2152 O O . ALA A 1 285 ? -12.401 -12.544 28.261 1.00 93.50 285 ALA A O 1
ATOM 2153 N N . LYS A 1 286 ? -12.334 -12.142 30.470 1.00 95.25 286 LYS A N 1
ATOM 2154 C CA . LYS A 1 286 ? -11.035 -11.459 30.463 1.00 95.25 286 LYS A CA 1
ATOM 2155 C C . LYS A 1 286 ? -9.935 -12.330 29.855 1.00 95.25 286 LYS A C 1
ATOM 2157 O O . LYS A 1 286 ? -9.217 -11.856 28.979 1.00 95.25 286 LYS A O 1
ATOM 2162 N N . ALA A 1 287 ? -9.812 -13.587 30.282 1.00 93.75 287 ALA A N 1
ATOM 2163 C CA . ALA A 1 287 ? -8.803 -14.508 29.761 1.00 93.75 287 ALA A CA 1
ATOM 2164 C C . ALA A 1 287 ? -8.977 -14.752 28.252 1.00 93.75 287 ALA A C 1
ATOM 2166 O O . ALA A 1 287 ? -8.003 -14.714 27.502 1.00 93.75 287 ALA A O 1
ATOM 2167 N N . ARG A 1 288 ? -10.223 -14.920 27.788 1.00 94.19 288 ARG A N 1
ATOM 2168 C CA . ARG A 1 288 ? -10.537 -15.064 26.360 1.00 94.19 288 ARG A CA 1
ATOM 2169 C C . ARG A 1 288 ? -10.165 -13.816 25.556 1.00 94.19 288 ARG A C 1
ATOM 2171 O O . ARG A 1 288 ? -9.558 -13.948 24.498 1.00 94.19 288 ARG A O 1
ATOM 2178 N N . ILE A 1 289 ? -10.493 -12.618 26.050 1.00 92.81 289 ILE A N 1
ATOM 2179 C CA . ILE A 1 289 ? -10.117 -11.355 25.392 1.00 92.81 289 ILE A CA 1
ATOM 2180 C C . ILE A 1 289 ? -8.590 -11.242 25.310 1.00 92.81 289 ILE A C 1
ATOM 2182 O O . ILE A 1 289 ? -8.059 -10.933 24.249 1.00 92.81 289 ILE A O 1
ATOM 2186 N N . GLN A 1 290 ? -7.871 -11.552 26.393 1.00 94.25 290 GLN A N 1
ATOM 2187 C CA . GLN A 1 290 ? -6.403 -11.533 26.409 1.00 94.25 290 GLN A CA 1
ATOM 2188 C C . GLN A 1 290 ? -5.791 -12.519 25.414 1.00 94.25 290 GLN A C 1
ATOM 2190 O O . GLN A 1 290 ? -4.824 -12.170 24.744 1.00 94.25 290 GLN A O 1
ATOM 2195 N N . GLN A 1 291 ? -6.358 -13.721 25.288 1.00 94.75 291 GLN A N 1
ATOM 2196 C CA . GLN A 1 291 ? -5.914 -14.698 24.299 1.00 94.75 291 GLN A CA 1
ATOM 2197 C C . GLN A 1 291 ? -6.104 -14.172 22.870 1.00 94.75 291 GLN A C 1
ATOM 2199 O O . GLN A 1 291 ? -5.170 -14.231 22.078 1.00 94.75 291 GLN A O 1
ATOM 2204 N N . LEU A 1 292 ? -7.279 -13.618 22.552 1.00 94.06 292 LEU A N 1
ATOM 2205 C CA . LEU A 1 292 ? -7.559 -13.061 21.223 1.00 94.06 292 LEU A CA 1
ATOM 2206 C C . LEU A 1 292 ? -6.636 -11.881 20.893 1.00 94.06 292 LEU A C 1
ATOM 2208 O O . LEU A 1 292 ? -6.107 -11.813 19.788 1.00 94.06 292 LEU A O 1
ATOM 2212 N N . LEU A 1 293 ? -6.383 -10.993 21.859 1.00 93.00 293 LEU A N 1
ATOM 2213 C CA . LEU A 1 293 ? -5.428 -9.895 21.694 1.00 93.00 293 LEU A CA 1
ATOM 2214 C C . LEU A 1 293 ? -3.996 -10.408 21.498 1.00 93.00 293 LEU A C 1
ATOM 2216 O O . LEU A 1 293 ? -3.280 -9.888 20.650 1.00 93.00 293 LEU A O 1
ATOM 2220 N N . ALA A 1 294 ? -3.571 -11.435 22.238 1.00 92.69 294 ALA A N 1
ATOM 2221 C CA . ALA A 1 294 ? -2.243 -12.022 22.078 1.00 92.69 294 ALA A CA 1
ATOM 2222 C C . ALA A 1 294 ? -2.069 -12.691 20.704 1.00 92.69 294 ALA A C 1
ATOM 2224 O O . ALA A 1 294 ? -1.033 -12.507 20.068 1.00 92.69 294 ALA A O 1
ATOM 2225 N N . GLU A 1 295 ? -3.084 -13.418 20.227 1.00 93.31 295 GLU A N 1
ATOM 2226 C CA . GLU A 1 295 ? -3.109 -14.000 18.879 1.00 93.31 295 GLU A CA 1
ATOM 2227 C C . GLU A 1 295 ? -3.051 -12.907 17.798 1.00 93.31 295 GLU A C 1
ATOM 2229 O O . GLU A 1 295 ? -2.249 -13.008 16.869 1.00 93.31 295 GLU A O 1
ATOM 2234 N N . LEU A 1 296 ? -3.828 -11.826 17.947 1.00 93.56 296 LEU A N 1
ATOM 2235 C CA . LEU A 1 296 ? -3.824 -10.691 17.020 1.00 93.56 296 LEU A CA 1
ATOM 2236 C C . LEU A 1 296 ? -2.458 -9.995 16.980 1.00 93.56 296 LEU A C 1
ATOM 2238 O O . LEU A 1 296 ? -1.912 -9.766 15.902 1.00 93.56 296 LEU A O 1
ATOM 2242 N N . MET A 1 297 ? -1.870 -9.718 18.147 1.00 92.88 297 MET A N 1
ATOM 2243 C CA . MET A 1 297 ? -0.537 -9.126 18.239 1.00 92.88 297 MET A CA 1
ATOM 2244 C C . MET A 1 297 ? 0.522 -10.047 17.637 1.00 92.88 297 MET A C 1
ATOM 2246 O O . MET A 1 297 ? 1.401 -9.562 16.932 1.00 92.88 297 MET A O 1
ATOM 2250 N N . ALA A 1 298 ? 0.457 -11.362 17.858 1.00 91.12 298 ALA A N 1
ATOM 2251 C CA . ALA A 1 298 ? 1.387 -12.300 17.234 1.00 91.12 298 ALA A CA 1
ATOM 2252 C C . ALA A 1 298 ? 1.310 -12.237 15.698 1.00 91.12 298 ALA A C 1
ATOM 2254 O O . ALA A 1 298 ? 2.352 -12.189 15.046 1.00 91.12 298 ALA A O 1
ATOM 2255 N N . CYS A 1 299 ? 0.102 -12.138 15.132 1.00 91.25 299 CYS A N 1
ATOM 2256 C CA . CYS A 1 299 ? -0.090 -11.991 13.686 1.00 91.25 299 CYS A CA 1
ATOM 2257 C C . CYS A 1 299 ? 0.432 -10.643 13.162 1.00 91.25 299 CYS A C 1
ATOM 2259 O O . CYS A 1 299 ? 1.083 -10.609 12.120 1.00 91.25 299 CYS A O 1
ATOM 2261 N N . ILE A 1 300 ? 0.237 -9.544 13.907 1.00 88.44 300 ILE A N 1
ATOM 2262 C CA . ILE A 1 300 ? 0.828 -8.234 13.572 1.00 88.44 300 ILE A CA 1
ATOM 2263 C C . ILE A 1 300 ? 2.361 -8.327 13.517 1.00 88.44 300 ILE A C 1
ATOM 2265 O O . ILE A 1 300 ? 2.979 -7.767 12.617 1.00 88.44 300 ILE A O 1
ATOM 2269 N N . HIS A 1 301 ? 2.988 -9.045 14.454 1.00 87.94 301 HIS A N 1
ATOM 2270 C CA . HIS A 1 301 ? 4.446 -9.202 14.479 1.00 87.94 301 HIS A CA 1
ATOM 2271 C C . HIS A 1 301 ? 4.971 -10.135 13.384 1.00 87.94 301 HIS A C 1
ATOM 2273 O O . HIS A 1 301 ? 6.056 -9.891 12.863 1.00 87.94 301 HIS A O 1
ATOM 2279 N N . GLN A 1 302 ? 4.227 -11.192 13.044 1.00 88.56 302 GLN A N 1
ATOM 2280 C CA . GLN A 1 302 ? 4.579 -12.115 11.958 1.00 88.56 302 GLN A CA 1
ATOM 2281 C C . GLN A 1 302 ? 4.396 -11.488 10.573 1.00 88.56 302 GLN A C 1
ATOM 2283 O O . GLN A 1 302 ? 5.058 -11.918 9.633 1.00 88.56 302 GLN A O 1
ATOM 2288 N N . LYS A 1 303 ? 3.531 -10.470 10.455 1.00 85.88 303 LYS A N 1
ATOM 2289 C CA . LYS A 1 303 ? 3.292 -9.690 9.228 1.00 85.88 303 LYS A CA 1
ATOM 2290 C C . LYS A 1 303 ? 2.836 -10.521 8.024 1.00 85.88 303 LYS A C 1
ATOM 2292 O O . LYS A 1 303 ? 2.923 -10.057 6.893 1.00 85.88 303 LYS A O 1
ATOM 2297 N N . GLY A 1 304 ? 2.304 -11.718 8.262 1.00 86.44 304 GLY A N 1
ATOM 2298 C CA . GLY A 1 304 ? 1.630 -12.510 7.239 1.00 86.44 304 GLY A CA 1
ATOM 2299 C C . GLY A 1 304 ? 0.233 -11.953 6.982 1.00 86.44 304 GLY A C 1
ATOM 2300 O O . GLY A 1 304 ? -0.591 -11.913 7.896 1.00 86.44 304 GLY A O 1
ATOM 2301 N N . ILE A 1 305 ? -0.054 -11.533 5.747 1.00 88.12 305 ILE A N 1
ATOM 2302 C CA . ILE A 1 305 ? -1.337 -10.898 5.400 1.00 88.12 305 ILE A CA 1
ATOM 2303 C C . ILE A 1 305 ? -2.539 -11.825 5.643 1.00 88.12 305 ILE A C 1
ATOM 2305 O O . ILE A 1 305 ? -3.558 -11.401 6.188 1.00 88.12 305 ILE A O 1
ATOM 2309 N N . HIS A 1 306 ? -2.409 -13.107 5.291 1.00 88.19 306 HIS A N 1
ATOM 2310 C CA . HIS A 1 306 ? -3.479 -14.092 5.442 1.00 88.19 306 HIS A CA 1
ATOM 2311 C C . HIS A 1 306 ? -3.749 -14.427 6.911 1.00 88.19 306 HIS A C 1
ATOM 2313 O O . HIS A 1 306 ? -4.909 -14.454 7.327 1.00 88.19 306 HIS A O 1
ATOM 2319 N N . ASP A 1 307 ? -2.693 -14.610 7.704 1.00 90.94 307 ASP A N 1
ATOM 2320 C CA . ASP A 1 307 ? -2.811 -14.878 9.139 1.00 90.94 307 ASP A CA 1
ATOM 2321 C C . ASP A 1 307 ? -3.392 -13.666 9.878 1.00 90.94 307 ASP A C 1
ATOM 2323 O O . ASP A 1 307 ? -4.287 -13.814 10.713 1.00 90.94 307 ASP A O 1
ATOM 2327 N N . LEU A 1 308 ? -2.958 -12.453 9.517 1.00 92.12 308 LEU A N 1
ATOM 2328 C CA . LEU A 1 308 ? -3.473 -11.205 10.076 1.00 92.12 308 LEU A CA 1
ATOM 2329 C C . LEU A 1 308 ? -4.953 -10.991 9.739 1.00 92.12 308 LEU A C 1
ATOM 2331 O O . LEU A 1 308 ? -5.739 -10.692 10.636 1.00 92.12 308 LEU A O 1
ATOM 2335 N N . SER A 1 309 ? -5.354 -11.203 8.482 1.00 92.31 309 SER A N 1
ATOM 2336 C CA . SER A 1 309 ? -6.757 -11.126 8.059 1.00 92.31 309 SER A CA 1
ATOM 2337 C C . SER A 1 309 ? -7.625 -12.152 8.802 1.00 92.31 309 SER A C 1
ATOM 2339 O O . SER A 1 309 ? -8.669 -11.802 9.359 1.00 92.31 309 SER A O 1
ATOM 2341 N N . GLY A 1 310 ? -7.145 -13.396 8.927 1.00 92.69 310 GLY A N 1
ATOM 2342 C CA . GLY A 1 310 ? -7.812 -14.445 9.698 1.00 92.69 310 GLY A CA 1
ATOM 2343 C C . GLY A 1 310 ? -7.949 -14.105 11.186 1.00 92.69 310 GLY A C 1
ATOM 2344 O O . GLY A 1 310 ? -9.010 -14.326 11.775 1.00 92.69 310 GLY A O 1
ATOM 2345 N N . ALA A 1 311 ? -6.919 -13.517 11.801 1.00 94.12 311 ALA A N 1
ATOM 2346 C CA . ALA A 1 311 ? -6.957 -13.075 13.195 1.00 94.12 311 ALA A CA 1
ATOM 2347 C C . ALA A 1 311 ? -7.911 -11.889 13.412 1.00 94.12 311 ALA A C 1
ATOM 2349 O O . ALA A 1 311 ? -8.666 -11.883 14.389 1.00 94.12 311 ALA A O 1
ATOM 2350 N N . ILE A 1 312 ? -7.930 -10.916 12.493 1.00 93.25 312 ILE A N 1
ATOM 2351 C CA . ILE A 1 312 ? -8.871 -9.784 12.484 1.00 93.25 312 ILE A CA 1
ATOM 2352 C C . ILE A 1 312 ? -10.312 -10.293 12.408 1.00 93.25 312 ILE A C 1
ATOM 2354 O O . ILE A 1 312 ? -11.162 -9.890 13.207 1.00 93.25 312 ILE A O 1
ATOM 2358 N N . GLU A 1 313 ? -10.591 -11.210 11.482 1.00 92.88 313 GLU A N 1
ATOM 2359 C CA . GLU A 1 313 ? -11.923 -11.775 11.305 1.00 92.88 313 GLU A CA 1
ATOM 2360 C C . GLU A 1 313 ? -12.344 -12.619 12.511 1.00 92.88 313 GLU A C 1
ATOM 2362 O O . GLU A 1 313 ? -13.453 -12.447 13.022 1.00 92.88 313 GLU A O 1
ATOM 2367 N N . LYS A 1 314 ? -11.436 -13.432 13.064 1.00 93.25 314 LYS A N 1
ATOM 2368 C CA . LYS A 1 314 ? -11.668 -14.152 14.322 1.00 93.25 314 LYS A CA 1
ATOM 2369 C C . LYS A 1 314 ? -11.997 -13.183 15.462 1.00 93.25 314 LYS A C 1
ATOM 2371 O O . LYS A 1 314 ? -12.964 -13.419 16.184 1.00 93.25 314 LYS A O 1
ATOM 2376 N N . CYS A 1 315 ? -11.268 -12.076 15.617 1.00 93.25 315 CYS A N 1
ATOM 2377 C CA . CYS A 1 315 ? -11.559 -11.059 16.635 1.00 93.25 315 CYS A CA 1
ATOM 2378 C C . CYS A 1 315 ? -12.948 -10.427 16.438 1.00 93.25 315 CYS A C 1
ATOM 2380 O O . CYS A 1 315 ? -13.711 -10.319 17.400 1.00 93.25 315 CYS A O 1
ATOM 2382 N N . ARG A 1 316 ? -13.314 -10.085 15.195 1.00 92.75 316 ARG A N 1
ATOM 2383 C CA . ARG A 1 316 ? -14.636 -9.532 14.844 1.00 92.75 316 ARG A CA 1
ATOM 2384 C C . ARG A 1 316 ? -15.774 -10.514 15.112 1.00 92.75 316 ARG A C 1
ATOM 2386 O O . ARG A 1 316 ? -16.762 -10.135 15.732 1.00 92.75 316 ARG A O 1
ATOM 2393 N N . GLN A 1 317 ? -15.622 -11.779 14.721 1.00 92.69 317 GLN A N 1
ATOM 2394 C CA . GLN A 1 317 ? -16.599 -12.842 14.998 1.00 92.69 317 GLN A CA 1
ATOM 2395 C C . GLN A 1 317 ? -16.777 -13.085 16.499 1.00 92.69 317 GLN A C 1
ATOM 2397 O O . GLN A 1 317 ? -17.856 -13.464 16.950 1.00 92.69 317 GLN A O 1
ATOM 2402 N N . ASN A 1 318 ? -15.722 -12.855 17.282 1.00 92.06 318 ASN A N 1
ATOM 2403 C CA . ASN A 1 318 ? -15.780 -12.928 18.734 1.00 92.06 318 ASN A CA 1
ATOM 2404 C C . ASN A 1 318 ? -16.348 -11.658 19.379 1.00 92.06 318 ASN A C 1
ATOM 2406 O O . ASN A 1 318 ? -16.554 -11.695 20.582 1.00 92.06 318 ASN A O 1
ATOM 2410 N N . GLY A 1 319 ? -16.624 -10.588 18.623 1.00 91.38 319 GLY A N 1
ATOM 2411 C CA . GLY A 1 319 ? -17.222 -9.346 19.117 1.00 91.38 319 GLY A CA 1
ATOM 2412 C C . GLY A 1 319 ? -16.236 -8.342 19.719 1.00 91.38 319 GLY A C 1
ATOM 2413 O O . GLY A 1 319 ? -16.670 -7.431 20.421 1.00 91.38 319 GLY A O 1
ATOM 2414 N N . LEU A 1 320 ? -14.923 -8.485 19.486 1.00 92.88 320 LEU A N 1
ATOM 2415 C CA . LEU A 1 320 ? -13.956 -7.515 20.008 1.00 92.88 320 LEU A CA 1
ATOM 2416 C C . LEU A 1 320 ? -14.237 -6.101 19.471 1.00 92.88 320 LEU A C 1
ATOM 2418 O O . LEU A 1 320 ? -14.446 -5.939 18.265 1.00 92.88 320 LEU A O 1
ATOM 2422 N N . PRO A 1 321 ? -14.171 -5.067 20.332 1.00 89.75 321 PRO A N 1
ATOM 2423 C CA . PRO A 1 321 ? -14.299 -3.682 19.906 1.00 89.75 321 PRO A CA 1
ATOM 2424 C C . PRO A 1 321 ? -13.302 -3.306 18.809 1.00 89.75 321 PRO A C 1
ATOM 2426 O O . PRO A 1 321 ? -12.116 -3.634 18.884 1.00 89.75 321 PRO A O 1
ATOM 2429 N N . GLU A 1 322 ? -13.768 -2.522 17.838 1.00 89.25 322 GLU A N 1
ATOM 2430 C CA . GLU A 1 322 ? -12.995 -2.147 16.648 1.00 89.25 322 GLU A CA 1
ATOM 2431 C C . GLU A 1 322 ? -11.680 -1.430 16.980 1.00 89.25 322 GLU A C 1
ATOM 2433 O O . GLU A 1 322 ? -10.688 -1.618 16.284 1.00 89.25 322 GLU A O 1
ATOM 2438 N N . ARG A 1 323 ? -11.613 -0.703 18.105 1.00 89.31 323 ARG A N 1
ATOM 2439 C CA . ARG A 1 323 ? -10.378 -0.049 18.574 1.00 89.31 323 ARG A CA 1
ATOM 2440 C C . ARG A 1 323 ? -9.203 -1.012 18.783 1.00 89.31 323 ARG A C 1
ATOM 2442 O O . ARG A 1 323 ? -8.067 -0.608 18.585 1.00 89.31 323 ARG A O 1
ATOM 2449 N N . TYR A 1 324 ? -9.465 -2.265 19.166 1.00 88.25 324 TYR A N 1
ATOM 2450 C CA . TYR A 1 324 ? -8.415 -3.278 19.338 1.00 88.25 324 TYR A CA 1
ATOM 2451 C C . TYR A 1 324 ? -7.951 -3.863 18.007 1.00 88.25 324 TYR A C 1
ATOM 2453 O O . TYR A 1 324 ? -6.846 -4.381 17.903 1.00 88.25 324 TYR A O 1
ATOM 2461 N N . VAL A 1 325 ? -8.805 -3.781 16.990 1.00 92.56 325 VAL A N 1
ATOM 2462 C CA . VAL A 1 325 ? -8.554 -4.309 15.649 1.00 92.56 325 VAL A CA 1
ATOM 2463 C C . VAL A 1 325 ? -7.992 -3.218 14.729 1.00 92.56 325 VAL A C 1
ATOM 2465 O O . VAL A 1 325 ? -7.390 -3.529 13.710 1.00 92.56 325 VAL A O 1
ATOM 2468 N N . ALA A 1 326 ? -8.134 -1.940 15.092 1.00 91.38 326 ALA A N 1
ATOM 2469 C CA . ALA A 1 326 ? -7.689 -0.795 14.301 1.00 91.38 326 ALA A CA 1
ATOM 2470 C C . ALA A 1 326 ? -6.183 -0.819 13.992 1.00 91.38 326 ALA A C 1
ATOM 2472 O O . ALA A 1 326 ? -5.794 -0.570 12.854 1.00 91.38 326 ALA A O 1
ATOM 2473 N N . GLU A 1 327 ? -5.340 -1.168 14.969 1.00 90.00 327 GLU A N 1
ATOM 2474 C CA . GLU A 1 327 ? -3.891 -1.306 14.753 1.00 90.00 327 GLU A CA 1
ATOM 2475 C C . GLU A 1 327 ? -3.574 -2.450 13.776 1.00 90.00 327 GLU A C 1
ATOM 2477 O O . GLU A 1 327 ? -2.756 -2.288 12.871 1.00 90.00 327 GLU A O 1
ATOM 2482 N N . ALA A 1 328 ? -4.286 -3.575 13.893 1.00 91.25 328 ALA A N 1
ATOM 2483 C CA . ALA A 1 328 ? -4.153 -4.704 12.978 1.00 91.25 328 ALA A CA 1
ATOM 2484 C C . ALA A 1 328 ? -4.616 -4.359 11.554 1.00 91.25 328 ALA A C 1
ATOM 2486 O O . ALA A 1 328 ? -3.947 -4.727 10.595 1.00 91.25 328 ALA A O 1
ATOM 2487 N N . LEU A 1 329 ? -5.717 -3.616 11.404 1.00 91.38 329 LEU A N 1
ATOM 2488 C CA . LEU A 1 329 ? -6.204 -3.136 10.105 1.00 91.38 329 LEU A CA 1
ATOM 2489 C C . LEU A 1 329 ? -5.211 -2.174 9.451 1.00 91.38 329 LEU A C 1
ATOM 2491 O O . LEU A 1 329 ? -4.966 -2.268 8.253 1.00 91.38 329 LEU A O 1
ATOM 2495 N N . PHE A 1 330 ? -4.603 -1.278 10.232 1.00 91.38 330 PHE A N 1
ATOM 2496 C CA . PHE A 1 330 ? -3.566 -0.379 9.732 1.00 91.38 330 PHE A CA 1
ATOM 2497 C C . PHE A 1 330 ? -2.315 -1.147 9.277 1.00 91.38 330 PHE A C 1
ATOM 2499 O O . PHE A 1 330 ? -1.766 -0.871 8.208 1.00 91.38 330 PHE A O 1
ATOM 2506 N N . ALA A 1 331 ? -1.888 -2.149 10.054 1.00 89.56 331 ALA A N 1
ATOM 2507 C CA . ALA A 1 331 ? -0.799 -3.040 9.666 1.00 89.56 331 ALA A CA 1
ATOM 2508 C C . ALA A 1 331 ? -1.138 -3.821 8.384 1.00 89.56 331 ALA A C 1
ATOM 2510 O O . ALA A 1 331 ? -0.315 -3.864 7.472 1.00 89.56 331 ALA A O 1
ATOM 2511 N N . GLN A 1 332 ? -2.359 -4.361 8.276 1.00 91.69 332 GLN A N 1
ATOM 2512 C CA . GLN A 1 332 ? -2.845 -5.052 7.079 1.00 91.69 332 GLN A CA 1
ATOM 2513 C C . GLN A 1 332 ? -2.808 -4.132 5.854 1.00 91.69 332 GLN A C 1
ATOM 2515 O O . GLN A 1 332 ? -2.235 -4.509 4.838 1.00 91.69 332 GLN A O 1
ATOM 2520 N N . GLN A 1 333 ? -3.341 -2.912 5.960 1.00 92.12 333 GLN A N 1
ATOM 2521 C CA . GLN A 1 333 ? -3.342 -1.950 4.856 1.00 92.12 333 GLN A CA 1
ATOM 2522 C C . GLN A 1 333 ? -1.915 -1.582 4.421 1.00 92.12 333 GLN A C 1
ATOM 2524 O O . GLN A 1 333 ? -1.626 -1.504 3.231 1.00 92.12 333 GLN A O 1
ATOM 2529 N N . THR A 1 334 ? -0.995 -1.405 5.372 1.00 90.62 334 THR A N 1
ATOM 2530 C CA . THR A 1 334 ? 0.413 -1.112 5.059 1.00 90.62 334 THR A CA 1
ATOM 2531 C C . THR A 1 334 ? 1.075 -2.281 4.315 1.00 90.62 334 THR A C 1
ATOM 2533 O O . THR A 1 334 ? 1.847 -2.072 3.374 1.00 90.62 334 THR A O 1
ATOM 2536 N N . ILE A 1 335 ? 0.765 -3.520 4.711 1.00 89.81 335 ILE A N 1
ATOM 2537 C CA . ILE A 1 335 ? 1.233 -4.733 4.028 1.00 89.81 335 ILE A CA 1
ATOM 2538 C C . ILE A 1 335 ? 0.640 -4.807 2.613 1.00 89.81 335 ILE A C 1
ATOM 2540 O O . ILE A 1 335 ? 1.375 -4.998 1.652 1.00 89.81 335 ILE A O 1
ATOM 2544 N N . GLU A 1 336 ? -0.661 -4.570 2.453 1.00 91.25 336 GLU A N 1
ATOM 2545 C CA . GLU A 1 336 ? -1.325 -4.550 1.143 1.00 91.25 336 GLU A CA 1
ATOM 2546 C C . GLU A 1 336 ? -0.728 -3.491 0.207 1.00 91.25 336 GLU A C 1
ATOM 2548 O O . GLU A 1 336 ? -0.434 -3.781 -0.951 1.00 91.25 336 GLU A O 1
ATOM 2553 N N . GLU A 1 337 ? -0.473 -2.277 0.701 1.00 91.50 337 GLU A N 1
ATOM 2554 C CA . GLU A 1 337 ? 0.140 -1.198 -0.081 1.00 91.50 337 GLU A CA 1
ATOM 2555 C C . GLU A 1 337 ? 1.583 -1.515 -0.501 1.00 91.50 337 GLU A C 1
ATOM 2557 O O . GLU A 1 337 ? 2.016 -1.126 -1.589 1.00 91.50 337 GLU A O 1
ATOM 2562 N N . THR A 1 338 ? 2.349 -2.204 0.350 1.00 90.19 338 THR A N 1
ATOM 2563 C CA . THR A 1 338 ? 3.726 -2.616 0.030 1.00 90.19 338 THR A CA 1
ATOM 2564 C C . THR A 1 338 ? 3.753 -3.777 -0.962 1.00 90.19 338 THR A C 1
ATOM 2566 O O . THR A 1 338 ? 4.501 -3.702 -1.937 1.00 90.19 338 THR A O 1
ATOM 2569 N N . LEU A 1 339 ? 2.874 -4.772 -0.807 1.00 90.31 339 LEU A N 1
ATOM 2570 C CA . LEU A 1 339 ? 2.690 -5.853 -1.780 1.00 90.31 339 LEU A CA 1
ATOM 2571 C C . LEU A 1 339 ? 2.179 -5.334 -3.131 1.00 90.31 339 LEU A C 1
ATOM 2573 O O . LEU A 1 339 ? 2.661 -5.769 -4.171 1.00 90.31 339 LEU A O 1
ATOM 2577 N N . ALA A 1 340 ? 1.277 -4.349 -3.148 1.00 90.38 340 ALA A N 1
ATOM 2578 C CA . ALA A 1 340 ? 0.817 -3.726 -4.389 1.00 90.38 340 ALA A CA 1
ATOM 2579 C C . ALA A 1 340 ? 1.954 -3.001 -5.132 1.00 90.38 340 ALA A C 1
ATOM 2581 O O . ALA A 1 340 ? 2.033 -3.072 -6.357 1.00 90.38 340 ALA A O 1
ATOM 2582 N N . LYS A 1 341 ? 2.865 -2.332 -4.409 1.00 91.56 341 LYS A N 1
ATOM 2583 C CA . LYS A 1 341 ? 4.074 -1.729 -5.004 1.00 91.56 341 LYS A CA 1
ATOM 2584 C C . LYS A 1 341 ? 5.042 -2.787 -5.530 1.00 91.56 341 LYS A C 1
ATOM 2586 O O . LYS A 1 341 ? 5.658 -2.567 -6.568 1.00 91.56 341 LYS A O 1
ATOM 2591 N N . LEU A 1 342 ? 5.164 -3.915 -4.830 1.00 91.88 342 LEU A N 1
ATOM 2592 C CA . LEU A 1 342 ? 5.975 -5.050 -5.263 1.00 91.88 342 LEU A CA 1
ATOM 2593 C C . LEU A 1 342 ? 5.430 -5.642 -6.567 1.00 91.88 342 LEU A C 1
ATOM 2595 O O . LEU A 1 342 ? 6.180 -5.760 -7.533 1.00 91.88 342 LEU A O 1
ATOM 2599 N N . GLN A 1 343 ? 4.122 -5.905 -6.624 1.00 92.00 343 GLN A N 1
ATOM 2600 C CA . GLN A 1 343 ? 3.451 -6.392 -7.828 1.00 92.00 343 GLN A CA 1
ATOM 2601 C C . GLN A 1 343 ? 3.576 -5.401 -8.986 1.00 92.00 343 GLN A C 1
ATOM 2603 O O . GLN A 1 343 ? 3.897 -5.802 -10.096 1.00 92.00 343 GLN A O 1
ATOM 2608 N N . LEU A 1 344 ? 3.405 -4.101 -8.725 1.00 90.38 344 LEU A N 1
ATOM 2609 C CA . LEU A 1 344 ? 3.590 -3.066 -9.741 1.00 90.38 344 LEU A CA 1
ATOM 2610 C C . LEU A 1 344 ? 5.002 -3.103 -10.338 1.00 90.38 344 LEU A C 1
ATOM 2612 O O . LEU A 1 344 ? 5.153 -2.962 -11.547 1.00 90.38 344 LEU A O 1
ATOM 2616 N N . GLY A 1 345 ? 6.028 -3.301 -9.507 1.00 90.62 345 GLY A N 1
ATOM 2617 C CA . GLY A 1 345 ? 7.395 -3.466 -9.989 1.00 90.62 345 GLY A CA 1
ATOM 2618 C C . GLY A 1 345 ? 7.562 -4.722 -10.851 1.00 90.62 345 GLY A C 1
ATOM 2619 O O . GLY A 1 345 ? 8.243 -4.655 -11.873 1.00 90.62 345 GLY A O 1
ATOM 2620 N N . ILE A 1 346 ? 6.937 -5.845 -10.464 1.00 89.25 346 ILE A N 1
ATOM 2621 C CA . ILE A 1 346 ? 6.971 -7.105 -11.229 1.00 89.25 346 ILE A CA 1
ATOM 2622 C C . ILE A 1 346 ? 6.316 -6.892 -12.595 1.00 89.25 346 ILE A C 1
ATOM 2624 O O . ILE A 1 346 ? 6.916 -7.210 -13.620 1.00 89.25 346 ILE A O 1
ATOM 2628 N N . ASP A 1 347 ? 5.124 -6.297 -12.612 1.00 87.06 347 ASP A N 1
ATOM 2629 C CA . ASP A 1 347 ? 4.344 -6.047 -13.824 1.00 87.06 347 ASP A CA 1
ATOM 2630 C C . ASP A 1 347 ? 5.057 -5.072 -14.774 1.00 87.06 347 ASP A C 1
ATOM 2632 O O . ASP A 1 347 ? 4.988 -5.224 -15.992 1.00 87.06 347 ASP A O 1
ATOM 2636 N N . GLN A 1 348 ? 5.752 -4.069 -14.228 1.00 89.44 348 GLN A N 1
ATOM 2637 C CA . GLN A 1 348 ? 6.522 -3.095 -15.010 1.00 89.44 348 GLN A CA 1
ATOM 2638 C C . GLN A 1 348 ? 7.904 -3.603 -15.429 1.00 89.44 348 GLN A C 1
ATOM 2640 O O . GLN A 1 348 ? 8.558 -2.948 -16.238 1.00 89.44 348 GLN A O 1
ATOM 2645 N N . GLN A 1 349 ? 8.358 -4.728 -14.866 1.00 89.38 349 GLN A N 1
ATOM 2646 C CA . GLN A 1 349 ? 9.703 -5.281 -15.046 1.00 89.38 349 GLN A CA 1
ATOM 2647 C C . GLN A 1 349 ? 10.824 -4.244 -14.925 1.00 89.38 349 GLN A C 1
ATOM 2649 O O . GLN A 1 349 ? 11.824 -4.268 -15.645 1.00 89.38 349 GLN A O 1
ATOM 2654 N N . ASP A 1 350 ? 10.650 -3.314 -13.995 1.00 90.19 350 ASP A N 1
ATOM 2655 C CA . ASP A 1 350 ? 11.575 -2.219 -13.776 1.00 90.19 350 ASP A CA 1
ATOM 2656 C C . ASP A 1 350 ? 12.414 -2.502 -12.534 1.00 90.19 350 ASP A C 1
ATOM 2658 O O . ASP A 1 350 ? 11.892 -2.529 -11.418 1.00 90.19 350 ASP A O 1
ATOM 2662 N N . ILE A 1 351 ? 13.720 -2.717 -12.716 1.00 90.75 351 ILE A N 1
ATOM 2663 C CA . ILE A 1 351 ? 14.587 -3.160 -11.622 1.00 90.75 351 ILE A CA 1
ATOM 2664 C C . ILE A 1 351 ? 14.709 -2.118 -10.504 1.00 90.75 351 ILE A C 1
ATOM 2666 O O . ILE A 1 351 ? 14.841 -2.495 -9.344 1.00 90.75 351 ILE A O 1
ATOM 2670 N N . GLU A 1 352 ? 14.630 -0.821 -10.821 1.00 90.12 352 GLU A N 1
ATOM 2671 C CA . GLU A 1 352 ? 14.734 0.246 -9.818 1.00 90.12 352 GLU A CA 1
ATOM 2672 C C . GLU A 1 352 ? 13.484 0.277 -8.936 1.00 90.12 352 GLU A C 1
ATOM 2674 O O . GLU A 1 352 ? 13.575 0.406 -7.712 1.00 90.12 352 GLU A O 1
ATOM 2679 N N . ILE A 1 353 ? 12.311 0.121 -9.557 1.00 91.62 353 ILE A N 1
ATOM 2680 C CA . ILE A 1 353 ? 11.027 0.062 -8.852 1.00 91.62 353 ILE A CA 1
ATOM 2681 C C . ILE A 1 353 ? 10.945 -1.222 -8.030 1.00 91.62 353 ILE A C 1
ATOM 2683 O O . ILE A 1 353 ? 10.539 -1.175 -6.867 1.00 91.62 353 ILE A O 1
ATOM 2687 N N . LEU A 1 354 ? 11.381 -2.350 -8.600 1.00 91.69 354 LEU A N 1
ATOM 2688 C CA . LEU A 1 354 ? 11.441 -3.630 -7.906 1.00 91.69 354 LEU A CA 1
ATOM 2689 C C . LEU A 1 354 ? 12.367 -3.565 -6.688 1.00 91.69 354 LEU A C 1
ATOM 2691 O O . LEU A 1 354 ? 11.986 -4.019 -5.616 1.00 91.69 354 LEU A O 1
ATOM 2695 N N . ASP A 1 355 ? 13.548 -2.955 -6.818 1.00 92.31 355 ASP A N 1
ATOM 2696 C CA . ASP A 1 355 ? 14.503 -2.807 -5.716 1.00 92.31 355 ASP A CA 1
ATOM 2697 C C . ASP A 1 355 ? 13.972 -1.909 -4.607 1.00 92.31 355 ASP A C 1
ATOM 2699 O O . ASP A 1 355 ? 14.052 -2.271 -3.430 1.00 92.31 355 ASP A O 1
ATOM 2703 N N . ALA A 1 356 ? 13.358 -0.780 -4.967 1.00 91.31 356 ALA A N 1
ATOM 2704 C CA . ALA A 1 356 ? 12.697 0.088 -4.003 1.00 91.31 356 ALA A CA 1
ATOM 2705 C C . ALA A 1 356 ? 11.538 -0.631 -3.289 1.00 91.31 356 ALA A C 1
ATOM 2707 O O . ALA A 1 356 ? 11.367 -0.475 -2.076 1.00 91.31 356 ALA A O 1
ATOM 2708 N N . ALA A 1 357 ? 10.760 -1.445 -4.010 1.00 92.94 357 ALA A N 1
ATOM 2709 C CA . ALA A 1 357 ? 9.658 -2.212 -3.442 1.00 92.94 357 ALA A CA 1
ATOM 2710 C C . ALA A 1 357 ? 10.146 -3.355 -2.539 1.00 92.94 357 ALA A C 1
ATOM 2712 O O . ALA A 1 357 ? 9.640 -3.493 -1.426 1.00 92.94 357 ALA A O 1
ATOM 2713 N N . ILE A 1 358 ? 11.161 -4.121 -2.956 1.00 92.00 358 ILE A N 1
ATOM 2714 C CA . ILE A 1 358 ? 11.792 -5.179 -2.152 1.00 92.00 358 ILE A CA 1
ATOM 2715 C C . ILE A 1 358 ? 12.382 -4.578 -0.875 1.00 92.00 358 ILE A C 1
ATOM 2717 O O . ILE A 1 358 ? 12.116 -5.082 0.215 1.00 92.00 358 ILE A O 1
ATOM 2721 N N . GLN A 1 359 ? 13.126 -3.473 -0.975 1.00 91.88 359 GLN A N 1
ATOM 2722 C CA . GLN A 1 359 ? 13.679 -2.787 0.192 1.00 91.88 359 GLN A CA 1
ATOM 2723 C C . GLN A 1 359 ? 12.568 -2.263 1.111 1.00 91.88 359 GLN A C 1
ATOM 2725 O O . GLN A 1 359 ? 12.650 -2.423 2.330 1.00 91.88 359 GLN A O 1
ATOM 2730 N N . GLY A 1 360 ? 11.505 -1.684 0.543 1.00 90.44 360 GLY A N 1
ATOM 2731 C CA . GLY A 1 360 ? 10.323 -1.252 1.286 1.00 90.44 360 GLY A CA 1
ATOM 2732 C C . GLY A 1 360 ? 9.657 -2.403 2.043 1.00 90.44 360 GLY A C 1
ATOM 2733 O O . GLY A 1 360 ? 9.335 -2.254 3.220 1.00 90.44 360 GLY A O 1
ATOM 2734 N N . CYS A 1 361 ? 9.532 -3.570 1.412 1.00 89.94 361 CYS A N 1
ATOM 2735 C CA . CYS A 1 361 ? 8.982 -4.777 2.021 1.00 89.94 361 CYS A CA 1
ATOM 2736 C C . CYS A 1 361 ? 9.896 -5.354 3.119 1.00 89.94 361 CYS A C 1
ATOM 2738 O O . CYS A 1 361 ? 9.414 -5.738 4.184 1.00 89.94 361 CYS A O 1
ATOM 2740 N N . GLN A 1 362 ? 11.217 -5.347 2.915 1.00 90.69 362 GLN A N 1
ATOM 2741 C CA . GLN A 1 362 ? 12.202 -5.758 3.923 1.00 90.69 362 GLN A CA 1
ATOM 2742 C C . GLN A 1 362 ? 12.198 -4.829 5.143 1.00 90.69 362 GLN A C 1
ATOM 2744 O O . GLN A 1 362 ? 12.208 -5.300 6.279 1.00 90.69 362 GLN A O 1
ATOM 2749 N N . MET A 1 363 ? 12.126 -3.510 4.934 1.00 87.19 363 MET A N 1
ATOM 2750 C CA . MET A 1 363 ? 11.970 -2.535 6.020 1.00 87.19 363 MET A CA 1
ATOM 2751 C C . MET A 1 363 ? 10.624 -2.685 6.729 1.00 87.19 363 MET A C 1
ATOM 2753 O O . MET A 1 363 ? 10.546 -2.561 7.953 1.00 87.19 363 MET A O 1
ATOM 2757 N N . ALA A 1 364 ? 9.573 -3.001 5.971 1.00 86.25 364 ALA A N 1
ATOM 2758 C CA . ALA A 1 364 ? 8.280 -3.372 6.515 1.00 86.25 364 ALA A CA 1
ATOM 2759 C C . ALA A 1 364 ? 8.315 -4.737 7.211 1.00 86.25 364 ALA A C 1
ATOM 2761 O O . ALA A 1 364 ? 7.356 -5.041 7.901 1.00 86.25 364 ALA A O 1
ATOM 2762 N N . GLY A 1 365 ? 9.401 -5.516 7.137 1.00 87.44 365 GLY A N 1
ATOM 2763 C CA . GLY A 1 365 ? 9.580 -6.802 7.814 1.00 87.44 365 GLY A CA 1
ATOM 2764 C C . GLY A 1 365 ? 8.715 -7.931 7.259 1.00 87.44 365 GLY A C 1
ATOM 2765 O O . GLY A 1 365 ? 8.371 -8.833 8.018 1.00 87.44 365 GLY A O 1
ATOM 2766 N N . LEU A 1 366 ? 8.326 -7.855 5.985 1.00 89.19 366 LEU A N 1
ATOM 2767 C CA . LEU A 1 366 ? 7.587 -8.926 5.319 1.00 89.19 366 LEU A CA 1
ATOM 2768 C C . LEU A 1 366 ? 8.430 -10.209 5.243 1.00 89.19 366 LEU A C 1
ATOM 2770 O O . LEU A 1 366 ? 9.658 -10.127 5.113 1.00 89.19 366 LEU A O 1
ATOM 2774 N N . PRO A 1 367 ? 7.801 -11.392 5.341 1.00 86.00 367 PRO A N 1
ATOM 2775 C CA . PRO A 1 367 ? 8.515 -12.655 5.263 1.00 86.00 367 PRO A CA 1
ATOM 2776 C C . PRO A 1 367 ? 9.115 -12.857 3.868 1.00 86.00 367 PRO A C 1
ATOM 2778 O O . PRO A 1 367 ? 8.559 -12.450 2.850 1.00 86.00 367 PRO A O 1
ATOM 2781 N N . GLU A 1 368 ? 10.264 -13.532 3.815 1.00 86.19 368 GLU A N 1
ATOM 2782 C CA . GLU A 1 368 ? 11.004 -13.758 2.567 1.00 86.19 368 GLU A CA 1
ATOM 2783 C C . GLU A 1 368 ? 10.211 -14.588 1.543 1.00 86.19 368 GLU A C 1
ATOM 2785 O O . GLU A 1 368 ? 10.435 -14.446 0.343 1.00 86.19 368 GLU A O 1
ATOM 2790 N N . SER A 1 369 ? 9.238 -15.392 1.993 1.00 87.12 369 SER A N 1
ATOM 2791 C CA . SER A 1 369 ? 8.302 -16.113 1.119 1.00 87.12 369 SER A CA 1
ATOM 2792 C C . SER A 1 369 ? 7.542 -15.180 0.181 1.00 87.12 369 SER A C 1
ATOM 2794 O O . SER A 1 369 ? 7.407 -15.490 -0.998 1.00 87.12 369 SER A O 1
ATOM 2796 N N . ASP A 1 370 ? 7.114 -14.022 0.683 1.00 85.75 370 ASP A N 1
ATOM 2797 C CA . ASP A 1 370 ? 6.306 -13.058 -0.071 1.00 85.75 370 ASP A CA 1
ATOM 2798 C C . ASP A 1 370 ? 7.182 -12.235 -1.033 1.00 85.75 370 ASP A C 1
ATOM 2800 O O . ASP A 1 370 ? 6.691 -11.608 -1.967 1.00 85.75 370 ASP A O 1
ATOM 2804 N N . LEU A 1 371 ? 8.503 -12.269 -0.830 1.00 91.50 371 LEU A N 1
ATOM 2805 C CA . LEU A 1 371 ? 9.502 -11.628 -1.683 1.00 91.50 371 LEU A CA 1
ATOM 2806 C C . LEU A 1 371 ? 10.026 -12.549 -2.793 1.00 91.50 371 LEU A C 1
ATOM 2808 O O . LEU A 1 371 ? 10.685 -12.055 -3.707 1.00 91.50 371 LEU A O 1
ATOM 2812 N N . GLN A 1 372 ? 9.782 -13.865 -2.734 1.00 91.00 372 GLN A N 1
ATOM 2813 C CA . GLN A 1 372 ? 10.412 -14.829 -3.649 1.00 91.00 372 GLN A CA 1
ATOM 2814 C C . GLN A 1 372 ? 10.106 -14.551 -5.121 1.00 91.00 372 GLN A C 1
ATOM 2816 O O . GLN A 1 372 ? 11.013 -14.621 -5.949 1.00 91.00 372 GLN A O 1
ATOM 2821 N N . GLU A 1 373 ? 8.857 -14.218 -5.448 1.00 90.69 373 GLU A N 1
ATOM 2822 C CA . GLU A 1 373 ? 8.455 -13.926 -6.826 1.00 90.69 373 GLU A CA 1
ATOM 2823 C C . GLU A 1 373 ? 9.158 -12.670 -7.357 1.00 90.69 373 GLU A C 1
ATOM 2825 O O . GLU A 1 373 ? 9.738 -12.695 -8.443 1.00 90.69 373 GLU A O 1
ATOM 2830 N N . ALA A 1 374 ? 9.219 -11.607 -6.549 1.00 91.81 374 ALA A N 1
ATOM 2831 C CA . ALA A 1 374 ? 9.936 -10.386 -6.901 1.00 91.81 374 ALA A CA 1
ATOM 2832 C C . ALA A 1 374 ? 11.449 -10.615 -7.027 1.00 91.81 374 ALA A C 1
ATOM 2834 O O . ALA A 1 374 ? 12.077 -10.118 -7.954 1.00 91.81 374 ALA A O 1
ATOM 2835 N N . LEU A 1 375 ? 12.059 -11.402 -6.139 1.00 91.19 375 LEU A N 1
ATOM 2836 C CA . LEU A 1 375 ? 13.483 -11.737 -6.232 1.00 91.19 375 LEU A CA 1
ATOM 2837 C C . LEU A 1 375 ? 13.795 -12.573 -7.482 1.00 91.19 375 LEU A C 1
ATOM 2839 O O . LEU A 1 375 ? 14.821 -12.346 -8.126 1.00 91.19 375 LEU A O 1
ATOM 2843 N N . ALA A 1 376 ? 12.911 -13.500 -7.858 1.00 91.44 376 ALA A N 1
ATOM 2844 C CA . ALA A 1 376 ? 13.036 -14.265 -9.094 1.00 91.44 376 ALA A CA 1
ATOM 2845 C C . ALA A 1 376 ? 12.889 -13.366 -10.333 1.00 91.44 376 ALA A C 1
ATOM 2847 O O . ALA A 1 376 ? 13.712 -13.451 -11.245 1.00 91.44 376 ALA A O 1
ATOM 2848 N N . ALA A 1 377 ? 11.906 -12.457 -10.337 1.00 91.50 377 ALA A N 1
ATOM 2849 C CA . ALA A 1 377 ? 11.733 -11.462 -11.394 1.00 91.50 377 ALA A CA 1
ATOM 2850 C C . ALA A 1 377 ? 12.963 -10.548 -11.514 1.00 91.50 377 ALA A C 1
ATOM 2852 O O . ALA A 1 377 ? 13.471 -10.349 -12.617 1.00 91.50 377 ALA A O 1
ATOM 2853 N N . LYS A 1 378 ? 13.517 -10.077 -10.385 1.00 93.19 378 LYS A N 1
ATOM 2854 C CA . LYS A 1 378 ? 14.767 -9.304 -10.346 1.00 93.19 378 LYS A CA 1
ATOM 2855 C C . LYS A 1 378 ? 15.906 -10.049 -11.028 1.00 93.19 378 LYS A C 1
ATOM 2857 O O . LYS A 1 378 ? 16.572 -9.489 -11.893 1.00 93.19 378 LYS A O 1
ATOM 2862 N N . ALA A 1 379 ? 16.141 -11.296 -10.620 1.00 91.12 379 ALA A N 1
ATOM 2863 C CA . ALA A 1 379 ? 17.234 -12.107 -11.140 1.00 91.12 379 ALA A CA 1
ATOM 2864 C C . ALA A 1 379 ? 17.085 -12.343 -12.651 1.00 91.12 379 ALA A C 1
ATOM 2866 O O . ALA A 1 379 ? 18.067 -12.262 -13.385 1.00 91.12 379 ALA A O 1
ATOM 2867 N N . HIS A 1 380 ? 15.855 -12.568 -13.121 1.00 91.88 380 HIS A N 1
ATOM 2868 C CA . HIS A 1 380 ? 15.554 -12.718 -14.545 1.00 91.88 380 HIS A CA 1
ATOM 2869 C C . HIS A 1 380 ? 15.825 -11.434 -15.340 1.00 91.88 380 HIS A C 1
ATOM 2871 O O . HIS A 1 380 ? 16.511 -11.480 -16.358 1.00 91.88 380 HIS A O 1
ATOM 2877 N N . ILE A 1 381 ? 15.372 -10.274 -14.848 1.00 90.56 381 ILE A N 1
ATOM 2878 C CA . ILE A 1 381 ? 15.647 -8.970 -15.477 1.00 90.56 381 ILE A CA 1
ATOM 2879 C C . ILE A 1 381 ? 17.160 -8.705 -15.523 1.00 90.56 381 ILE A C 1
ATOM 2881 O O . ILE A 1 381 ? 17.681 -8.315 -16.564 1.00 90.56 381 ILE A O 1
ATOM 2885 N N . GLN A 1 382 ? 17.889 -8.969 -14.433 1.00 92.00 382 GLN A N 1
ATOM 2886 C CA . GLN A 1 382 ? 19.350 -8.814 -14.386 1.00 92.00 382 GLN A CA 1
ATOM 2887 C C . GLN A 1 382 ? 20.070 -9.707 -15.396 1.00 92.00 382 GLN A C 1
ATOM 2889 O O . GLN A 1 382 ? 21.026 -9.260 -16.032 1.00 92.00 382 GLN A O 1
ATOM 2894 N N . GLN A 1 383 ? 19.610 -10.947 -15.564 1.00 91.75 383 GLN A N 1
ATOM 2895 C CA . GLN A 1 383 ? 20.155 -11.854 -16.567 1.00 91.75 383 GLN A CA 1
ATOM 2896 C C . GLN A 1 383 ? 19.941 -11.299 -17.982 1.00 91.75 383 GLN A C 1
ATOM 2898 O O . GLN A 1 383 ? 20.898 -11.228 -18.746 1.00 91.75 383 GLN A O 1
ATOM 2903 N N . LEU A 1 384 ? 18.731 -10.822 -18.300 1.00 91.12 384 LEU A N 1
ATOM 2904 C CA . LEU A 1 384 ? 18.425 -10.212 -19.600 1.00 91.12 384 LEU A CA 1
ATOM 2905 C C . LEU A 1 384 ? 19.280 -8.969 -19.880 1.00 91.12 384 LEU A C 1
ATOM 2907 O O . LEU A 1 384 ? 19.783 -8.819 -20.989 1.00 91.12 384 LEU A O 1
ATOM 2911 N N . LEU A 1 385 ? 19.486 -8.103 -18.882 1.00 90.50 385 LEU A N 1
ATOM 2912 C CA . LEU A 1 385 ? 20.363 -6.934 -19.016 1.00 90.50 385 LEU A CA 1
ATOM 2913 C C . LEU A 1 385 ? 21.824 -7.344 -19.239 1.00 90.50 385 LEU A C 1
ATOM 2915 O O . LEU A 1 385 ? 22.491 -6.781 -20.100 1.00 90.50 385 LEU A O 1
ATOM 2919 N N . THR A 1 386 ? 22.303 -8.365 -18.525 1.00 89.56 386 THR A N 1
ATOM 2920 C CA . THR A 1 386 ? 23.670 -8.885 -18.688 1.00 89.56 386 THR A CA 1
ATOM 2921 C C . THR A 1 386 ? 23.871 -9.493 -20.081 1.00 89.56 386 THR A C 1
ATOM 2923 O O . THR A 1 386 ? 24.905 -9.275 -20.712 1.00 89.56 386 THR A O 1
ATOM 2926 N N . ASP A 1 387 ? 22.879 -10.229 -20.588 1.00 88.19 387 ASP A N 1
ATOM 2927 C CA . ASP A 1 387 ? 22.908 -10.807 -21.934 1.00 88.19 387 ASP A CA 1
ATOM 2928 C C . ASP A 1 387 ? 22.857 -9.709 -23.012 1.00 88.19 387 ASP A C 1
ATOM 2930 O O . ASP A 1 387 ? 23.588 -9.786 -24.005 1.00 88.19 387 ASP A O 1
ATOM 2934 N N . LEU A 1 388 ? 22.070 -8.648 -22.792 1.00 89.50 388 LEU A N 1
ATOM 2935 C CA . LEU A 1 388 ? 22.007 -7.471 -23.662 1.00 89.50 388 LEU A CA 1
ATOM 2936 C C . LEU A 1 388 ? 23.350 -6.727 -23.706 1.00 89.50 388 LEU A C 1
ATOM 2938 O O . LEU A 1 388 ? 23.853 -6.447 -24.795 1.00 89.50 388 LEU A O 1
ATOM 2942 N N . GLU A 1 389 ? 23.968 -6.468 -22.550 1.00 87.81 389 GLU A N 1
ATOM 2943 C CA . GLU A 1 389 ? 25.301 -5.860 -22.443 1.00 87.81 389 GLU A CA 1
ATOM 2944 C C . GLU A 1 389 ? 26.376 -6.726 -23.113 1.00 87.81 389 GLU A C 1
ATOM 2946 O O . GLU A 1 389 ? 27.232 -6.215 -23.838 1.00 87.81 389 GLU A O 1
ATOM 2951 N N . ALA A 1 390 ? 26.321 -8.048 -22.930 1.00 86.31 390 ALA A N 1
ATOM 2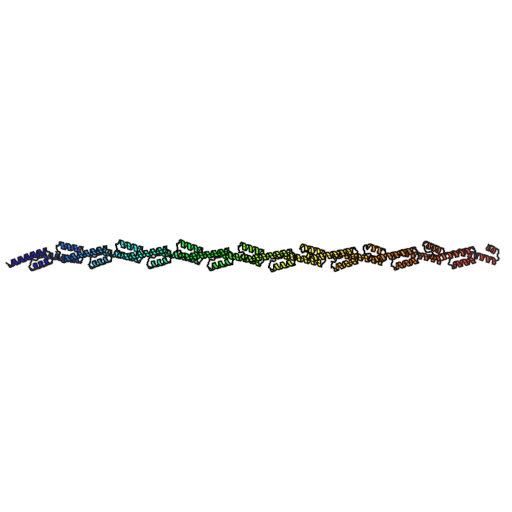952 C CA . ALA A 1 390 ? 27.245 -8.974 -23.574 1.00 86.31 390 ALA A CA 1
ATOM 2953 C C . ALA A 1 390 ? 27.088 -8.972 -25.104 1.00 86.31 390 ALA A C 1
ATOM 2955 O O . ALA A 1 390 ? 28.092 -9.011 -25.821 1.00 86.31 390 ALA A O 1
ATOM 2956 N N . CYS A 1 391 ? 25.856 -8.897 -25.618 1.00 86.44 391 CYS A N 1
ATOM 2957 C CA . CYS A 1 391 ? 25.594 -8.779 -27.054 1.00 86.44 391 CYS A CA 1
ATOM 2958 C C . CYS A 1 391 ? 26.059 -7.424 -27.602 1.00 86.44 391 CYS A C 1
ATOM 2960 O O . CYS A 1 391 ? 26.736 -7.385 -28.630 1.00 86.44 391 CYS A O 1
ATOM 2962 N N . ALA A 1 392 ? 25.791 -6.331 -26.881 1.00 83.19 392 ALA A N 1
ATOM 2963 C CA . ALA A 1 392 ? 26.258 -4.994 -27.241 1.00 83.19 392 ALA A CA 1
ATOM 2964 C C . ALA A 1 392 ? 27.794 -4.921 -27.260 1.00 83.19 392 ALA A C 1
ATOM 2966 O O . ALA A 1 392 ? 28.380 -4.336 -28.168 1.00 83.19 392 ALA A O 1
ATOM 2967 N N . GLY A 1 393 ? 28.459 -5.585 -26.310 1.00 81.44 393 GLY A N 1
ATOM 2968 C CA . GLY A 1 393 ? 29.917 -5.683 -26.248 1.00 81.44 393 GLY A CA 1
ATOM 2969 C C . GLY A 1 393 ? 30.532 -6.522 -27.372 1.00 81.44 393 GLY A C 1
ATOM 2970 O O . GLY A 1 393 ? 31.625 -6.198 -27.837 1.00 81.44 393 GLY A O 1
ATOM 2971 N N . ARG A 1 394 ? 29.839 -7.571 -27.839 1.00 83.38 394 ARG A N 1
ATOM 2972 C CA . ARG A 1 394 ? 30.258 -8.373 -29.007 1.00 83.38 394 ARG A CA 1
ATOM 2973 C C . ARG A 1 394 ? 30.053 -7.652 -30.336 1.00 83.38 394 ARG A C 1
ATOM 2975 O O . ARG A 1 394 ? 30.700 -8.036 -31.303 1.00 83.38 394 ARG A O 1
ATOM 2982 N N . LYS A 1 395 ? 29.192 -6.627 -30.366 1.00 79.62 395 LYS A N 1
ATOM 2983 C CA . LYS A 1 395 ? 28.916 -5.784 -31.544 1.00 79.62 395 LYS A CA 1
ATOM 2984 C C . LYS A 1 395 ? 28.419 -6.571 -32.759 1.00 79.62 395 LYS A C 1
ATOM 2986 O O . LYS A 1 395 ? 28.592 -6.158 -33.898 1.00 79.62 395 LYS A O 1
ATOM 2991 N N . ASP A 1 396 ? 27.771 -7.698 -32.492 1.00 83.25 396 ASP A N 1
ATOM 2992 C CA . ASP A 1 396 ? 27.063 -8.497 -33.482 1.00 83.25 396 ASP A CA 1
ATOM 2993 C C . ASP A 1 396 ? 25.638 -7.945 -33.601 1.00 83.25 396 ASP A C 1
ATOM 2995 O O . ASP A 1 396 ? 24.842 -8.063 -32.666 1.00 83.25 396 ASP A O 1
ATOM 2999 N N . SER A 1 397 ? 25.327 -7.317 -34.739 1.00 84.00 397 SER A N 1
ATOM 3000 C CA . SER A 1 397 ? 24.016 -6.703 -34.996 1.00 84.00 397 SER A CA 1
ATOM 3001 C C . SER A 1 397 ? 22.864 -7.710 -34.869 1.00 84.00 397 SER A C 1
ATOM 3003 O O . SER A 1 397 ? 21.829 -7.389 -34.281 1.00 84.00 397 SER A O 1
ATOM 3005 N N . GLN A 1 398 ? 23.047 -8.956 -35.324 1.00 85.69 398 GLN A N 1
ATOM 3006 C CA . GLN A 1 398 ? 21.995 -9.974 -35.266 1.00 85.69 398 GLN A CA 1
ATOM 3007 C C . GLN A 1 398 ? 21.764 -10.457 -33.835 1.00 85.69 398 GLN A C 1
ATOM 3009 O O . GLN A 1 398 ? 20.616 -10.554 -33.395 1.00 85.69 398 GLN A O 1
ATOM 3014 N N . ALA A 1 399 ? 22.841 -10.725 -33.090 1.00 87.12 399 ALA A N 1
ATOM 3015 C CA . ALA A 1 399 ? 22.737 -11.119 -31.687 1.00 87.12 399 ALA A CA 1
ATOM 3016 C C . ALA A 1 399 ? 22.159 -9.990 -30.817 1.00 87.12 399 ALA A C 1
ATOM 3018 O O . ALA A 1 399 ? 21.342 -10.248 -29.933 1.00 87.12 399 ALA A O 1
ATOM 3019 N N . LEU A 1 400 ? 22.540 -8.737 -31.087 1.00 88.31 400 LEU A N 1
ATOM 3020 C CA . LEU A 1 400 ? 22.018 -7.563 -30.393 1.00 88.31 400 LEU A CA 1
ATOM 3021 C C . LEU A 1 400 ? 20.527 -7.352 -30.684 1.00 88.31 400 LEU A C 1
ATOM 3023 O O . LEU A 1 400 ? 19.754 -7.172 -29.746 1.00 88.31 400 LEU A O 1
ATOM 3027 N N . SER A 1 401 ? 20.104 -7.464 -31.947 1.00 88.19 401 SER A N 1
ATOM 3028 C CA . SER A 1 401 ? 18.691 -7.390 -32.339 1.00 88.19 401 SER A CA 1
ATOM 3029 C C . SER A 1 401 ? 17.852 -8.488 -31.673 1.00 88.19 401 SER A C 1
ATOM 3031 O O . SER A 1 401 ? 16.794 -8.201 -31.110 1.00 88.19 401 SER A O 1
ATOM 3033 N N . ALA A 1 402 ? 18.349 -9.731 -31.657 1.00 89.06 402 ALA A N 1
ATOM 3034 C CA . ALA A 1 402 ? 17.680 -10.847 -30.993 1.00 89.06 402 ALA A CA 1
ATOM 3035 C C . ALA A 1 402 ? 17.540 -10.622 -29.477 1.00 89.06 402 ALA A C 1
ATOM 3037 O O . ALA A 1 402 ? 16.466 -10.861 -28.926 1.00 89.06 402 ALA A O 1
ATOM 3038 N N . SER A 1 403 ? 18.583 -10.111 -28.813 1.00 91.56 403 SER A N 1
ATOM 3039 C CA . SER A 1 403 ? 18.534 -9.770 -27.385 1.00 91.56 403 SER A CA 1
ATOM 3040 C C . SER A 1 403 ? 17.585 -8.607 -27.087 1.00 91.56 403 SER A C 1
ATOM 3042 O O . SER A 1 403 ? 16.820 -8.688 -26.130 1.00 91.56 403 SER A O 1
ATOM 3044 N N . ILE A 1 404 ? 17.558 -7.554 -27.915 1.00 89.81 404 ILE A N 1
ATOM 3045 C CA . ILE A 1 404 ? 16.605 -6.438 -27.767 1.00 89.81 404 ILE A CA 1
ATOM 3046 C C . ILE A 1 404 ? 15.163 -6.944 -27.883 1.00 89.81 404 ILE A C 1
ATOM 3048 O O . ILE A 1 404 ? 14.309 -6.586 -27.070 1.00 89.81 404 ILE A O 1
ATOM 3052 N N . GLU A 1 405 ? 14.888 -7.795 -28.871 1.00 90.38 405 GLU A N 1
ATOM 3053 C CA . GLU A 1 405 ? 13.566 -8.384 -29.067 1.00 90.38 405 GLU A CA 1
ATOM 3054 C C . GLU A 1 405 ? 13.187 -9.312 -27.903 1.00 90.38 405 GLU A C 1
ATOM 3056 O O . GLU A 1 405 ? 12.066 -9.244 -27.400 1.00 90.38 405 GLU A O 1
ATOM 3061 N N . GLN A 1 406 ? 14.131 -10.108 -27.391 1.00 90.75 406 GLN A N 1
ATOM 3062 C CA . GLN A 1 406 ? 13.923 -10.917 -26.191 1.00 90.75 406 GLN A CA 1
ATOM 3063 C C . GLN A 1 406 ? 13.603 -10.039 -24.969 1.00 90.75 406 GLN A C 1
ATOM 3065 O O . GLN A 1 406 ? 12.657 -10.342 -24.241 1.00 90.75 406 GLN A O 1
ATOM 3070 N N . CYS A 1 407 ? 14.313 -8.927 -24.749 1.00 90.12 407 CYS A N 1
ATOM 3071 C CA . CYS A 1 407 ? 14.003 -7.972 -23.679 1.00 90.12 407 CYS A CA 1
ATOM 3072 C C . CYS A 1 407 ? 12.589 -7.381 -23.828 1.00 90.12 407 CYS A C 1
ATOM 3074 O O . CYS A 1 407 ? 11.839 -7.328 -22.852 1.00 90.12 407 CYS A O 1
ATOM 3076 N N . ARG A 1 408 ? 12.183 -7.005 -25.049 1.00 90.31 408 ARG A N 1
ATOM 3077 C CA . ARG A 1 408 ? 10.832 -6.486 -25.340 1.00 90.31 408 ARG A CA 1
ATOM 3078 C C . ARG A 1 408 ? 9.736 -7.516 -25.102 1.00 90.31 408 ARG A C 1
ATOM 3080 O O . ARG A 1 408 ? 8.718 -7.183 -24.506 1.00 90.31 408 ARG A O 1
ATOM 3087 N N . GLN A 1 409 ? 9.945 -8.759 -25.530 1.00 89.56 409 GLN A N 1
ATOM 3088 C CA . GLN A 1 409 ? 8.994 -9.855 -25.319 1.00 89.56 409 GLN A CA 1
ATOM 3089 C C . GLN A 1 409 ? 8.817 -10.198 -23.843 1.00 89.56 409 GLN A C 1
ATOM 3091 O O . GLN A 1 409 ? 7.734 -10.616 -23.442 1.00 89.56 409 GLN A O 1
ATOM 3096 N N . ASN A 1 410 ? 9.867 -10.013 -23.040 1.00 89.00 410 ASN A N 1
ATOM 3097 C CA . ASN A 1 410 ? 9.753 -10.162 -21.597 1.00 89.00 410 ASN A CA 1
ATOM 3098 C C . ASN A 1 410 ? 9.016 -8.975 -20.971 1.00 89.00 410 ASN A C 1
ATOM 3100 O O . ASN A 1 410 ? 8.305 -9.199 -20.006 1.00 89.00 410 ASN A O 1
ATOM 3104 N N . GLY A 1 411 ? 9.055 -7.782 -21.568 1.00 88.69 411 GLY A N 1
ATOM 3105 C CA . GLY A 1 411 ? 8.347 -6.596 -21.078 1.00 88.69 411 GLY A CA 1
ATOM 3106 C C . GLY A 1 411 ? 9.262 -5.567 -20.419 1.00 88.69 411 GLY A C 1
ATOM 3107 O O . GLY A 1 411 ? 8.770 -4.703 -19.697 1.00 88.69 411 GLY A O 1
ATOM 3108 N N . LEU A 1 412 ? 10.578 -5.635 -20.664 1.00 90.12 412 LEU A N 1
ATOM 3109 C CA . LEU A 1 412 ? 11.516 -4.656 -20.123 1.00 90.12 412 LEU A CA 1
ATOM 3110 C C . LEU A 1 412 ? 11.179 -3.245 -20.641 1.00 90.12 412 LEU A C 1
ATOM 3112 O O . LEU A 1 412 ? 10.959 -3.068 -21.846 1.00 90.12 412 LEU A O 1
ATOM 3116 N N . PRO A 1 413 ? 11.207 -2.221 -19.769 1.00 87.88 413 PRO A N 1
ATOM 3117 C CA . PRO A 1 413 ? 11.030 -0.833 -20.174 1.00 87.88 413 PRO A CA 1
ATOM 3118 C C . PRO A 1 413 ? 12.004 -0.398 -21.280 1.00 87.88 413 PRO A C 1
ATOM 3120 O O . PRO A 1 413 ? 13.198 -0.705 -21.227 1.00 87.88 413 PRO A O 1
ATOM 3123 N N . GLU A 1 414 ? 11.524 0.408 -22.238 1.00 86.50 414 GLU A N 1
ATOM 3124 C CA . GLU A 1 414 ? 12.322 0.869 -23.391 1.00 86.50 414 GLU A CA 1
ATOM 3125 C C . GLU A 1 414 ? 13.628 1.570 -22.995 1.00 86.50 414 GLU A C 1
ATOM 3127 O O . GLU A 1 414 ? 14.608 1.495 -23.731 1.00 86.50 414 GLU A O 1
ATOM 3132 N N . ARG A 1 415 ? 13.680 2.201 -21.816 1.00 86.50 415 ARG A N 1
ATOM 3133 C CA . ARG A 1 415 ? 14.890 2.863 -21.307 1.00 86.50 415 ARG A CA 1
ATOM 3134 C C . ARG A 1 415 ? 16.096 1.927 -21.197 1.00 86.50 415 ARG A C 1
ATOM 3136 O O . ARG A 1 415 ? 17.210 2.377 -21.432 1.00 86.50 415 ARG A O 1
ATOM 3143 N N . TYR A 1 416 ? 15.880 0.644 -20.896 1.00 85.38 416 TYR A N 1
ATOM 3144 C CA . TYR A 1 416 ? 16.962 -0.340 -20.773 1.00 85.38 416 TYR A CA 1
ATOM 3145 C C . TYR A 1 416 ? 17.490 -0.822 -22.125 1.00 85.38 416 TYR A C 1
ATOM 3147 O O . TYR A 1 416 ? 18.655 -1.184 -22.241 1.00 85.38 416 TYR A O 1
ATOM 3155 N N . VAL A 1 417 ? 16.647 -0.806 -23.159 1.00 89.62 417 VAL A N 1
ATOM 3156 C CA . VAL A 1 417 ? 17.036 -1.180 -24.526 1.00 89.62 417 VAL A CA 1
ATOM 3157 C C . VAL A 1 417 ? 17.429 0.025 -25.380 1.00 89.62 417 VAL A C 1
ATOM 3159 O O . VAL A 1 417 ? 17.966 -0.166 -26.463 1.00 89.62 417 VAL A O 1
ATOM 3162 N N . ALA A 1 418 ? 17.214 1.260 -24.918 1.00 86.00 418 ALA A N 1
ATOM 3163 C CA . ALA A 1 418 ? 17.510 2.476 -25.677 1.00 86.00 418 ALA A CA 1
ATOM 3164 C C . ALA A 1 418 ? 18.997 2.602 -26.048 1.00 86.00 418 ALA A C 1
ATOM 3166 O O . ALA A 1 418 ? 19.319 2.900 -27.197 1.00 86.00 418 ALA A O 1
ATOM 3167 N N . GLU A 1 419 ? 19.906 2.332 -25.108 1.00 84.06 419 GLU A N 1
ATOM 3168 C CA . GLU A 1 419 ? 21.350 2.349 -25.383 1.00 84.06 419 GLU A CA 1
ATOM 3169 C C . GLU A 1 419 ? 21.751 1.238 -26.364 1.00 84.06 419 GLU A C 1
ATOM 3171 O O . GLU A 1 419 ? 22.523 1.478 -27.293 1.00 84.06 419 GLU A O 1
ATOM 3176 N N . ALA A 1 420 ? 21.165 0.046 -26.217 1.00 86.56 420 ALA A N 1
ATOM 3177 C CA . ALA A 1 420 ? 21.379 -1.074 -27.130 1.00 86.56 420 ALA A CA 1
ATOM 3178 C C . ALA A 1 420 ? 20.840 -0.789 -28.544 1.00 86.56 420 ALA A C 1
ATOM 3180 O O . ALA A 1 420 ? 21.497 -1.132 -29.521 1.00 86.56 420 ALA A O 1
ATOM 3181 N N . LEU A 1 421 ? 19.693 -0.115 -28.668 1.00 86.38 421 LEU A N 1
ATOM 3182 C CA . LEU A 1 421 ? 19.122 0.324 -29.946 1.00 86.38 421 LEU A CA 1
ATOM 3183 C C . LEU A 1 421 ? 20.007 1.368 -30.633 1.00 86.38 421 LEU A C 1
ATOM 3185 O O . LEU A 1 421 ? 20.232 1.273 -31.835 1.00 86.38 421 LEU A O 1
ATOM 3189 N N . LEU A 1 422 ? 20.548 2.334 -29.883 1.00 86.56 422 LEU A N 1
ATOM 3190 C CA . LEU A 1 422 ? 21.508 3.303 -30.422 1.00 86.56 422 LEU A CA 1
ATOM 3191 C C . LEU A 1 422 ? 22.787 2.610 -30.906 1.00 86.56 422 LEU A C 1
ATOM 3193 O O . LEU A 1 422 ? 23.295 2.935 -31.980 1.00 86.56 422 LEU A O 1
ATOM 3197 N N . ALA A 1 423 ? 23.292 1.634 -30.146 1.00 84.25 423 ALA A N 1
ATOM 3198 C CA . ALA A 1 423 ? 24.443 0.833 -30.551 1.00 84.25 423 ALA A CA 1
ATOM 3199 C C . ALA A 1 423 ? 24.144 0.003 -31.812 1.00 84.25 423 ALA A C 1
ATOM 3201 O O . ALA A 1 423 ? 24.950 0.009 -32.740 1.00 84.25 423 ALA A O 1
ATOM 3202 N N . GLN A 1 424 ? 22.976 -0.647 -31.879 1.00 87.50 424 GLN A N 1
ATOM 3203 C CA . GLN A 1 424 ? 22.521 -1.388 -33.057 1.00 87.50 424 GLN A CA 1
ATOM 3204 C C . GLN A 1 424 ? 22.456 -0.477 -34.285 1.00 87.50 424 GLN A C 1
ATOM 3206 O O . GLN A 1 424 ? 23.025 -0.815 -35.318 1.00 87.50 424 GLN A O 1
ATOM 3211 N N . GLN A 1 425 ? 21.823 0.690 -34.161 1.00 88.06 425 GLN A N 1
ATOM 3212 C CA . GLN A 1 425 ? 21.687 1.635 -35.263 1.00 88.06 425 GLN A CA 1
ATOM 3213 C C . GLN A 1 425 ? 23.046 2.159 -35.737 1.00 88.06 425 GLN A C 1
ATOM 3215 O O . GLN A 1 425 ? 23.299 2.207 -36.932 1.00 88.06 425 GLN A O 1
ATOM 3220 N N . THR A 1 426 ? 23.964 2.452 -34.811 1.00 86.50 426 THR A N 1
ATOM 3221 C CA . THR A 1 426 ? 25.335 2.863 -35.163 1.00 86.50 426 THR A CA 1
ATOM 3222 C C . THR A 1 426 ? 26.073 1.769 -35.944 1.00 86.50 426 THR A C 1
ATOM 3224 O O . THR A 1 426 ? 26.823 2.068 -36.871 1.00 86.50 426 THR A O 1
ATOM 3227 N N . ILE A 1 427 ? 25.872 0.497 -35.579 1.00 85.44 427 ILE A N 1
ATOM 3228 C CA . ILE A 1 427 ? 26.452 -0.646 -36.294 1.00 85.44 427 ILE A CA 1
ATOM 3229 C C . ILE A 1 427 ? 25.826 -0.788 -37.689 1.00 85.44 427 ILE A C 1
ATOM 3231 O O . ILE A 1 427 ? 26.553 -0.963 -38.664 1.00 85.44 427 ILE A O 1
ATOM 3235 N N . GLU A 1 428 ? 24.499 -0.703 -37.797 1.00 86.69 428 GLU A N 1
ATOM 3236 C CA . GLU A 1 428 ? 23.777 -0.802 -39.072 1.00 86.69 428 GLU A CA 1
ATOM 3237 C C . GLU A 1 428 ? 24.146 0.332 -40.035 1.00 86.69 428 GLU A C 1
ATOM 3239 O O . GLU A 1 428 ? 24.414 0.062 -41.205 1.00 86.69 428 GLU A O 1
ATOM 3244 N N . ASP A 1 429 ? 24.239 1.571 -39.545 1.00 86.06 429 ASP A N 1
ATOM 3245 C CA . ASP A 1 429 ? 24.662 2.730 -40.333 1.00 86.06 429 ASP A CA 1
ATOM 3246 C C . ASP A 1 429 ? 26.103 2.546 -40.842 1.00 86.06 429 ASP A C 1
ATOM 3248 O O . ASP A 1 429 ? 26.371 2.748 -42.027 1.00 86.06 429 ASP A O 1
ATOM 3252 N N . ALA A 1 430 ? 27.022 2.074 -39.988 1.00 85.50 430 ALA A N 1
ATOM 3253 C CA . ALA A 1 430 ? 28.405 1.799 -40.386 1.00 85.50 430 ALA A CA 1
ATOM 3254 C C . ALA A 1 430 ? 28.502 0.684 -41.445 1.00 85.50 430 ALA A C 1
ATOM 3256 O O . ALA A 1 430 ? 29.252 0.817 -42.413 1.00 85.50 430 ALA A O 1
ATOM 3257 N N . LEU A 1 431 ? 27.723 -0.396 -41.304 1.00 84.94 431 LEU A N 1
ATOM 3258 C CA . LEU A 1 431 ? 27.657 -1.471 -42.301 1.00 84.94 431 LEU A CA 1
ATOM 3259 C C . LEU A 1 431 ? 27.033 -0.993 -43.622 1.00 84.94 431 LEU A C 1
ATOM 3261 O O . LEU A 1 431 ? 27.491 -1.390 -44.693 1.00 84.94 431 LEU A O 1
ATOM 3265 N N . ALA A 1 432 ? 26.020 -0.124 -43.570 1.00 85.38 432 ALA A N 1
ATOM 3266 C CA . ALA A 1 432 ? 25.412 0.464 -44.760 1.00 85.38 432 ALA A CA 1
ATOM 3267 C C . ALA A 1 432 ? 26.388 1.393 -45.501 1.00 85.38 432 ALA A C 1
ATOM 3269 O O . ALA A 1 432 ? 26.491 1.319 -46.727 1.00 85.38 432 ALA A O 1
ATOM 3270 N N . GLU A 1 433 ? 27.148 2.223 -44.778 1.00 87.00 433 GLU A N 1
ATOM 3271 C CA . GLU A 1 433 ? 28.229 3.035 -45.351 1.00 87.00 433 GLU A CA 1
ATOM 3272 C C . GLU A 1 433 ? 29.329 2.163 -45.971 1.00 87.00 433 GLU A C 1
ATOM 3274 O O . GLU A 1 433 ? 29.825 2.476 -47.056 1.00 87.00 433 GLU A O 1
ATOM 3279 N N . LEU A 1 434 ? 29.671 1.038 -45.332 1.00 86.44 434 LEU A N 1
ATOM 3280 C CA . LEU A 1 434 ? 30.641 0.073 -45.852 1.00 86.44 434 LEU A CA 1
ATOM 3281 C C . LEU A 1 434 ? 30.169 -0.551 -47.165 1.00 86.44 434 LEU A C 1
ATOM 3283 O O . LEU A 1 434 ? 30.928 -0.575 -48.136 1.00 86.44 434 LEU A O 1
ATOM 3287 N N . GLN A 1 435 ? 28.908 -0.987 -47.223 1.00 87.06 435 GLN A N 1
ATOM 3288 C CA . GLN A 1 435 ? 28.316 -1.539 -48.439 1.00 87.06 435 GLN A CA 1
ATOM 3289 C C . GLN A 1 435 ? 28.250 -0.494 -49.558 1.00 87.06 435 GLN A C 1
ATOM 3291 O O . GLN A 1 435 ? 28.620 -0.793 -50.691 1.00 87.06 435 GLN A O 1
ATOM 3296 N N . LEU A 1 436 ? 27.862 0.747 -49.248 1.00 85.06 436 LEU A N 1
ATOM 3297 C CA . LEU A 1 436 ? 27.883 1.847 -50.216 1.00 85.06 436 LEU A CA 1
ATOM 3298 C C . LEU A 1 436 ? 29.297 2.110 -50.746 1.00 85.06 436 LEU A C 1
ATOM 3300 O O . LEU A 1 436 ? 29.468 2.322 -51.945 1.00 85.06 436 LEU A O 1
ATOM 3304 N N . GLY A 1 437 ? 30.317 2.066 -49.884 1.00 85.00 437 GLY A N 1
ATOM 3305 C CA . GLY A 1 437 ? 31.718 2.172 -50.295 1.00 85.00 437 GLY A CA 1
ATOM 3306 C C . GLY A 1 437 ? 32.136 1.053 -51.256 1.00 85.00 437 GLY A C 1
ATOM 3307 O O . GLY 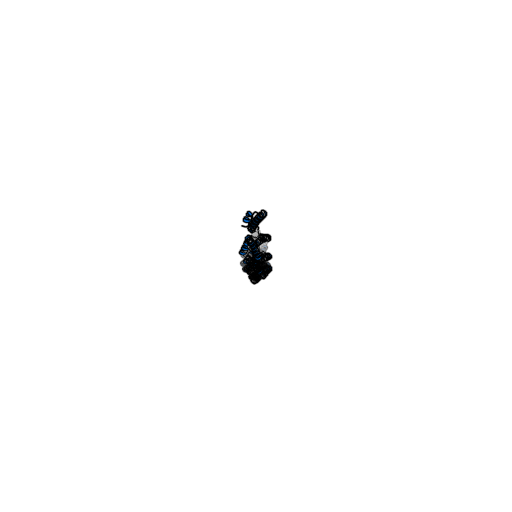A 1 437 ? 32.785 1.325 -52.270 1.00 85.00 437 GLY A O 1
ATOM 3308 N N . ILE A 1 438 ? 31.725 -0.191 -50.979 1.00 82.44 438 ILE A N 1
ATOM 3309 C CA . ILE A 1 438 ? 31.975 -1.355 -51.847 1.00 82.44 438 ILE A CA 1
ATOM 3310 C C . ILE A 1 438 ? 31.279 -1.176 -53.200 1.00 82.44 438 ILE A C 1
ATOM 3312 O O . ILE A 1 438 ? 31.915 -1.339 -54.244 1.00 82.44 438 ILE A O 1
ATOM 3316 N N . ASP A 1 439 ? 30.003 -0.794 -53.193 1.00 80.00 439 ASP A N 1
ATOM 3317 C CA . ASP A 1 439 ? 29.187 -0.641 -54.399 1.00 80.00 439 ASP A CA 1
ATOM 3318 C C . ASP A 1 439 ? 29.695 0.502 -55.291 1.00 80.00 439 ASP A C 1
ATOM 3320 O O . ASP A 1 439 ? 29.762 0.359 -56.515 1.00 80.00 439 ASP A O 1
ATOM 3324 N N . HIS A 1 440 ? 30.105 1.626 -54.691 1.00 81.81 440 HIS A N 1
ATOM 3325 C CA . HIS A 1 440 ? 30.662 2.774 -55.411 1.00 81.81 440 HIS A CA 1
ATOM 3326 C C . HIS A 1 440 ? 32.125 2.599 -55.827 1.00 81.81 440 HIS A C 1
ATOM 3328 O O . HIS A 1 440 ? 32.612 3.387 -56.642 1.00 81.81 440 HIS A O 1
ATOM 3334 N N . ARG A 1 441 ? 32.814 1.576 -55.300 1.00 82.75 441 ARG A N 1
ATOM 3335 C CA . ARG A 1 441 ? 34.223 1.260 -55.595 1.00 82.75 441 ARG A CA 1
ATOM 3336 C C . ARG A 1 441 ? 35.131 2.488 -55.487 1.00 82.75 441 ARG A C 1
ATOM 3338 O O . ARG A 1 441 ? 36.027 2.717 -56.301 1.00 82.75 441 ARG A O 1
ATOM 3345 N N . ASP A 1 442 ? 34.868 3.291 -54.467 1.00 85.12 442 ASP A N 1
ATOM 3346 C CA . ASP A 1 442 ? 35.548 4.544 -54.180 1.00 85.12 442 ASP A CA 1
ATOM 3347 C C . ASP A 1 442 ? 36.476 4.327 -52.981 1.00 85.12 442 ASP A C 1
ATOM 3349 O O . ASP A 1 442 ? 36.017 4.003 -51.889 1.00 85.12 442 ASP A O 1
ATOM 3353 N N . ILE A 1 443 ? 37.789 4.488 -53.181 1.00 85.12 443 ILE A N 1
ATOM 3354 C CA . ILE A 1 443 ? 38.787 4.238 -52.130 1.00 85.12 443 ILE A CA 1
ATOM 3355 C C . ILE A 1 443 ? 38.598 5.182 -50.939 1.00 85.12 443 ILE A C 1
ATOM 3357 O O . ILE A 1 443 ? 38.775 4.751 -49.804 1.00 85.12 443 ILE A O 1
ATOM 3361 N N . GLU A 1 444 ? 38.239 6.447 -51.172 1.00 85.88 444 GLU A N 1
ATOM 3362 C CA . GLU A 1 444 ? 38.072 7.423 -50.089 1.00 85.88 444 GLU A CA 1
ATOM 3363 C C . GLU A 1 444 ? 36.828 7.100 -49.257 1.00 85.88 444 GLU A C 1
ATOM 3365 O O . GLU A 1 444 ? 36.874 7.160 -48.028 1.00 85.88 444 GLU A O 1
ATOM 3370 N N . MET A 1 445 ? 35.737 6.695 -49.919 1.00 87.25 445 MET A N 1
ATOM 3371 C CA . MET A 1 445 ? 34.527 6.235 -49.230 1.00 87.25 445 MET A CA 1
ATOM 3372 C C . MET A 1 445 ? 34.764 4.922 -48.484 1.00 87.25 445 MET A C 1
ATOM 3374 O O . MET A 1 445 ? 34.331 4.795 -47.343 1.00 87.25 445 MET A O 1
ATOM 3378 N N . LEU A 1 446 ? 35.478 3.968 -49.090 1.00 87.50 446 LEU A N 1
ATOM 3379 C CA . LEU A 1 446 ? 35.868 2.723 -48.430 1.00 87.50 446 LEU A CA 1
ATOM 3380 C C . LEU A 1 446 ? 36.730 2.998 -47.196 1.00 87.50 446 LEU A C 1
ATOM 3382 O O . LEU A 1 446 ? 36.486 2.397 -46.160 1.00 87.50 446 LEU A O 1
ATOM 3386 N N . ASP A 1 447 ? 37.689 3.922 -47.263 1.00 87.69 447 ASP A N 1
ATOM 3387 C CA . ASP A 1 447 ? 38.525 4.277 -46.111 1.00 87.69 447 ASP A CA 1
ATOM 3388 C C . ASP A 1 447 ? 37.732 4.932 -44.982 1.00 87.69 447 ASP A C 1
ATOM 3390 O O . ASP A 1 447 ? 37.896 4.551 -43.820 1.00 87.69 447 ASP A O 1
ATOM 3394 N N . ALA A 1 448 ? 36.833 5.859 -45.318 1.00 87.19 448 ALA A N 1
ATOM 3395 C CA . ALA A 1 448 ? 35.934 6.465 -44.344 1.00 87.19 448 ALA A CA 1
ATOM 3396 C C . ALA A 1 448 ? 35.018 5.415 -43.692 1.00 87.19 448 ALA A C 1
ATOM 3398 O O . ALA A 1 448 ? 34.903 5.387 -42.468 1.00 87.19 448 ALA A O 1
ATOM 3399 N N . ALA A 1 449 ? 34.435 4.510 -44.483 1.00 88.44 449 ALA A N 1
ATOM 3400 C CA . ALA A 1 449 ? 33.525 3.481 -43.991 1.00 88.44 449 ALA A CA 1
ATOM 3401 C C . ALA A 1 449 ? 34.239 2.385 -43.179 1.00 88.44 449 ALA A C 1
ATOM 3403 O O . ALA A 1 449 ? 33.739 1.955 -42.141 1.00 88.44 449 ALA A O 1
ATOM 3404 N N . ILE A 1 450 ? 35.442 1.970 -43.590 1.00 88.12 450 ILE A N 1
ATOM 3405 C CA . ILE A 1 450 ? 36.308 1.060 -42.824 1.00 88.12 450 ILE A CA 1
ATOM 3406 C C . ILE A 1 450 ? 36.646 1.691 -41.469 1.00 88.12 450 ILE A C 1
ATOM 3408 O O . ILE A 1 450 ? 36.543 1.028 -40.436 1.00 88.12 450 ILE A O 1
ATOM 3412 N N . GLN A 1 451 ? 37.016 2.975 -41.452 1.00 87.62 451 GLN A N 1
ATOM 3413 C CA . GLN A 1 451 ? 37.301 3.694 -40.214 1.00 87.62 451 GLN A CA 1
ATOM 3414 C C . GLN A 1 451 ? 36.047 3.827 -39.338 1.00 87.62 451 GLN A C 1
ATOM 3416 O O . GLN A 1 451 ? 36.132 3.583 -38.134 1.00 87.62 451 GLN A O 1
ATOM 3421 N N . ALA A 1 452 ? 34.886 4.143 -39.922 1.00 84.50 452 ALA A N 1
ATOM 3422 C CA . ALA A 1 452 ? 33.605 4.188 -39.219 1.00 84.50 452 ALA A CA 1
ATOM 3423 C C . ALA A 1 452 ? 33.292 2.833 -38.565 1.00 84.50 452 ALA A C 1
ATOM 3425 O O . ALA A 1 452 ? 33.048 2.778 -37.357 1.00 84.50 452 ALA A O 1
ATOM 3426 N N . CYS A 1 453 ? 33.447 1.728 -39.302 1.00 86.00 453 CYS A N 1
ATOM 3427 C CA . CYS A 1 453 ? 33.274 0.372 -38.784 1.00 86.00 453 CYS A CA 1
ATOM 3428 C C . CYS A 1 453 ? 34.246 0.045 -37.640 1.00 86.00 453 CYS A C 1
ATOM 3430 O O . CYS A 1 453 ? 33.842 -0.514 -36.621 1.00 86.00 453 CYS A O 1
ATOM 3432 N N . GLN A 1 454 ? 35.516 0.446 -37.754 1.00 86.50 454 GLN A N 1
ATOM 3433 C CA . GLN A 1 454 ? 36.513 0.269 -36.692 1.00 86.50 454 GLN A CA 1
ATOM 3434 C C . GLN A 1 454 ? 36.192 1.100 -35.442 1.00 86.50 454 GLN A C 1
ATOM 3436 O O . GLN A 1 454 ? 36.375 0.617 -34.325 1.00 86.50 454 GLN A O 1
ATOM 3441 N N . THR A 1 455 ? 35.681 2.326 -35.599 1.00 83.75 455 THR A N 1
ATOM 3442 C CA . THR A 1 455 ? 35.244 3.160 -34.465 1.00 83.75 455 THR A CA 1
ATOM 3443 C C . THR A 1 455 ? 33.972 2.632 -33.807 1.00 83.75 455 THR A C 1
ATOM 3445 O O . THR A 1 455 ? 33.884 2.614 -32.578 1.00 83.75 455 THR A O 1
ATOM 3448 N N . ALA A 1 456 ? 33.038 2.098 -34.600 1.00 81.25 456 ALA A N 1
ATOM 3449 C CA . ALA A 1 456 ? 31.902 1.323 -34.113 1.00 81.25 456 ALA A CA 1
ATOM 3450 C C . ALA A 1 456 ? 32.363 0.004 -33.466 1.00 81.25 456 ALA A C 1
ATOM 3452 O O . ALA A 1 456 ? 31.657 -0.545 -32.627 1.00 81.25 456 ALA A O 1
ATOM 3453 N N . GLY A 1 457 ? 33.592 -0.442 -33.758 1.00 81.62 457 GLY A N 1
ATOM 3454 C CA . GLY A 1 457 ? 34.286 -1.628 -33.250 1.00 81.62 457 GLY A CA 1
ATOM 3455 C C . GLY A 1 457 ? 33.736 -2.944 -33.776 1.00 81.62 457 GLY A C 1
ATOM 3456 O O . GLY A 1 457 ? 33.772 -3.939 -33.057 1.00 81.62 457 GLY A O 1
ATOM 3457 N N . LEU A 1 458 ? 33.223 -2.924 -35.003 1.00 84.25 458 LEU A N 1
ATOM 3458 C CA . LEU A 1 458 ? 32.878 -4.125 -35.750 1.00 84.25 458 LEU A CA 1
ATOM 3459 C C . LEU A 1 458 ? 34.092 -5.068 -35.844 1.00 84.25 458 LEU A C 1
ATOM 3461 O O . LEU A 1 458 ? 35.236 -4.600 -35.921 1.00 84.25 458 LEU A O 1
ATOM 3465 N N . PRO A 1 459 ? 33.871 -6.393 -35.816 1.00 82.25 459 PRO A N 1
ATOM 3466 C CA . PRO A 1 459 ? 34.947 -7.357 -35.957 1.00 82.25 459 PRO A CA 1
ATOM 3467 C C . PRO A 1 459 ? 35.600 -7.232 -37.337 1.00 82.25 459 PRO A C 1
ATOM 3469 O O . PRO A 1 459 ? 34.959 -6.914 -38.336 1.00 82.25 459 PRO A O 1
ATOM 3472 N N . GLU A 1 460 ? 36.899 -7.527 -37.401 1.00 81.00 460 GLU A N 1
ATOM 3473 C CA . GLU A 1 460 ? 37.684 -7.398 -38.635 1.00 81.00 460 GLU A CA 1
ATOM 3474 C C . GLU A 1 460 ? 37.110 -8.245 -39.784 1.00 81.00 460 GLU A C 1
ATOM 3476 O O . GLU A 1 460 ? 37.242 -7.850 -40.939 1.00 81.00 460 GLU A O 1
ATOM 3481 N N . SER A 1 461 ? 36.414 -9.351 -39.470 1.00 83.50 461 SER A N 1
ATOM 3482 C CA . SER A 1 461 ? 35.702 -10.201 -40.437 1.00 83.50 461 SER A CA 1
ATOM 3483 C C . SER A 1 461 ? 34.726 -9.425 -41.313 1.00 83.50 461 SER A C 1
ATOM 3485 O O . SER A 1 461 ? 34.687 -9.660 -42.518 1.00 83.50 461 SER A O 1
ATOM 3487 N N . ASP A 1 462 ? 33.992 -8.479 -40.730 1.00 81.69 462 ASP A N 1
ATOM 3488 C CA . ASP A 1 462 ? 32.913 -7.756 -41.413 1.00 81.69 462 ASP A CA 1
ATOM 3489 C C . ASP A 1 462 ? 33.476 -6.657 -42.322 1.00 81.69 462 ASP A C 1
ATOM 3491 O O . ASP A 1 462 ? 32.830 -6.203 -43.260 1.00 81.69 462 ASP A O 1
ATOM 3495 N N . VAL A 1 463 ? 34.732 -6.274 -42.085 1.00 87.81 463 VAL A N 1
ATOM 3496 C CA . VAL A 1 463 ? 35.463 -5.263 -42.849 1.00 87.81 463 VAL A CA 1
ATOM 3497 C C . VAL A 1 463 ? 36.374 -5.904 -43.912 1.00 87.81 463 VAL A C 1
ATOM 3499 O O . VAL A 1 463 ? 36.891 -5.211 -44.791 1.00 87.81 463 VAL A O 1
ATOM 3502 N N . GLN A 1 464 ? 36.565 -7.233 -43.889 1.00 85.56 464 GLN A N 1
ATOM 3503 C CA . GLN A 1 464 ? 37.468 -7.926 -44.819 1.00 85.56 464 GLN A CA 1
ATOM 3504 C C . GLN A 1 464 ? 37.058 -7.780 -46.284 1.00 85.56 464 GLN A C 1
ATOM 3506 O O . GLN A 1 464 ? 37.932 -7.621 -47.136 1.00 85.56 464 GLN A O 1
ATOM 3511 N N . GLU A 1 465 ? 35.761 -7.815 -46.591 1.00 84.81 465 GLU A N 1
ATOM 3512 C CA . GLU A 1 465 ? 35.283 -7.656 -47.968 1.00 84.81 465 GLU A CA 1
ATOM 3513 C C . GLU A 1 465 ? 35.622 -6.261 -48.516 1.00 84.81 465 GLU A C 1
ATOM 3515 O O . GLU A 1 465 ? 36.170 -6.140 -49.613 1.00 84.81 465 GLU A O 1
ATOM 3520 N N . ALA A 1 466 ? 35.420 -5.214 -47.709 1.00 86.44 466 ALA A N 1
ATOM 3521 C CA . ALA A 1 466 ? 35.794 -3.844 -48.051 1.00 86.44 466 ALA A CA 1
ATOM 3522 C C . ALA A 1 466 ? 37.314 -3.666 -48.199 1.00 86.44 466 ALA A C 1
ATOM 3524 O O . ALA A 1 466 ? 37.773 -3.001 -49.130 1.00 86.44 466 ALA A O 1
ATOM 3525 N N . LEU A 1 467 ? 38.114 -4.294 -47.329 1.00 85.44 467 LEU A N 1
ATOM 3526 C CA . LEU A 1 467 ? 39.578 -4.292 -47.438 1.00 85.44 467 LEU A CA 1
ATOM 3527 C C . LEU A 1 467 ? 40.057 -4.998 -48.713 1.00 85.44 467 LEU A C 1
ATOM 3529 O O . LEU A 1 467 ? 40.971 -4.508 -49.380 1.00 85.44 467 LEU A O 1
ATOM 3533 N N . ALA A 1 468 ? 39.429 -6.117 -49.082 1.00 85.69 468 ALA A N 1
ATOM 3534 C CA . ALA A 1 468 ? 39.719 -6.827 -50.323 1.00 85.69 468 ALA A CA 1
ATOM 3535 C C . ALA A 1 468 ? 39.331 -5.991 -51.555 1.00 85.69 468 ALA A C 1
ATOM 3537 O O . ALA A 1 468 ? 40.122 -5.888 -52.496 1.00 85.69 468 ALA A O 1
ATOM 3538 N N . ALA A 1 469 ? 38.164 -5.336 -51.529 1.00 85.44 469 ALA A N 1
ATOM 3539 C CA . ALA A 1 469 ? 37.727 -4.417 -52.578 1.00 85.44 469 ALA A CA 1
ATOM 3540 C C . ALA A 1 469 ? 38.701 -3.238 -52.731 1.00 85.44 469 ALA A C 1
ATOM 3542 O O . ALA A 1 469 ? 39.152 -2.951 -53.841 1.00 85.44 469 ALA A O 1
ATOM 3543 N N . LYS A 1 470 ? 39.115 -2.615 -51.618 1.00 88.69 470 LYS A N 1
ATOM 3544 C CA . LYS A 1 470 ? 40.122 -1.545 -51.605 1.00 88.69 470 LYS A CA 1
ATOM 3545 C C . LYS A 1 470 ? 41.442 -2.003 -52.229 1.00 88.69 470 LYS A C 1
ATOM 3547 O O . LYS A 1 470 ? 41.968 -1.316 -53.105 1.00 88.69 470 LYS A O 1
ATOM 3552 N N . ALA A 1 471 ? 41.968 -3.154 -51.808 1.00 84.25 471 ALA A N 1
ATOM 3553 C CA . ALA A 1 471 ? 43.219 -3.696 -52.338 1.00 84.25 471 ALA A CA 1
ATOM 3554 C C . ALA A 1 471 ? 43.131 -3.957 -53.851 1.00 84.25 471 ALA A C 1
ATOM 3556 O O . ALA A 1 471 ? 44.068 -3.657 -54.593 1.00 84.25 471 ALA A O 1
ATOM 3557 N N . HIS A 1 472 ? 41.987 -4.457 -54.321 1.00 85.38 472 HIS A N 1
ATOM 3558 C CA . HIS A 1 472 ? 41.754 -4.691 -55.740 1.00 85.38 472 HIS A CA 1
ATOM 3559 C C . HIS A 1 472 ? 41.716 -3.388 -56.556 1.00 85.38 472 HIS A C 1
ATOM 3561 O O . HIS A 1 472 ? 42.359 -3.307 -57.603 1.00 85.38 472 HIS A O 1
ATOM 3567 N N . ILE A 1 473 ? 41.028 -2.347 -56.069 1.00 85.00 473 ILE A N 1
ATOM 3568 C CA . ILE A 1 473 ? 40.987 -1.037 -56.742 1.00 85.00 473 ILE A CA 1
ATOM 3569 C C . ILE A 1 473 ? 42.391 -0.420 -56.790 1.00 85.00 473 ILE A C 1
ATOM 3571 O O . ILE A 1 473 ? 42.808 0.061 -57.840 1.00 85.00 473 ILE A O 1
ATOM 3575 N N . GLN A 1 474 ? 43.154 -0.484 -55.693 1.00 86.81 474 GLN A N 1
ATOM 3576 C CA . GLN A 1 474 ? 44.537 0.009 -55.658 1.00 86.81 474 GLN A CA 1
ATOM 3577 C C . GLN A 1 474 ? 45.427 -0.696 -56.686 1.00 86.81 474 GLN A C 1
ATOM 3579 O O . GLN A 1 474 ? 46.176 -0.030 -57.396 1.00 86.81 474 GLN A O 1
ATOM 3584 N N . GLN A 1 475 ? 45.301 -2.019 -56.821 1.00 86.44 475 GLN A N 1
ATOM 3585 C CA . GLN A 1 475 ? 46.028 -2.775 -57.838 1.00 86.44 475 GLN A CA 1
ATOM 3586 C C . GLN A 1 475 ? 45.698 -2.284 -59.259 1.00 86.44 475 GLN A C 1
ATOM 3588 O O . GLN A 1 475 ? 46.609 -2.089 -60.062 1.00 86.44 475 GLN A O 1
ATOM 3593 N N . LEU A 1 476 ? 44.416 -2.053 -59.568 1.00 84.44 476 LEU A N 1
ATOM 3594 C CA . LEU A 1 476 ? 43.986 -1.544 -60.876 1.00 84.44 476 LEU A CA 1
ATOM 3595 C C . LEU A 1 476 ? 44.541 -0.142 -61.168 1.00 84.44 476 LEU A C 1
ATOM 3597 O O . LEU A 1 476 ? 44.964 0.124 -62.293 1.00 84.44 476 LEU A O 1
ATOM 3601 N N . LEU A 1 477 ? 44.599 0.738 -60.163 1.00 83.88 477 LEU A N 1
ATOM 3602 C CA . LEU A 1 477 ? 45.200 2.068 -60.312 1.00 83.88 477 LEU A CA 1
ATOM 3603 C C . LEU A 1 477 ? 46.702 1.987 -60.592 1.00 83.88 477 LEU A C 1
ATOM 3605 O O . LEU A 1 477 ? 47.173 2.634 -61.524 1.00 83.88 477 LEU A O 1
ATOM 3609 N N . THR A 1 478 ? 47.441 1.144 -59.863 1.00 82.56 478 THR A N 1
ATOM 3610 C CA . THR A 1 478 ? 48.877 0.939 -60.111 1.00 82.56 478 THR A CA 1
ATOM 3611 C C . THR A 1 478 ? 49.133 0.370 -61.512 1.00 82.56 478 THR A C 1
ATOM 3613 O O . THR A 1 478 ? 50.023 0.843 -62.216 1.00 82.56 478 THR A O 1
ATOM 3616 N N . GLU A 1 479 ? 48.322 -0.592 -61.971 1.00 81.69 479 GLU A N 1
ATOM 3617 C CA . GLU A 1 479 ? 48.392 -1.106 -63.349 1.00 81.69 479 GLU A CA 1
ATOM 3618 C C . GLU A 1 479 ? 48.119 0.004 -64.390 1.00 81.69 479 GLU A C 1
ATOM 3620 O O . GLU A 1 479 ? 48.768 0.050 -65.440 1.00 81.69 479 GLU A O 1
ATOM 3625 N N . GLY A 1 480 ? 47.189 0.922 -64.107 1.00 81.12 480 GLY A N 1
ATOM 3626 C CA . GLY A 1 480 ? 46.912 2.116 -64.915 1.00 81.12 480 GLY A CA 1
ATOM 3627 C C . GLY A 1 480 ? 48.086 3.091 -64.992 1.00 81.12 480 GLY A C 1
ATOM 3628 O O . GLY A 1 480 ? 48.480 3.487 -66.092 1.00 81.12 480 GLY A O 1
ATOM 3629 N N . GLU A 1 481 ? 48.681 3.431 -63.849 1.00 80.44 481 GLU A N 1
ATOM 3630 C CA . GLU A 1 481 ? 49.847 4.317 -63.746 1.00 80.44 481 GLU A CA 1
ATOM 3631 C C . GLU A 1 481 ? 51.068 3.747 -64.481 1.00 80.44 481 GLU A C 1
ATOM 3633 O O . GLU A 1 481 ? 51.742 4.464 -65.226 1.00 80.44 481 GLU A O 1
ATOM 3638 N N . GLU A 1 482 ? 51.331 2.442 -64.353 1.00 79.75 482 GLU A N 1
ATOM 3639 C CA . GLU A 1 482 ? 52.416 1.782 -65.083 1.00 79.75 482 GLU A CA 1
ATOM 3640 C C . GLU A 1 482 ? 52.212 1.838 -66.603 1.00 79.75 482 GLU A C 1
ATOM 3642 O O . GLU A 1 482 ? 53.161 2.095 -67.353 1.00 79.75 482 GLU A O 1
ATOM 3647 N N . CYS A 1 483 ? 50.980 1.620 -67.078 1.00 79.00 483 CYS A N 1
ATOM 3648 C CA . CYS A 1 483 ? 50.654 1.720 -68.502 1.00 79.00 483 CYS A CA 1
ATOM 3649 C C . CYS A 1 483 ? 50.799 3.160 -69.014 1.00 79.00 483 CYS A C 1
ATOM 3651 O O . CYS A 1 483 ? 51.342 3.377 -70.101 1.00 79.00 483 CYS A O 1
ATOM 3653 N N . ALA A 1 484 ? 50.380 4.143 -68.214 1.00 76.69 484 ALA A N 1
ATOM 3654 C CA . ALA A 1 484 ? 50.534 5.559 -68.524 1.00 76.69 484 ALA A CA 1
ATOM 3655 C C . ALA A 1 484 ? 52.017 5.962 -68.613 1.00 76.69 484 ALA A C 1
ATOM 3657 O O . ALA A 1 484 ? 52.423 6.630 -69.568 1.00 76.69 484 ALA A O 1
ATOM 3658 N N . GLY A 1 485 ? 52.850 5.476 -67.686 1.00 77.06 485 GLY A N 1
ATOM 3659 C CA . GLY A 1 485 ? 54.297 5.703 -67.688 1.00 77.06 485 GLY A CA 1
ATOM 3660 C C . GLY A 1 485 ? 55.008 5.132 -68.921 1.00 77.06 485 GLY A C 1
ATOM 3661 O O . GLY A 1 485 ? 55.955 5.739 -69.423 1.00 77.06 485 GLY A O 1
ATOM 3662 N N . ARG A 1 486 ? 54.528 4.002 -69.460 1.00 78.00 486 ARG A N 1
ATOM 3663 C CA . ARG A 1 486 ? 55.071 3.382 -70.686 1.00 78.00 486 ARG A CA 1
ATOM 3664 C C . ARG A 1 486 ? 54.649 4.088 -71.980 1.00 78.00 486 ARG A C 1
ATOM 3666 O O . ARG A 1 486 ? 55.183 3.749 -73.033 1.00 78.00 486 ARG A O 1
ATOM 3673 N N . LYS A 1 487 ? 53.703 5.038 -71.922 1.00 76.88 487 LYS A N 1
ATOM 3674 C CA . LYS A 1 487 ? 53.113 5.732 -73.087 1.00 76.88 487 LYS A CA 1
ATOM 3675 C C . LYS A 1 487 ? 52.650 4.786 -74.207 1.00 76.88 487 LYS A C 1
ATOM 3677 O O . LYS A 1 487 ? 52.642 5.151 -75.384 1.00 76.88 487 LYS A O 1
ATOM 3682 N N . ASP A 1 488 ? 52.270 3.565 -73.845 1.00 81.19 488 ASP A N 1
ATOM 3683 C CA . ASP A 1 488 ? 51.706 2.588 -74.765 1.00 81.19 488 ASP A CA 1
ATOM 3684 C C . ASP A 1 488 ? 50.191 2.781 -74.788 1.00 81.19 488 ASP A C 1
ATOM 3686 O O . ASP A 1 488 ? 49.489 2.437 -73.839 1.00 81.19 488 ASP A O 1
ATOM 3690 N N . ILE A 1 489 ? 49.687 3.356 -75.879 1.00 80.44 489 ILE A N 1
ATOM 3691 C CA . ILE A 1 489 ? 48.265 3.669 -76.020 1.00 80.44 489 ILE A CA 1
ATOM 3692 C C . ILE A 1 489 ? 47.378 2.417 -75.970 1.00 80.44 489 ILE A C 1
ATOM 3694 O O . ILE A 1 489 ? 46.251 2.493 -75.489 1.00 80.44 489 ILE A O 1
ATOM 3698 N N . GLN A 1 490 ? 47.864 1.258 -76.429 1.00 81.56 490 GLN A N 1
ATOM 3699 C CA . GLN A 1 490 ? 47.081 0.022 -76.414 1.00 81.56 490 GLN A CA 1
ATOM 3700 C C . GLN A 1 490 ? 46.992 -0.542 -74.999 1.00 81.56 490 GLN A C 1
ATOM 3702 O O . GLN A 1 490 ? 45.899 -0.884 -74.548 1.00 81.56 490 GLN A O 1
ATOM 3707 N N . ALA A 1 491 ? 48.119 -0.578 -74.284 1.00 82.00 491 ALA A N 1
ATOM 3708 C CA . ALA A 1 491 ? 48.148 -1.003 -72.888 1.00 82.00 491 ALA A CA 1
ATOM 3709 C C . ALA A 1 491 ? 47.343 -0.050 -71.987 1.00 82.00 491 ALA A C 1
ATOM 3711 O O . ALA A 1 491 ? 46.570 -0.504 -71.146 1.00 82.00 491 ALA A O 1
ATOM 3712 N N . LEU A 1 492 ? 47.458 1.265 -72.210 1.00 84.38 492 LEU A N 1
ATOM 3713 C CA . LEU A 1 492 ? 46.702 2.281 -71.477 1.00 84.38 492 LEU A CA 1
ATOM 3714 C C . LEU A 1 492 ? 45.193 2.164 -71.734 1.00 84.38 492 LEU A C 1
ATOM 3716 O O . LEU A 1 492 ? 44.420 2.204 -70.783 1.00 84.38 492 LEU A O 1
ATOM 3720 N N . ASN A 1 493 ? 44.766 1.940 -72.981 1.00 85.19 493 ASN A N 1
ATOM 3721 C CA . ASN A 1 493 ? 43.354 1.700 -73.303 1.00 85.19 493 ASN A CA 1
ATOM 3722 C C . ASN A 1 493 ? 42.817 0.424 -72.654 1.00 85.19 493 ASN A C 1
ATOM 3724 O O . ASN A 1 493 ? 41.733 0.447 -72.078 1.00 85.19 493 ASN A O 1
ATOM 3728 N N . ALA A 1 494 ? 43.575 -0.675 -72.713 1.00 84.25 494 ALA A N 1
ATOM 3729 C CA . ALA A 1 494 ? 43.184 -1.926 -72.072 1.00 84.25 494 ALA A CA 1
ATOM 3730 C C . ALA A 1 494 ? 43.059 -1.765 -70.549 1.00 84.25 494 ALA A C 1
ATOM 3732 O O . ALA A 1 494 ? 42.124 -2.295 -69.956 1.00 84.25 494 ALA A O 1
ATOM 3733 N N . SER A 1 495 ? 43.959 -0.999 -69.926 1.00 86.69 495 SER A N 1
ATOM 3734 C CA . SER A 1 495 ? 43.898 -0.697 -68.494 1.00 86.69 495 SER A CA 1
ATOM 3735 C C . SER A 1 495 ? 42.700 0.196 -68.139 1.00 86.69 495 SER A C 1
ATOM 3737 O O . SER A 1 495 ? 41.956 -0.121 -67.215 1.00 86.69 495 SER A O 1
ATOM 3739 N N . ILE A 1 496 ? 42.425 1.249 -68.921 1.00 85.56 496 ILE A N 1
ATOM 3740 C CA . ILE A 1 496 ? 41.251 2.120 -68.726 1.00 85.56 496 ILE A CA 1
ATOM 3741 C C . ILE A 1 496 ? 39.942 1.326 -68.850 1.00 85.56 496 ILE A C 1
ATOM 3743 O O . ILE A 1 496 ? 39.061 1.475 -68.004 1.00 85.56 496 ILE A O 1
ATOM 3747 N N . GLU A 1 497 ? 39.807 0.471 -69.867 1.00 85.06 497 GLU A N 1
ATOM 3748 C CA . GLU A 1 497 ? 38.616 -0.374 -70.030 1.00 85.06 497 GLU A CA 1
ATOM 3749 C C . GLU A 1 497 ? 38.499 -1.409 -68.910 1.00 85.06 497 GLU A C 1
ATOM 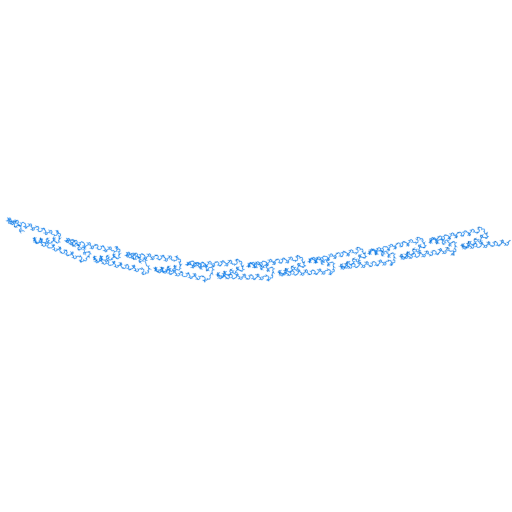3751 O O . GLU A 1 497 ? 37.429 -1.547 -68.326 1.00 85.06 497 GLU A O 1
ATOM 3756 N N . LYS A 1 498 ? 39.604 -2.046 -68.501 1.00 85.62 498 LYS A N 1
ATOM 3757 C CA . LYS A 1 498 ? 39.614 -2.947 -67.340 1.00 85.62 498 LYS A CA 1
ATOM 3758 C C . LYS A 1 498 ? 39.152 -2.227 -66.068 1.00 85.62 498 LYS A C 1
ATOM 3760 O O . LYS A 1 498 ? 38.380 -2.792 -65.298 1.00 85.62 498 LYS A O 1
ATOM 3765 N N . CYS A 1 499 ? 39.560 -0.978 -65.846 1.00 85.38 499 CYS A N 1
ATOM 3766 C CA . CYS A 1 499 ? 39.073 -0.176 -64.724 1.00 85.38 499 CYS A CA 1
ATOM 3767 C C . CYS A 1 499 ? 37.573 0.154 -64.840 1.00 85.38 499 CYS A C 1
ATOM 3769 O O . CYS A 1 499 ? 36.860 0.091 -63.840 1.00 85.38 499 CYS A O 1
ATOM 3771 N N . ARG A 1 500 ? 37.068 0.453 -66.046 1.00 85.69 500 ARG A N 1
ATOM 3772 C CA . ARG A 1 500 ? 35.634 0.703 -66.298 1.00 85.69 500 ARG A CA 1
ATOM 3773 C C . ARG A 1 500 ? 34.768 -0.536 -66.104 1.00 85.69 500 ARG A C 1
ATOM 3775 O O . ARG A 1 500 ? 33.719 -0.446 -65.475 1.00 85.69 500 ARG A O 1
ATOM 3782 N N . GLU A 1 501 ? 35.205 -1.689 -66.601 1.00 83.75 501 GLU A N 1
ATOM 3783 C CA . GLU A 1 501 ? 34.540 -2.982 -66.388 1.00 83.75 501 GLU A CA 1
ATOM 3784 C C . GLU A 1 501 ? 34.484 -3.337 -64.899 1.00 83.75 501 GLU A C 1
ATOM 3786 O O . GLU A 1 501 ? 33.510 -3.917 -64.421 1.00 83.75 501 GLU A O 1
ATOM 3791 N N . ASN A 1 502 ? 35.503 -2.915 -64.148 1.00 83.00 502 ASN A N 1
ATOM 3792 C CA . ASN A 1 502 ? 35.530 -2.997 -62.698 1.00 83.00 502 ASN A CA 1
ATOM 3793 C C . ASN A 1 502 ? 34.867 -1.795 -62.010 1.00 83.00 502 ASN A C 1
ATOM 3795 O O . ASN A 1 502 ? 35.098 -1.594 -60.824 1.00 83.00 502 ASN A O 1
ATOM 3799 N N . GLY A 1 503 ? 34.033 -1.013 -62.697 1.00 82.62 503 GLY A N 1
ATOM 3800 C CA . GLY A 1 503 ? 33.188 0.016 -62.091 1.00 82.62 503 GLY A CA 1
ATOM 3801 C C . GLY A 1 503 ? 33.937 1.141 -61.374 1.00 82.62 503 GLY A C 1
ATOM 3802 O O . GLY A 1 503 ? 33.340 1.787 -60.518 1.00 82.62 503 GLY A O 1
ATOM 3803 N N . LEU A 1 504 ? 35.222 1.372 -61.675 1.00 84.25 504 LEU A N 1
ATOM 3804 C CA . LEU A 1 504 ? 35.966 2.468 -61.055 1.00 84.25 504 LEU A CA 1
ATOM 3805 C C . LEU A 1 504 ? 35.364 3.820 -61.483 1.00 84.25 504 LEU A C 1
ATOM 3807 O O . LEU A 1 504 ? 35.146 4.040 -62.681 1.00 84.25 504 LEU A O 1
ATOM 3811 N N . PRO A 1 505 ? 35.151 4.759 -60.543 1.00 82.12 505 PRO A N 1
ATOM 3812 C CA . PRO A 1 505 ? 34.692 6.104 -60.870 1.00 82.12 505 PRO A CA 1
ATOM 3813 C C . PRO A 1 505 ? 35.620 6.826 -61.862 1.00 82.12 505 PRO A C 1
ATOM 3815 O O . PRO A 1 505 ? 36.844 6.801 -61.715 1.00 82.12 505 PRO A O 1
ATOM 3818 N N . GLU A 1 506 ? 35.046 7.558 -62.827 1.00 80.00 506 GLU A N 1
ATOM 3819 C CA . GLU A 1 506 ? 35.805 8.246 -63.891 1.00 80.00 506 GLU A CA 1
ATOM 3820 C C . GLU A 1 506 ? 36.860 9.231 -63.370 1.00 80.00 506 GLU A C 1
ATOM 3822 O O . GLU A 1 506 ? 37.865 9.465 -64.039 1.00 80.00 506 GLU A O 1
ATOM 3827 N N . ARG A 1 507 ? 36.680 9.778 -62.161 1.00 80.75 507 ARG A N 1
ATOM 3828 C CA . ARG A 1 507 ? 37.650 10.693 -61.539 1.00 80.75 507 ARG A CA 1
ATOM 3829 C C . ARG A 1 507 ? 39.034 10.058 -61.362 1.00 80.75 507 ARG A C 1
ATOM 3831 O O . ARG A 1 507 ? 40.030 10.749 -61.535 1.00 80.75 507 ARG A O 1
ATOM 3838 N N . TYR A 1 508 ? 39.096 8.752 -61.095 1.00 81.12 508 TYR A N 1
ATOM 3839 C CA . TYR A 1 508 ? 40.357 8.015 -60.985 1.00 81.12 508 TYR A CA 1
ATOM 3840 C C . TYR A 1 508 ? 40.988 7.716 -62.350 1.00 81.12 508 TYR A C 1
ATOM 3842 O O . TYR A 1 508 ? 42.173 7.420 -62.443 1.00 81.12 508 TYR A O 1
ATOM 3850 N N . LEU A 1 509 ? 40.203 7.821 -63.424 1.00 83.81 509 LEU A N 1
ATOM 3851 C CA . LEU A 1 509 ? 40.653 7.635 -64.801 1.00 83.81 509 LEU A CA 1
ATOM 3852 C C . LEU A 1 509 ? 41.000 8.958 -65.485 1.00 83.81 509 LEU A C 1
ATOM 3854 O O . LEU A 1 509 ? 41.548 8.936 -66.584 1.00 83.81 509 LEU A O 1
ATOM 3858 N N . ALA A 1 510 ? 40.705 10.103 -64.865 1.00 81.56 510 ALA A N 1
ATOM 3859 C CA . ALA A 1 510 ? 40.879 11.420 -65.470 1.00 81.56 510 ALA A CA 1
ATOM 3860 C C . ALA A 1 510 ? 42.329 11.672 -65.917 1.00 81.56 510 ALA A C 1
ATOM 3862 O O . ALA A 1 510 ? 42.558 12.119 -67.039 1.00 81.56 510 ALA A O 1
ATOM 3863 N N . GLU A 1 511 ? 43.312 11.327 -65.082 1.00 80.50 511 GLU A N 1
ATOM 3864 C CA . GLU A 1 511 ? 44.731 11.489 -65.416 1.00 80.50 511 GLU A CA 1
ATOM 3865 C C . GLU A 1 511 ? 45.162 10.548 -66.553 1.00 80.50 511 GLU A C 1
ATOM 3867 O O . GLU A 1 511 ? 45.767 10.991 -67.531 1.00 80.50 511 GLU A O 1
ATOM 3872 N N . ALA A 1 512 ? 44.760 9.274 -66.498 1.00 81.38 512 ALA A N 1
ATOM 3873 C CA . ALA A 1 512 ? 45.015 8.303 -67.562 1.00 81.38 512 ALA A CA 1
ATOM 3874 C C . ALA A 1 512 ? 44.376 8.722 -68.903 1.00 81.38 512 ALA A C 1
ATOM 3876 O O . ALA A 1 512 ? 44.992 8.581 -69.961 1.00 81.38 512 ALA A O 1
ATOM 3877 N N . LEU A 1 513 ? 43.166 9.294 -68.874 1.00 81.62 513 LEU A N 1
ATOM 3878 C CA . LEU A 1 513 ? 42.466 9.815 -70.051 1.00 81.62 513 LEU A CA 1
ATOM 3879 C C . LEU A 1 513 ? 43.157 11.052 -70.642 1.00 81.62 513 LEU A C 1
ATOM 3881 O O . LEU A 1 513 ? 43.251 11.151 -71.866 1.00 81.62 513 LEU A O 1
ATOM 3885 N N . LEU A 1 514 ? 43.672 11.959 -69.804 1.00 84.00 514 LEU A N 1
ATOM 3886 C CA . LEU A 1 514 ? 44.464 13.112 -70.251 1.00 84.00 514 LEU A CA 1
ATOM 3887 C C . LEU A 1 514 ? 45.776 12.669 -70.910 1.00 84.00 514 LEU A C 1
ATOM 3889 O O . LEU A 1 514 ? 46.142 13.182 -71.969 1.00 84.00 514 LEU A O 1
ATOM 3893 N N . ILE A 1 515 ? 46.460 11.681 -70.326 1.00 83.38 515 ILE A N 1
ATOM 3894 C CA . ILE A 1 515 ? 47.681 11.103 -70.901 1.00 83.38 515 ILE A CA 1
ATOM 3895 C C . ILE A 1 515 ? 47.370 10.425 -72.238 1.00 83.38 515 ILE A C 1
ATOM 3897 O O . ILE A 1 515 ? 48.081 10.655 -73.217 1.00 83.38 515 ILE A O 1
ATOM 3901 N N . ARG A 1 516 ? 46.275 9.658 -72.323 1.00 85.31 516 ARG A N 1
ATOM 3902 C CA . ARG A 1 516 ? 45.805 9.058 -73.580 1.00 85.31 516 ARG A CA 1
ATOM 3903 C C . ARG A 1 516 ? 45.572 10.117 -74.656 1.00 85.31 516 ARG A C 1
ATOM 3905 O O . ARG A 1 516 ? 46.100 9.973 -75.755 1.00 85.31 516 ARG A O 1
ATOM 3912 N N . GLN A 1 517 ? 44.841 11.186 -74.337 1.00 84.44 517 GLN A N 1
ATOM 3913 C CA . GLN A 1 517 ? 44.581 12.280 -75.276 1.00 84.44 517 GLN A CA 1
ATOM 3914 C C . GLN A 1 517 ? 45.887 12.932 -75.752 1.00 84.44 517 GLN A C 1
ATOM 3916 O O . GLN A 1 517 ? 46.059 13.182 -76.943 1.00 84.44 517 GLN A O 1
ATOM 3921 N N . SER A 1 518 ? 46.842 13.152 -74.845 1.00 84.62 518 SER A N 1
ATOM 3922 C CA . SER A 1 518 ? 48.155 13.691 -75.204 1.00 84.62 518 SER A CA 1
ATOM 3923 C C . SER A 1 518 ? 48.920 12.774 -76.169 1.00 84.62 518 SER A C 1
ATOM 3925 O O . SER A 1 518 ? 49.520 13.262 -77.127 1.00 84.62 518 SER A O 1
ATOM 3927 N N . ILE A 1 519 ? 48.872 11.452 -75.964 1.00 81.88 519 ILE A N 1
ATOM 3928 C CA . ILE A 1 519 ? 49.495 10.475 -76.871 1.00 81.88 519 ILE A CA 1
ATOM 3929 C C . ILE A 1 519 ? 48.792 10.473 -78.239 1.00 81.88 519 ILE A C 1
ATOM 3931 O O . ILE A 1 519 ? 49.467 10.457 -79.267 1.00 81.88 519 ILE A O 1
ATOM 3935 N N . GLU A 1 520 ? 47.457 10.536 -78.276 1.00 83.50 520 GLU A N 1
ATOM 3936 C CA . GLU A 1 520 ? 46.678 10.626 -79.521 1.00 83.50 520 GLU A CA 1
ATOM 3937 C C . GLU A 1 520 ? 47.024 11.892 -80.323 1.00 83.50 520 GLU A C 1
ATOM 3939 O O . GLU A 1 520 ? 47.239 11.817 -81.534 1.00 83.50 520 GLU A O 1
ATOM 3944 N N . GLU A 1 521 ? 47.157 13.045 -79.661 1.00 84.31 521 GLU A N 1
ATOM 3945 C CA . GLU A 1 521 ? 47.579 14.298 -80.301 1.00 84.31 521 GLU A CA 1
ATOM 3946 C C . GLU A 1 521 ? 48.999 14.209 -80.878 1.00 84.31 521 GLU A C 1
ATOM 3948 O O . GLU A 1 521 ? 49.252 14.700 -81.983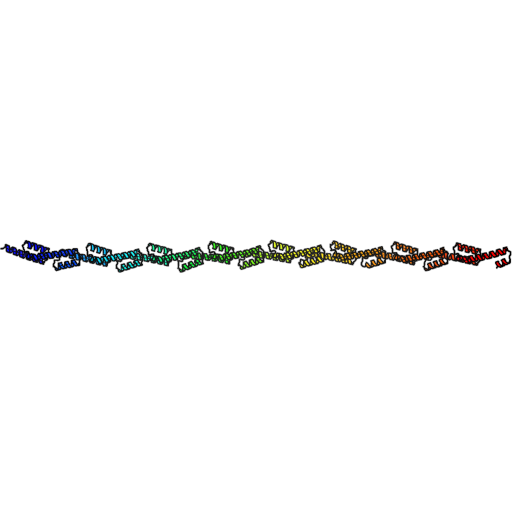 1.00 84.31 521 GLU A O 1
ATOM 3953 N N . LEU A 1 522 ? 49.928 13.565 -80.164 1.00 83.00 522 LEU A N 1
ATOM 3954 C CA . LEU A 1 522 ? 51.293 13.339 -80.645 1.00 83.00 522 LEU A CA 1
ATOM 3955 C C . LEU A 1 522 ? 51.320 12.411 -81.866 1.00 83.00 522 LEU A C 1
ATOM 3957 O O . LEU A 1 522 ? 51.979 12.730 -82.857 1.00 83.00 522 LEU A O 1
ATOM 3961 N N . LEU A 1 523 ? 50.558 11.313 -81.841 1.00 82.31 523 LEU A N 1
ATOM 3962 C CA . LEU A 1 523 ? 50.417 10.404 -82.982 1.00 82.31 523 LEU A CA 1
ATOM 3963 C C . LEU A 1 523 ? 49.787 11.102 -84.193 1.00 82.31 523 LEU A C 1
ATOM 3965 O O . LEU A 1 523 ? 50.257 10.920 -85.316 1.00 82.31 523 LEU A O 1
ATOM 3969 N N . ALA A 1 524 ? 48.777 11.948 -83.980 1.00 80.31 524 ALA A N 1
ATOM 3970 C CA . ALA A 1 524 ? 48.165 12.730 -85.049 1.00 80.31 524 ALA A CA 1
ATOM 3971 C C . ALA A 1 524 ? 49.172 13.702 -85.687 1.00 80.31 524 ALA A C 1
ATOM 3973 O O . ALA A 1 524 ? 49.248 13.791 -86.912 1.00 80.31 524 ALA A O 1
ATOM 3974 N N . ARG A 1 525 ? 50.001 14.388 -84.887 1.00 82.19 525 ARG A N 1
ATOM 3975 C CA . ARG A 1 525 ? 51.078 15.254 -85.407 1.00 82.19 525 ARG A CA 1
ATOM 3976 C C . ARG A 1 525 ? 52.144 14.465 -86.164 1.00 82.19 525 ARG A C 1
ATOM 3978 O O . ARG A 1 525 ? 52.611 14.929 -87.203 1.00 82.19 525 ARG A O 1
ATOM 3985 N N . LEU A 1 526 ? 52.509 13.280 -85.672 1.00 82.62 526 LEU A N 1
ATOM 3986 C CA . LEU A 1 526 ? 53.438 12.375 -86.349 1.00 82.62 526 LEU A CA 1
ATOM 3987 C C . LEU A 1 526 ? 52.887 11.966 -87.724 1.00 82.62 526 LEU A C 1
ATOM 3989 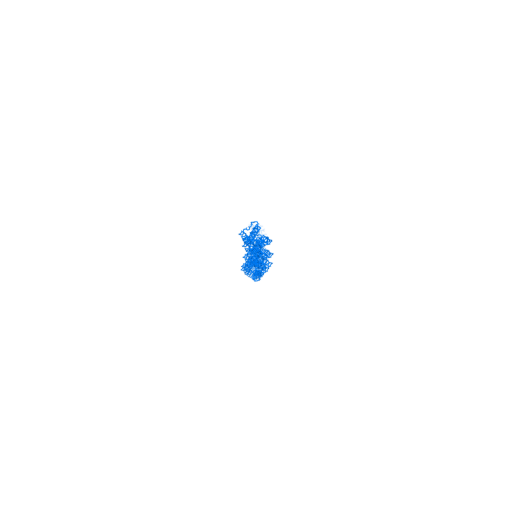O O . LEU A 1 526 ? 53.603 12.055 -88.719 1.00 82.62 526 LEU A O 1
ATOM 3993 N N . GLN A 1 527 ? 51.602 11.605 -87.791 1.00 81.62 527 GLN A N 1
ATOM 3994 C CA . GLN A 1 527 ? 50.919 11.256 -89.035 1.00 81.62 527 GLN A CA 1
ATOM 3995 C C . GLN A 1 527 ? 50.856 12.439 -90.009 1.00 81.62 527 GLN A C 1
ATOM 3997 O O . GLN A 1 527 ? 51.180 12.274 -91.180 1.00 81.62 527 GLN A O 1
ATOM 4002 N N . VAL A 1 528 ? 50.544 13.648 -89.527 1.00 80.44 528 VAL A N 1
ATOM 4003 C CA . VAL A 1 528 ? 50.587 14.870 -90.350 1.00 80.44 528 VAL A CA 1
ATOM 4004 C C . VAL A 1 528 ? 51.984 15.088 -90.937 1.00 80.44 528 VAL A C 1
ATOM 4006 O O . VAL A 1 528 ? 52.098 15.392 -92.122 1.00 80.44 528 VAL A O 1
ATOM 4009 N N . GLY A 1 529 ? 53.048 14.875 -90.156 1.00 80.44 529 GLY A N 1
ATOM 4010 C CA . GLY A 1 529 ? 54.420 14.918 -90.667 1.00 80.44 529 GLY A CA 1
ATOM 4011 C C . GLY A 1 529 ? 54.684 13.861 -91.748 1.00 80.44 529 GLY A C 1
ATOM 4012 O O . GLY A 1 529 ? 55.292 14.165 -92.775 1.00 80.44 529 GLY A O 1
ATOM 4013 N N . ILE A 1 530 ? 54.192 12.629 -91.555 1.00 79.25 530 ILE A N 1
ATOM 4014 C CA . ILE A 1 530 ? 54.311 11.546 -92.546 1.00 79.25 530 ILE A CA 1
ATOM 4015 C C . ILE A 1 530 ? 53.587 11.921 -93.838 1.00 79.25 530 ILE A C 1
ATOM 4017 O O . ILE A 1 530 ? 54.113 11.650 -94.918 1.00 79.25 530 ILE A O 1
ATOM 4021 N N . ASP A 1 531 ? 52.406 12.522 -93.751 1.00 77.62 531 ASP A N 1
ATOM 4022 C CA . ASP A 1 531 ? 51.584 12.865 -94.911 1.00 77.62 531 ASP A CA 1
ATOM 4023 C C . ASP A 1 531 ? 52.137 14.079 -95.664 1.00 77.62 531 ASP A C 1
ATOM 4025 O O . ASP A 1 531 ? 52.164 14.075 -96.893 1.00 77.62 531 ASP A O 1
ATOM 4029 N N . GLN A 1 532 ? 52.654 15.078 -94.942 1.00 80.94 532 GLN A N 1
ATOM 4030 C CA . GLN A 1 532 ? 53.296 16.263 -95.524 1.00 80.94 532 GLN A CA 1
ATOM 4031 C C . GLN A 1 532 ? 54.670 15.968 -96.136 1.00 80.94 532 GLN A C 1
ATOM 4033 O O . GLN A 1 532 ? 55.190 16.801 -96.874 1.00 80.94 532 GLN A O 1
ATOM 4038 N N . LYS A 1 533 ? 55.263 14.804 -95.827 1.00 81.62 533 LYS A N 1
ATOM 4039 C CA . LYS A 1 533 ? 56.620 14.411 -96.251 1.00 81.62 533 LYS A CA 1
ATOM 4040 C C . LYS A 1 533 ? 57.682 15.463 -95.899 1.00 81.62 533 LYS A C 1
ATOM 4042 O O . LYS A 1 533 ? 58.730 15.523 -96.537 1.00 81.62 533 LYS A O 1
ATOM 4047 N N . ASP A 1 534 ? 57.418 16.261 -94.867 1.00 81.31 534 ASP A N 1
ATOM 4048 C CA . ASP A 1 534 ? 58.311 17.301 -94.371 1.00 81.31 534 ASP A CA 1
ATOM 4049 C C . ASP A 1 534 ? 59.210 16.702 -93.286 1.00 81.31 534 ASP A C 1
ATOM 4051 O O . ASP A 1 534 ? 58.763 16.305 -92.202 1.00 81.31 534 ASP A O 1
ATOM 4055 N N . ILE A 1 535 ? 60.502 16.619 -93.592 1.00 82.06 535 ILE A N 1
ATOM 4056 C CA . ILE A 1 535 ? 61.493 16.013 -92.707 1.00 82.06 535 ILE A CA 1
ATOM 4057 C C . ILE A 1 535 ? 61.689 16.801 -91.400 1.00 82.06 535 ILE A C 1
ATOM 4059 O O . ILE A 1 535 ? 62.008 16.205 -90.369 1.00 82.06 535 ILE A O 1
ATOM 4063 N N . GLU A 1 536 ? 61.489 18.120 -91.398 1.00 81.00 536 GLU A N 1
ATOM 4064 C CA . GLU A 1 536 ? 61.636 18.958 -90.204 1.00 81.00 536 GLU A CA 1
ATOM 4065 C C . GLU A 1 536 ? 60.456 18.758 -89.252 1.00 81.00 536 GLU A C 1
ATOM 4067 O O . GLU A 1 536 ? 60.654 18.613 -88.039 1.00 81.00 536 GLU A O 1
ATOM 4072 N N . VAL A 1 537 ? 59.238 18.694 -89.800 1.00 82.75 537 VAL A N 1
ATOM 4073 C CA . VAL A 1 537 ? 58.016 18.402 -89.034 1.00 82.75 537 VAL A CA 1
ATOM 4074 C C . VAL A 1 537 ? 58.076 16.986 -88.460 1.00 82.75 537 VAL A C 1
ATOM 4076 O O . VAL A 1 537 ? 57.832 16.806 -87.265 1.00 82.75 537 VAL A O 1
ATOM 4079 N N . LEU A 1 538 ? 58.493 16.000 -89.263 1.00 83.31 538 LEU A N 1
ATOM 4080 C CA . LEU A 1 538 ? 58.689 14.616 -88.819 1.00 83.31 538 LEU A CA 1
ATOM 4081 C C . LEU A 1 538 ? 59.712 14.504 -87.686 1.00 83.31 538 LEU A C 1
ATOM 4083 O O . LEU A 1 538 ? 59.417 13.905 -86.655 1.00 83.31 538 LEU A O 1
ATOM 4087 N N . ASN A 1 539 ? 60.894 15.107 -87.828 1.00 82.62 539 ASN A N 1
ATOM 4088 C CA . ASN A 1 539 ? 61.931 15.043 -86.794 1.00 82.62 539 ASN A CA 1
ATOM 4089 C C . ASN A 1 539 ? 61.507 15.734 -85.491 1.00 82.62 539 ASN A C 1
ATOM 4091 O O . ASN A 1 539 ? 61.845 15.259 -84.404 1.00 82.62 539 ASN A O 1
ATOM 4095 N N . ARG A 1 540 ? 60.752 16.838 -85.577 1.00 83.50 540 ARG A N 1
ATOM 4096 C CA . ARG A 1 540 ? 60.187 17.506 -84.396 1.00 83.50 540 ARG A CA 1
ATOM 4097 C C . ARG A 1 540 ? 59.165 16.613 -83.694 1.00 83.50 540 ARG A C 1
ATOM 4099 O O . ARG A 1 540 ? 59.288 16.411 -82.488 1.00 83.50 540 ARG A O 1
ATOM 4106 N N . ALA A 1 541 ? 58.230 16.029 -84.445 1.00 82.56 541 ALA A N 1
ATOM 4107 C CA . ALA A 1 541 ? 57.224 15.117 -83.904 1.00 82.56 541 ALA A CA 1
ATOM 4108 C C . ALA A 1 541 ? 57.866 13.869 -83.268 1.00 82.56 541 ALA A C 1
ATOM 4110 O O . ALA A 1 541 ? 57.522 13.509 -82.146 1.00 82.56 541 ALA A O 1
ATOM 4111 N N . ILE A 1 542 ? 58.871 13.265 -83.915 1.00 83.25 542 ILE A N 1
ATOM 4112 C CA . ILE A 1 542 ? 59.628 12.124 -83.367 1.00 83.25 542 ILE A CA 1
ATOM 4113 C C . ILE A 1 542 ? 60.314 12.495 -82.043 1.00 83.25 542 ILE A C 1
ATOM 4115 O O . ILE A 1 542 ? 60.303 11.706 -81.098 1.00 83.25 542 ILE A O 1
ATOM 4119 N N . LYS A 1 543 ? 60.892 13.699 -81.939 1.00 82.88 543 LYS A N 1
ATOM 4120 C CA . LYS A 1 543 ? 61.548 14.168 -80.709 1.00 82.88 543 LYS A CA 1
ATOM 4121 C C . LYS A 1 543 ? 60.557 14.390 -79.562 1.00 82.88 543 LYS A C 1
ATOM 4123 O O . LYS A 1 543 ? 60.887 14.094 -78.418 1.00 82.88 543 LYS A O 1
ATOM 4128 N N . GLU A 1 544 ? 59.359 14.888 -79.851 1.00 80.81 544 GLU A N 1
ATOM 4129 C CA . GLU A 1 544 ? 58.282 15.040 -78.859 1.00 80.81 544 GLU A CA 1
ATOM 4130 C C . GLU A 1 544 ? 57.724 13.678 -78.398 1.00 80.81 544 GLU A C 1
ATOM 4132 O O . GLU A 1 544 ? 57.278 13.544 -77.259 1.00 80.81 544 GLU A O 1
ATOM 4137 N N . CYS A 1 545 ? 57.845 12.637 -79.228 1.00 80.88 545 CYS A N 1
ATOM 4138 C CA . CYS A 1 545 ? 57.433 11.266 -78.913 1.00 80.88 545 CYS A CA 1
ATOM 4139 C C . CYS A 1 545 ? 58.484 10.443 -78.133 1.00 80.88 545 CYS A C 1
ATOM 4141 O O . CYS A 1 545 ? 58.404 9.213 -78.089 1.00 80.88 545 CYS A O 1
ATOM 4143 N N . GLN A 1 546 ? 59.473 11.081 -77.494 1.00 74.38 546 GLN A N 1
ATOM 4144 C CA . GLN A 1 546 ? 60.447 10.379 -76.650 1.00 74.38 546 GLN A CA 1
ATOM 4145 C C . GLN A 1 546 ? 59.743 9.598 -75.519 1.00 74.38 546 GLN A C 1
ATOM 4147 O O . GLN A 1 546 ? 58.981 10.152 -74.715 1.00 74.38 546 GLN A O 1
ATOM 4152 N N . GLY A 1 547 ? 59.999 8.286 -75.482 1.00 71.12 547 GLY A N 1
ATOM 4153 C CA . GLY A 1 547 ? 59.392 7.335 -74.545 1.00 71.12 547 GLY A CA 1
ATOM 4154 C C . GLY A 1 547 ? 58.188 6.557 -75.088 1.00 71.12 547 GLY A C 1
ATOM 4155 O O . GLY A 1 547 ? 57.671 5.718 -74.364 1.00 71.12 547 GLY A O 1
ATOM 4156 N N . MET A 1 548 ? 57.743 6.800 -76.328 1.00 78.88 548 MET A N 1
ATOM 4157 C CA . MET A 1 548 ? 56.756 5.933 -76.985 1.00 78.88 548 MET A CA 1
ATOM 4158 C C . MET A 1 548 ? 57.391 4.617 -77.463 1.00 78.88 548 MET A C 1
ATOM 4160 O O . MET A 1 548 ? 58.578 4.606 -77.809 1.00 78.88 548 MET A O 1
ATOM 4164 N N . PRO A 1 549 ? 56.624 3.512 -77.527 1.00 74.69 549 PRO A N 1
ATOM 4165 C CA . PRO A 1 549 ? 57.123 2.250 -78.056 1.00 74.69 549 PRO A CA 1
ATOM 4166 C C . PRO A 1 549 ? 57.573 2.398 -79.515 1.00 74.69 549 PRO A C 1
ATOM 4168 O O . PRO A 1 549 ? 56.901 3.022 -80.338 1.00 74.69 549 PRO A O 1
ATOM 4171 N N . GLU A 1 550 ? 58.713 1.786 -79.843 1.00 72.44 550 GLU A N 1
ATOM 4172 C CA . GLU A 1 550 ? 59.375 1.898 -81.152 1.00 72.44 550 GLU A CA 1
ATOM 4173 C C . GLU A 1 550 ? 58.465 1.468 -82.318 1.00 72.44 550 GLU A C 1
ATOM 4175 O O . GLU A 1 550 ? 58.517 2.054 -83.400 1.00 72.44 550 GLU A O 1
ATOM 4180 N N . SER A 1 551 ? 57.544 0.530 -82.068 1.00 74.25 551 SER A N 1
ATOM 4181 C CA . SER A 1 551 ? 56.514 0.093 -83.021 1.00 74.25 551 SER A CA 1
ATOM 4182 C C . SER A 1 551 ? 55.612 1.233 -83.509 1.00 74.25 551 SER A C 1
ATOM 4184 O O . SER A 1 551 ? 55.211 1.238 -84.670 1.00 74.25 551 SER A O 1
ATOM 4186 N N . SER A 1 552 ? 55.332 2.228 -82.660 1.00 75.00 552 SER A N 1
ATOM 4187 C CA . SER A 1 552 ? 54.496 3.387 -83.010 1.00 75.00 552 SER A CA 1
ATOM 4188 C C . SER A 1 552 ? 55.254 4.443 -83.820 1.00 75.00 552 SER A C 1
ATOM 4190 O O . SER A 1 552 ? 54.644 5.227 -84.540 1.00 75.00 552 SER A O 1
ATOM 4192 N N . LEU A 1 553 ? 56.589 4.454 -8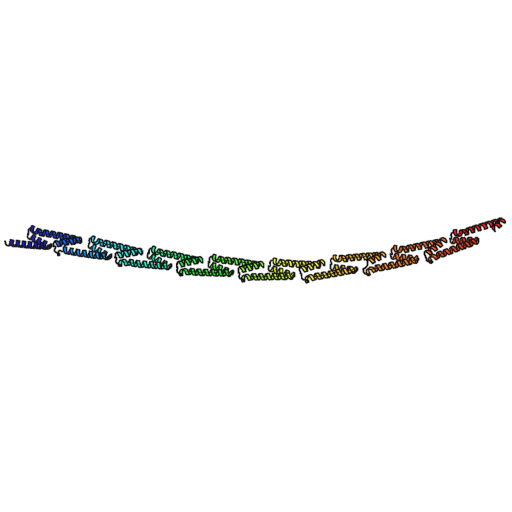3.742 1.00 80.81 553 LEU A N 1
ATOM 4193 C CA . LEU A 1 553 ? 57.452 5.400 -84.460 1.00 80.81 553 LEU A CA 1
ATOM 4194 C C . LEU A 1 553 ? 58.024 4.825 -85.761 1.00 80.81 553 LEU A C 1
ATOM 4196 O O . LEU A 1 553 ? 58.566 5.569 -86.580 1.00 80.81 553 LEU A O 1
ATOM 4200 N N . GLN A 1 554 ? 57.878 3.518 -85.988 1.00 79.88 554 GLN A N 1
ATOM 4201 C CA . GLN A 1 554 ? 58.467 2.803 -87.120 1.00 79.88 554 GLN A CA 1
ATOM 4202 C C . GLN A 1 554 ? 58.077 3.402 -88.483 1.00 79.88 554 GLN A C 1
ATOM 4204 O O . GLN A 1 554 ? 58.932 3.544 -89.359 1.00 79.88 554 GLN A O 1
ATOM 4209 N N . ALA A 1 555 ? 56.815 3.808 -88.660 1.00 76.88 555 ALA A N 1
ATOM 4210 C CA . ALA A 1 555 ? 56.342 4.423 -89.903 1.00 76.88 555 ALA A CA 1
ATOM 4211 C C . ALA A 1 555 ? 56.981 5.802 -90.160 1.00 76.88 555 ALA A C 1
ATOM 4213 O O . ALA A 1 555 ? 57.358 6.106 -91.293 1.00 76.88 555 ALA A O 1
ATOM 4214 N N . ALA A 1 556 ? 57.163 6.613 -89.111 1.00 80.50 556 ALA A N 1
ATOM 4215 C CA . ALA A 1 556 ? 57.814 7.918 -89.213 1.00 80.50 556 ALA A CA 1
ATOM 4216 C C . ALA A 1 556 ? 59.318 7.787 -89.477 1.00 80.50 556 ALA A C 1
ATOM 4218 O O . ALA A 1 556 ? 59.842 8.477 -90.349 1.00 80.50 556 ALA A O 1
ATOM 4219 N N . PHE A 1 557 ? 60.006 6.857 -88.804 1.00 81.06 557 PHE A N 1
ATOM 4220 C CA . PHE A 1 557 ? 61.417 6.575 -89.079 1.00 81.06 557 PHE A CA 1
ATOM 4221 C C . PHE A 1 557 ? 61.641 6.071 -90.510 1.00 81.06 557 PHE A C 1
ATOM 4223 O O . PHE A 1 557 ? 62.564 6.532 -91.184 1.00 81.06 557 PHE A O 1
ATOM 4230 N N . ALA A 1 558 ? 60.772 5.185 -91.009 1.00 80.94 558 ALA A N 1
ATOM 4231 C CA . ALA A 1 558 ? 60.822 4.727 -92.395 1.00 80.94 558 ALA A CA 1
ATOM 4232 C C . ALA A 1 558 ? 60.606 5.882 -93.391 1.00 80.94 558 ALA A C 1
ATOM 4234 O O . ALA A 1 558 ? 61.341 5.990 -94.374 1.00 80.94 558 ALA A O 1
ATOM 4235 N N . ALA A 1 559 ? 59.651 6.781 -93.117 1.00 81.06 559 ALA A N 1
ATOM 4236 C CA . ALA A 1 559 ? 59.397 7.956 -93.949 1.00 81.06 559 ALA A CA 1
ATOM 4237 C C . ALA A 1 559 ? 60.598 8.919 -93.981 1.00 81.06 559 ALA A C 1
ATOM 4239 O O . ALA A 1 559 ? 60.999 9.340 -95.066 1.00 81.06 559 ALA A O 1
ATOM 4240 N N . VAL A 1 560 ? 61.206 9.217 -92.824 1.00 83.12 560 VAL A N 1
ATOM 4241 C CA . VAL A 1 560 ? 62.415 10.057 -92.726 1.00 83.12 560 VAL A CA 1
ATOM 4242 C C . VAL A 1 560 ? 63.574 9.439 -93.506 1.00 83.12 560 VAL A C 1
ATOM 4244 O O . VAL A 1 560 ? 64.212 10.132 -94.296 1.00 83.12 560 VAL A O 1
ATOM 4247 N N . SER A 1 561 ? 63.822 8.136 -93.339 1.00 82.75 561 SER A N 1
ATOM 4248 C CA . SER A 1 561 ? 64.896 7.436 -94.052 1.00 82.75 561 SER A CA 1
ATOM 4249 C C . SER A 1 561 ? 64.711 7.495 -95.573 1.00 82.75 561 SER A C 1
ATOM 4251 O O . SER A 1 561 ? 65.665 7.773 -96.301 1.00 82.75 561 SER A O 1
ATOM 4253 N N . HIS A 1 562 ? 63.480 7.318 -96.060 1.00 83.06 562 HIS A N 1
ATOM 4254 C CA . HIS A 1 562 ? 63.190 7.389 -97.490 1.00 83.06 562 HIS A CA 1
ATOM 4255 C C . HIS A 1 562 ? 63.328 8.812 -98.057 1.00 83.06 562 HIS A C 1
ATOM 4257 O O . HIS A 1 562 ? 63.902 8.992 -99.130 1.00 83.06 562 HIS A O 1
ATOM 4263 N N . ILE A 1 563 ? 62.866 9.834 -97.323 1.00 83.94 563 ILE A N 1
ATOM 4264 C CA . ILE A 1 563 ? 63.054 11.247 -97.700 1.00 83.94 563 ILE A CA 1
ATOM 4265 C C . ILE A 1 563 ? 64.548 11.578 -97.800 1.00 83.94 563 ILE A C 1
ATOM 4267 O O . ILE A 1 563 ? 64.985 12.150 -98.796 1.00 83.94 563 ILE A O 1
ATOM 4271 N N . GLN A 1 564 ? 65.352 11.165 -96.815 1.00 84.69 564 GLN A N 1
ATOM 4272 C CA . GLN A 1 564 ? 66.802 11.383 -96.828 1.00 84.69 564 GLN A CA 1
ATOM 4273 C C . GLN A 1 564 ? 67.480 10.723 -98.030 1.00 84.69 564 GLN A C 1
ATOM 4275 O O . GLN A 1 564 ? 68.361 11.329 -98.641 1.00 84.69 564 GLN A O 1
ATOM 4280 N N . GLN A 1 565 ? 67.058 9.512 -98.401 1.00 84.62 565 GLN A N 1
ATOM 4281 C CA . GLN A 1 565 ? 67.579 8.828 -99.580 1.00 84.62 565 GLN A CA 1
ATOM 4282 C C . GLN A 1 565 ? 67.276 9.608 -100.870 1.00 84.62 565 GLN A C 1
ATOM 4284 O O . GLN A 1 565 ? 68.176 9.811 -101.684 1.00 84.62 565 GLN A O 1
ATOM 4289 N N . LEU A 1 566 ? 66.044 10.098 -101.040 1.00 84.62 566 LEU A N 1
ATOM 4290 C CA . LEU A 1 566 ? 65.652 10.889 -102.212 1.00 84.62 566 LEU A CA 1
ATOM 4291 C C . LEU A 1 566 ? 66.402 12.225 -102.294 1.00 84.62 566 LEU A C 1
ATOM 4293 O O . LEU A 1 566 ? 66.858 12.603 -103.373 1.00 84.62 566 LEU A O 1
ATOM 4297 N N . LEU A 1 567 ? 66.593 12.913 -101.165 1.00 83.44 567 LEU A N 1
ATOM 4298 C CA . LEU A 1 567 ? 67.381 14.149 -101.116 1.00 83.44 567 LEU A CA 1
ATOM 4299 C C . LEU A 1 567 ? 68.862 13.895 -101.439 1.00 83.44 567 LEU A C 1
ATOM 4301 O O . LEU A 1 567 ? 69.486 14.692 -102.145 1.00 83.44 567 LEU A O 1
ATOM 4305 N N . ALA A 1 568 ? 69.426 12.771 -100.988 1.00 81.06 568 ALA A N 1
ATOM 4306 C CA . ALA A 1 568 ? 70.790 12.377 -101.336 1.00 81.06 568 ALA A CA 1
ATOM 4307 C C . ALA A 1 568 ? 70.934 12.079 -102.841 1.00 81.06 568 ALA A C 1
ATOM 4309 O O . ALA A 1 568 ? 71.888 12.548 -103.467 1.00 81.06 568 ALA A O 1
ATOM 4310 N N . GLU A 1 569 ? 69.969 11.370 -103.442 1.00 83.38 569 GLU A N 1
ATOM 4311 C CA . GLU A 1 569 ? 69.910 11.137 -104.894 1.00 83.38 569 GLU A CA 1
ATOM 4312 C C . GLU A 1 569 ? 69.805 12.458 -105.679 1.00 83.38 569 GLU A C 1
ATOM 4314 O O . GLU A 1 569 ? 70.527 12.655 -106.660 1.00 83.38 569 GLU A O 1
ATOM 4319 N N . LEU A 1 570 ? 68.959 13.392 -105.229 1.00 84.56 570 LEU A N 1
ATOM 4320 C CA . LEU A 1 570 ? 68.802 14.716 -105.836 1.00 84.56 570 LEU A CA 1
ATOM 4321 C C . LEU A 1 570 ? 70.106 15.524 -105.782 1.00 84.56 570 LEU A C 1
ATOM 4323 O O . LEU A 1 570 ? 70.539 16.075 -106.793 1.00 84.56 570 LEU A O 1
ATOM 4327 N N . THR A 1 571 ? 70.777 15.526 -104.629 1.00 82.62 571 THR A N 1
ATOM 4328 C CA . THR A 1 571 ? 72.061 16.216 -104.436 1.00 82.62 571 THR A CA 1
ATOM 4329 C C . THR A 1 571 ? 73.151 15.649 -105.346 1.00 82.62 571 THR A C 1
ATOM 4331 O O . THR A 1 571 ? 73.905 16.408 -105.957 1.00 82.62 571 THR A O 1
ATOM 4334 N N . ALA A 1 572 ? 73.211 14.323 -105.501 1.00 80.25 572 ALA A N 1
ATOM 4335 C CA . ALA A 1 572 ? 74.149 13.684 -106.420 1.00 80.25 572 ALA A CA 1
ATOM 4336 C C . ALA A 1 572 ? 73.882 14.077 -107.886 1.00 80.25 572 ALA A C 1
ATOM 4338 O O . ALA A 1 572 ? 74.824 14.335 -108.636 1.00 80.25 572 ALA A O 1
ATOM 4339 N N . CYS A 1 573 ? 72.613 14.192 -108.290 1.00 82.50 573 CYS A N 1
ATOM 4340 C CA . CYS A 1 573 ? 72.250 14.619 -109.645 1.00 82.50 573 CYS A CA 1
ATOM 4341 C C . CYS A 1 573 ? 72.611 16.088 -109.915 1.00 82.50 573 CYS A C 1
ATOM 4343 O O . CYS A 1 573 ? 73.096 16.402 -111.001 1.00 82.50 573 CYS A O 1
ATOM 4345 N N . ILE A 1 574 ? 72.436 16.975 -108.925 1.00 79.44 574 ILE A N 1
ATOM 4346 C CA . ILE A 1 574 ? 72.886 18.376 -109.006 1.00 79.44 574 ILE A CA 1
ATOM 4347 C C . ILE A 1 574 ? 74.400 18.428 -109.249 1.00 79.44 574 ILE A C 1
ATOM 4349 O O . ILE A 1 574 ? 74.865 19.175 -110.106 1.00 79.44 574 ILE A O 1
ATOM 4353 N N . GLN A 1 575 ? 75.176 17.606 -108.534 1.00 80.06 575 GLN A N 1
ATOM 4354 C CA . GLN A 1 575 ? 76.636 17.567 -108.673 1.00 80.06 575 GLN A CA 1
ATOM 4355 C C . GLN A 1 575 ? 77.102 17.015 -110.023 1.00 80.06 575 GLN A C 1
ATOM 4357 O O . GLN A 1 575 ? 78.079 17.514 -110.574 1.00 80.06 575 GLN A O 1
ATOM 4362 N N . GLN A 1 576 ? 76.406 16.014 -110.569 1.00 80.06 576 GLN A N 1
ATOM 4363 C CA . GLN A 1 576 ? 76.714 15.453 -111.888 1.00 80.06 576 GLN A CA 1
ATOM 4364 C C . GLN A 1 576 ? 76.382 16.412 -113.038 1.00 80.06 576 GLN A C 1
ATOM 4366 O O . GLN A 1 576 ? 76.846 16.183 -114.152 1.00 80.06 576 GLN A O 1
ATOM 4371 N N . LYS A 1 577 ? 75.573 17.455 -112.785 1.00 77.88 577 LYS A N 1
ATOM 4372 C CA . LYS A 1 577 ? 75.140 18.470 -113.765 1.00 77.88 577 LYS A CA 1
ATOM 4373 C C . LYS A 1 577 ? 74.551 17.886 -115.056 1.00 77.88 577 LYS A C 1
ATOM 4375 O O . LYS A 1 577 ? 74.485 18.553 -116.081 1.00 77.88 577 LYS A O 1
ATOM 4380 N N . SER A 1 578 ? 74.075 16.642 -114.999 1.00 80.81 578 SER A N 1
ATOM 4381 C CA . SER A 1 578 ? 73.352 16.005 -116.092 1.00 80.81 578 SER A CA 1
ATOM 4382 C C . SER A 1 578 ? 71.889 16.405 -116.005 1.00 80.81 578 SER A C 1
ATOM 4384 O O . SER A 1 578 ? 71.181 16.020 -115.070 1.00 80.81 578 SER A O 1
ATOM 4386 N N . ILE A 1 579 ? 71.413 17.144 -117.004 1.00 80.56 579 ILE A N 1
ATOM 4387 C CA . ILE A 1 579 ? 70.025 17.604 -117.047 1.00 80.56 579 ILE A CA 1
ATOM 4388 C C . ILE A 1 579 ? 69.024 16.440 -117.025 1.00 80.56 579 ILE A C 1
ATOM 4390 O O . ILE A 1 579 ? 67.999 16.515 -116.349 1.00 80.56 579 ILE A O 1
ATOM 4394 N N . GLN A 1 580 ? 69.339 15.322 -117.687 1.00 81.06 580 GLN A N 1
ATOM 4395 C CA . GLN A 1 580 ? 68.468 14.143 -117.727 1.00 81.06 580 GLN A CA 1
ATOM 4396 C C . GLN A 1 580 ? 68.386 13.437 -116.368 1.00 81.06 580 GLN A C 1
ATOM 4398 O O . GLN A 1 580 ? 67.293 13.052 -115.934 1.00 81.06 580 GLN A O 1
ATOM 4403 N N . ALA A 1 581 ? 69.521 13.293 -115.676 1.00 82.19 581 ALA A N 1
ATOM 4404 C CA . ALA A 1 581 ? 69.560 12.717 -114.335 1.00 82.19 581 ALA A CA 1
ATOM 4405 C C . ALA A 1 581 ? 68.809 13.611 -113.336 1.00 82.19 581 ALA A C 1
ATOM 4407 O O . ALA A 1 581 ? 67.965 13.124 -112.583 1.00 82.19 581 ALA A O 1
ATOM 4408 N N . LEU A 1 582 ? 69.034 14.927 -113.409 1.00 84.88 582 LEU A N 1
ATOM 4409 C CA . LEU A 1 582 ? 68.385 15.922 -112.561 1.00 84.88 582 LEU A CA 1
ATOM 4410 C C . LEU A 1 582 ? 66.862 15.958 -112.769 1.00 84.88 582 LEU A 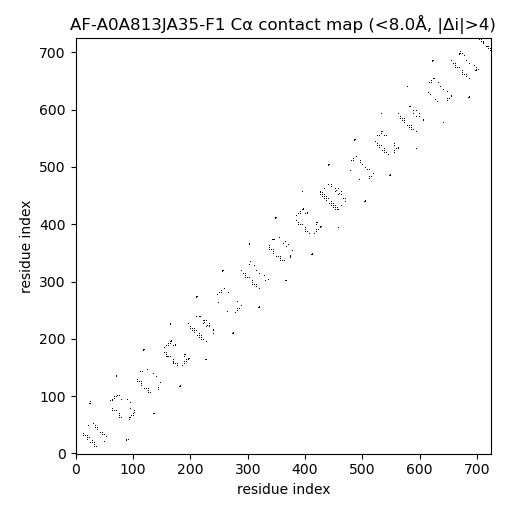C 1
ATOM 4412 O O . LEU A 1 582 ? 66.117 15.865 -111.797 1.00 84.88 582 LEU A O 1
ATOM 4416 N N . CYS A 1 583 ? 66.381 15.968 -114.018 1.00 83.00 583 CYS A N 1
ATOM 4417 C CA . CYS A 1 583 ? 64.947 15.888 -114.328 1.00 83.00 583 CYS A CA 1
ATOM 4418 C C . CYS A 1 583 ? 64.307 14.604 -113.785 1.00 83.00 583 CYS A C 1
ATOM 4420 O O . CYS A 1 583 ? 63.193 14.622 -113.254 1.00 83.00 583 CYS A O 1
ATOM 4422 N N . THR A 1 584 ? 65.009 13.474 -113.906 1.00 83.94 584 THR A N 1
ATOM 4423 C CA . THR A 1 584 ? 64.523 12.180 -113.414 1.00 83.94 584 THR A CA 1
ATOM 4424 C C . THR A 1 584 ? 64.434 12.172 -111.887 1.00 83.94 584 THR A C 1
ATOM 4426 O O . THR A 1 584 ? 63.422 11.728 -111.340 1.00 83.94 584 THR A O 1
ATOM 4429 N N . ALA A 1 585 ? 65.446 12.705 -111.198 1.00 85.44 585 ALA A N 1
ATOM 4430 C CA . ALA A 1 585 ? 65.462 12.822 -109.743 1.00 85.44 585 ALA A CA 1
ATOM 4431 C C . ALA A 1 585 ? 64.370 13.772 -109.226 1.00 85.44 585 ALA A C 1
ATOM 4433 O O . ALA A 1 585 ? 63.618 13.395 -108.329 1.00 85.44 585 ALA A O 1
ATOM 4434 N N . ILE A 1 586 ? 64.192 14.946 -109.846 1.00 85.19 586 ILE A N 1
ATOM 4435 C CA . ILE A 1 586 ? 63.112 15.890 -109.508 1.00 85.19 586 ILE A CA 1
ATOM 4436 C C . ILE A 1 586 ? 61.742 15.228 -109.693 1.00 85.19 586 ILE A C 1
ATOM 4438 O O . ILE A 1 586 ? 60.870 15.344 -108.832 1.00 85.19 586 ILE A O 1
ATOM 4442 N N . LYS A 1 587 ? 61.541 14.482 -110.788 1.00 84.44 587 LYS A N 1
ATOM 4443 C CA . LYS A 1 587 ? 60.281 13.772 -111.042 1.00 84.44 587 LYS A CA 1
ATOM 4444 C C . LYS A 1 587 ? 60.006 12.695 -109.993 1.00 84.44 587 LYS A C 1
ATOM 4446 O O . LYS A 1 587 ? 58.877 12.619 -109.514 1.00 84.44 587 LYS A O 1
ATOM 4451 N N . LYS A 1 588 ? 61.013 11.899 -109.613 1.00 83.81 588 LYS A N 1
ATOM 4452 C CA . LYS A 1 588 ? 60.891 10.919 -108.519 1.00 83.81 588 LYS A CA 1
ATOM 4453 C C . LYS A 1 588 ? 60.524 11.602 -107.202 1.00 83.81 588 LYS A C 1
ATOM 4455 O O . LYS A 1 588 ? 59.604 11.153 -106.526 1.00 83.81 588 LYS A O 1
ATOM 4460 N N . CYS A 1 589 ? 61.177 12.718 -106.880 1.00 85.25 589 CYS A N 1
ATOM 4461 C CA . CYS A 1 589 ? 60.897 13.452 -105.651 1.00 85.25 589 CYS A CA 1
ATOM 4462 C C . CYS A 1 589 ? 59.472 14.029 -105.625 1.00 85.25 589 CYS A C 1
ATOM 4464 O O . CYS A 1 589 ? 58.769 13.893 -104.626 1.00 85.25 589 CYS A O 1
ATOM 4466 N N . ARG A 1 590 ? 58.996 14.586 -106.749 1.00 85.25 590 ARG A N 1
ATOM 4467 C CA . ARG A 1 590 ? 57.607 15.056 -106.898 1.00 85.25 590 ARG A CA 1
ATOM 4468 C C . ARG A 1 590 ? 56.586 13.926 -106.805 1.00 85.25 590 ARG A C 1
ATOM 4470 O O . ARG A 1 590 ? 55.546 14.105 -106.188 1.00 85.25 590 ARG A O 1
ATOM 4477 N N . GLN A 1 591 ? 56.873 12.766 -107.396 1.00 83.38 591 GLN A N 1
ATOM 4478 C CA . GLN A 1 591 ? 55.998 11.591 -107.299 1.00 83.38 591 GLN A CA 1
ATOM 4479 C C . GLN A 1 591 ? 55.887 11.065 -105.867 1.00 83.38 591 GLN A C 1
ATOM 4481 O O . GLN A 1 591 ? 54.829 10.577 -105.485 1.00 83.38 591 GLN A O 1
ATOM 4486 N N . TYR A 1 592 ? 56.957 11.187 -105.080 1.00 83.69 592 TYR A N 1
ATOM 4487 C CA . TYR A 1 592 ? 56.935 10.862 -103.658 1.00 83.69 592 TYR A CA 1
ATOM 4488 C C . TYR A 1 592 ? 56.236 11.936 -102.798 1.00 83.69 592 TYR A C 1
ATOM 4490 O O . TYR A 1 592 ? 55.864 11.660 -101.660 1.00 83.69 592 TYR A O 1
ATOM 4498 N N . GLY A 1 593 ? 56.012 13.135 -103.349 1.00 82.19 593 GLY A N 1
ATOM 4499 C CA . GLY A 1 593 ? 55.327 14.240 -102.676 1.00 82.19 593 GLY A CA 1
ATOM 4500 C C . GLY A 1 593 ? 56.243 15.132 -101.839 1.00 82.19 593 GLY A C 1
ATOM 4501 O O . GLY A 1 593 ? 55.764 15.755 -100.899 1.00 82.19 593 GLY A O 1
ATOM 4502 N N . LEU A 1 594 ? 57.545 15.189 -102.150 1.00 82.88 594 LEU A N 1
ATOM 4503 C CA . LEU A 1 594 ? 58.464 16.113 -101.477 1.00 82.88 594 LEU A CA 1
ATOM 4504 C C . LEU A 1 594 ? 58.034 17.573 -101.706 1.00 82.88 594 LEU A C 1
ATOM 4506 O O . LEU A 1 594 ? 57.684 17.925 -102.841 1.00 82.88 594 LEU A O 1
ATOM 4510 N N . PRO A 1 595 ? 58.062 18.421 -100.661 1.00 80.19 595 PRO A N 1
ATOM 4511 C CA . PRO A 1 595 ? 57.672 19.818 -100.780 1.00 80.19 595 PRO A CA 1
ATOM 4512 C C . PRO A 1 595 ? 58.608 20.561 -101.738 1.00 80.19 595 PRO A C 1
ATOM 4514 O O . PRO A 1 595 ? 59.806 20.287 -101.803 1.00 80.19 595 PRO A O 1
ATOM 4517 N N . GLU A 1 596 ? 58.067 21.535 -102.479 1.00 77.56 596 GLU A N 1
ATOM 4518 C CA . GLU A 1 596 ? 58.839 22.258 -103.501 1.00 77.56 596 GLU A CA 1
ATOM 4519 C C . GLU A 1 596 ? 60.065 22.975 -102.930 1.00 77.56 596 GLU A C 1
ATOM 4521 O O . GLU A 1 596 ? 61.081 23.029 -103.620 1.00 77.56 596 GLU A O 1
ATOM 4526 N N . ARG A 1 597 ? 60.006 23.419 -101.663 1.00 78.06 597 ARG A N 1
ATOM 4527 C CA . ARG A 1 597 ? 61.137 24.018 -100.934 1.00 78.06 597 ARG A CA 1
ATOM 4528 C C . ARG A 1 597 ? 62.391 23.146 -101.002 1.00 78.06 597 ARG A C 1
ATOM 4530 O O . ARG A 1 597 ? 63.483 23.645 -101.247 1.00 78.06 597 ARG A O 1
ATOM 4537 N N . ASP A 1 598 ? 62.230 21.834 -100.850 1.00 79.31 598 ASP A N 1
ATOM 4538 C CA . ASP A 1 598 ? 63.351 20.890 -100.840 1.00 79.31 598 ASP A CA 1
ATOM 4539 C C . ASP A 1 598 ? 63.857 20.569 -102.264 1.00 79.31 598 ASP A C 1
ATOM 4541 O O . ASP A 1 598 ? 64.911 19.957 -102.441 1.00 79.31 598 ASP A O 1
ATOM 4545 N N . LEU A 1 599 ? 63.128 21.009 -103.299 1.00 82.75 599 LEU A N 1
ATOM 4546 C CA . LEU A 1 599 ? 63.482 20.871 -104.715 1.00 82.75 599 LEU A CA 1
ATOM 4547 C C . LEU A 1 599 ? 64.030 22.165 -105.331 1.00 82.75 599 LEU A C 1
ATOM 4549 O O . LEU A 1 599 ? 64.530 22.122 -106.457 1.00 82.75 599 LEU A O 1
ATOM 4553 N N . GLU A 1 600 ? 63.961 23.300 -104.627 1.00 81.50 600 GLU A N 1
ATOM 4554 C CA . GLU A 1 600 ? 64.313 24.630 -105.150 1.00 81.50 600 GLU A CA 1
ATOM 4555 C C . GLU A 1 600 ? 65.720 24.670 -105.758 1.00 81.50 600 GLU A C 1
ATOM 4557 O O . GLU A 1 600 ? 65.900 25.128 -106.887 1.00 81.50 600 GLU A O 1
ATOM 4562 N N . GLN A 1 601 ? 66.720 24.124 -105.059 1.00 80.44 601 GLN A N 1
ATOM 4563 C CA . GLN A 1 601 ? 68.107 24.119 -105.534 1.00 80.44 601 GLN A CA 1
ATOM 4564 C C . GLN A 1 601 ? 68.285 23.279 -106.810 1.00 80.44 601 GLN A C 1
ATOM 4566 O O . GLN A 1 601 ? 69.038 23.658 -107.713 1.00 80.44 601 GLN A O 1
ATOM 4571 N N . ALA A 1 602 ? 67.578 22.149 -106.906 1.00 80.88 602 ALA A N 1
ATOM 4572 C CA . ALA A 1 602 ? 67.601 21.287 -108.082 1.00 80.88 602 ALA A CA 1
ATOM 4573 C C . ALA A 1 602 ? 66.936 21.970 -109.283 1.00 80.88 602 ALA A C 1
ATOM 4575 O O . ALA A 1 602 ? 67.498 21.971 -110.376 1.00 80.88 602 ALA A O 1
ATOM 4576 N N . LEU A 1 603 ? 65.779 22.605 -109.071 1.00 81.31 603 LEU A N 1
ATOM 4577 C CA . LEU A 1 603 ? 65.044 23.338 -110.105 1.00 81.31 603 LEU A CA 1
ATOM 4578 C C . LEU A 1 603 ? 65.830 24.554 -110.616 1.00 81.31 603 LEU A C 1
ATOM 4580 O O . LEU A 1 603 ? 65.903 24.768 -111.824 1.00 81.31 603 LEU A O 1
ATOM 4584 N N . ALA A 1 604 ? 66.476 25.308 -109.722 1.00 80.88 604 ALA A N 1
ATOM 4585 C CA . ALA A 1 604 ? 67.338 26.428 -110.100 1.00 80.88 604 ALA A CA 1
ATOM 4586 C C . ALA A 1 604 ? 68.541 25.964 -110.939 1.00 80.88 604 ALA A C 1
ATOM 4588 O O . ALA A 1 604 ? 68.882 26.589 -111.943 1.00 80.88 604 ALA A O 1
ATOM 4589 N N . THR A 1 605 ? 69.148 24.830 -110.568 1.00 81.06 605 THR A N 1
ATOM 4590 C CA . THR A 1 605 ? 70.261 24.238 -111.328 1.00 81.06 605 THR A CA 1
ATOM 4591 C C . THR A 1 605 ? 69.799 23.751 -112.704 1.00 81.06 605 THR A C 1
ATOM 4593 O O . THR A 1 605 ? 70.491 23.982 -113.692 1.00 81.06 605 THR A O 1
ATOM 4596 N N . GLN A 1 606 ? 68.617 23.130 -112.792 1.00 83.38 606 GLN A N 1
ATOM 4597 C CA . GLN A 1 606 ? 68.024 22.716 -114.066 1.00 83.38 606 GLN A CA 1
ATOM 4598 C C . GLN A 1 606 ? 67.812 23.921 -114.993 1.00 83.38 606 GLN A C 1
ATOM 4600 O O . GLN A 1 606 ? 68.275 23.891 -116.130 1.00 83.38 606 GLN A O 1
ATOM 4605 N N . CYS A 1 607 ? 67.173 24.986 -114.497 1.00 81.81 607 CYS A N 1
ATOM 4606 C CA . CYS A 1 607 ? 66.900 26.196 -115.276 1.00 81.81 607 CYS A CA 1
ATOM 4607 C C . CYS A 1 607 ? 68.191 26.823 -115.823 1.00 81.81 607 CYS A C 1
ATOM 4609 O O . CYS A 1 607 ? 68.265 27.180 -116.995 1.00 81.81 607 CYS A O 1
ATOM 4611 N N . HIS A 1 608 ? 69.238 26.897 -114.996 1.00 82.69 608 HIS A N 1
ATOM 4612 C CA . HIS A 1 608 ? 70.524 27.449 -115.415 1.00 82.69 608 HIS A CA 1
ATOM 4613 C C . HIS A 1 608 ? 71.194 26.626 -116.530 1.00 82.69 608 HIS A C 1
ATOM 4615 O O . HIS A 1 608 ? 71.730 27.190 -117.482 1.00 82.69 608 HIS A O 1
ATOM 4621 N N . ILE A 1 609 ? 71.139 25.290 -116.445 1.00 82.62 609 ILE A N 1
ATOM 4622 C CA . ILE A 1 609 ? 71.676 24.405 -117.491 1.00 82.62 609 ILE A CA 1
ATOM 4623 C C . ILE A 1 609 ? 70.872 24.557 -118.794 1.00 82.62 609 ILE A C 1
ATOM 4625 O O . ILE A 1 609 ? 71.463 24.615 -119.871 1.00 82.62 609 ILE A O 1
ATOM 4629 N N . GLU A 1 610 ? 69.542 24.671 -118.717 1.00 83.44 610 GLU A N 1
ATOM 4630 C CA . GLU A 1 610 ? 68.676 24.896 -119.887 1.00 83.44 610 GLU A CA 1
ATOM 4631 C C . GLU A 1 610 ? 68.981 26.226 -120.594 1.00 83.44 610 GLU A C 1
ATOM 4633 O O . GLU A 1 610 ? 69.072 26.262 -121.823 1.00 83.44 610 GLU A O 1
ATOM 4638 N N . GLU A 1 611 ? 69.199 27.306 -119.838 1.00 84.75 611 GLU A N 1
ATOM 4639 C CA . GLU A 1 611 ? 69.588 28.613 -120.384 1.00 84.75 611 GLU A CA 1
ATOM 4640 C C . GLU A 1 611 ? 70.928 28.558 -121.129 1.00 84.75 611 GLU A C 1
ATOM 4642 O O . GLU A 1 611 ? 71.063 29.122 -122.218 1.00 84.75 611 GLU A O 1
ATOM 4647 N N . LEU A 1 612 ? 71.914 27.854 -120.568 1.00 84.38 612 LEU A N 1
ATOM 4648 C CA . LEU A 1 612 ? 73.230 27.678 -121.182 1.00 84.38 612 LEU A CA 1
ATOM 4649 C C . LEU A 1 612 ? 73.153 26.874 -122.485 1.00 84.38 612 LEU A C 1
ATOM 4651 O O . LEU A 1 612 ? 73.715 27.292 -123.499 1.00 84.38 612 LEU A O 1
ATOM 4655 N N . LEU A 1 613 ? 72.387 25.779 -122.501 1.00 83.06 613 LEU A N 1
ATOM 4656 C CA . LEU A 1 613 ? 72.146 24.993 -123.715 1.00 83.06 613 LEU A CA 1
ATOM 4657 C C . LEU A 1 613 ? 71.406 25.806 -124.789 1.00 83.06 613 LEU A C 1
ATOM 4659 O O . LEU A 1 613 ? 71.710 25.684 -125.977 1.00 83.06 613 LEU A O 1
ATOM 4663 N N . ALA A 1 614 ? 70.468 26.671 -124.392 1.00 82.69 614 ALA A N 1
ATOM 4664 C CA . ALA A 1 614 ? 69.776 27.564 -125.317 1.00 82.69 614 ALA A CA 1
ATOM 4665 C C . ALA A 1 614 ? 70.726 28.598 -125.951 1.00 82.69 614 ALA A C 1
ATOM 4667 O O . ALA A 1 614 ? 70.641 28.833 -127.159 1.00 82.69 614 ALA A O 1
ATOM 4668 N N . LYS A 1 615 ? 71.661 29.174 -125.177 1.00 82.81 615 LYS A N 1
ATOM 4669 C CA . LYS A 1 615 ? 72.714 30.060 -125.711 1.00 82.81 615 LYS A CA 1
ATOM 4670 C C . LYS A 1 615 ? 73.644 29.328 -126.678 1.00 82.81 615 LYS A C 1
ATOM 4672 O O . LYS A 1 615 ? 73.958 29.864 -127.738 1.00 82.81 615 LYS A O 1
ATOM 4677 N N . LEU A 1 616 ? 74.050 28.105 -126.332 1.00 83.50 616 LEU A N 1
ATOM 4678 C CA . LEU A 1 616 ? 74.913 27.271 -127.168 1.00 83.50 616 LEU A CA 1
ATOM 4679 C C . LEU A 1 616 ? 74.258 27.005 -128.531 1.00 83.50 616 LEU A C 1
ATOM 4681 O O . LEU A 1 616 ? 74.864 27.231 -129.576 1.00 83.50 616 LEU A O 1
ATOM 4685 N N . LYS A 1 617 ? 72.978 26.615 -128.513 1.00 83.94 617 LYS A N 1
ATOM 4686 C CA . LYS A 1 617 ? 72.183 26.383 -129.721 1.00 83.94 617 LYS A CA 1
ATOM 4687 C C . LYS A 1 617 ? 72.040 27.641 -130.578 1.00 83.94 617 LYS A C 1
ATOM 4689 O O . LYS A 1 617 ? 72.179 27.562 -131.792 1.00 83.94 617 LYS A O 1
ATOM 4694 N N . LEU A 1 618 ? 71.822 28.801 -129.956 1.00 83.44 618 LEU A N 1
ATOM 4695 C CA . LEU A 1 618 ? 71.745 30.077 -130.668 1.00 83.44 618 LEU A CA 1
ATOM 4696 C C . LEU A 1 618 ? 73.053 30.402 -131.408 1.00 83.44 618 LEU A C 1
ATOM 4698 O O . LEU A 1 618 ? 72.999 30.829 -132.559 1.00 83.44 618 LEU A O 1
ATOM 4702 N N . GLY A 1 619 ? 74.208 30.171 -130.774 1.00 82.62 619 GLY A N 1
ATOM 4703 C CA . GLY A 1 619 ? 75.519 30.361 -131.404 1.00 82.62 619 GLY A CA 1
ATOM 4704 C C . GLY A 1 619 ? 75.734 29.442 -132.611 1.00 82.62 619 GLY A C 1
ATOM 4705 O O . GLY A 1 619 ? 76.206 29.896 -133.652 1.00 82.62 619 GLY A O 1
ATOM 4706 N N . VAL A 1 620 ? 75.318 28.174 -132.503 1.00 81.38 620 VAL A N 1
ATOM 4707 C CA . VAL A 1 620 ? 75.373 27.207 -133.614 1.00 81.38 620 VAL A CA 1
ATOM 4708 C C . VAL A 1 620 ? 74.461 27.643 -134.763 1.00 81.38 620 VAL A C 1
ATOM 4710 O O . VAL A 1 620 ? 74.907 27.717 -135.907 1.00 81.38 620 VAL A O 1
ATOM 4713 N N . ASP A 1 621 ? 73.206 27.986 -134.461 1.00 79.62 621 ASP A N 1
ATOM 4714 C CA . ASP A 1 621 ? 72.196 28.352 -135.460 1.00 79.62 621 ASP A CA 1
ATOM 4715 C C . ASP A 1 621 ? 72.560 29.647 -136.211 1.00 79.62 621 ASP A C 1
ATOM 4717 O O . ASP A 1 621 ? 72.289 29.772 -137.406 1.00 79.62 621 ASP A O 1
ATOM 4721 N N . GLN A 1 622 ? 73.185 30.615 -135.531 1.00 82.75 622 GLN A N 1
ATOM 4722 C CA . GLN A 1 622 ? 73.620 31.880 -136.138 1.00 82.75 622 GLN A CA 1
ATOM 4723 C C . GLN A 1 622 ? 74.959 31.775 -136.871 1.00 82.75 622 GLN A C 1
ATOM 4725 O O . GLN A 1 622 ? 75.318 32.699 -137.600 1.00 82.75 622 GLN A O 1
ATOM 4730 N N . SER A 1 623 ? 75.690 30.670 -136.687 1.00 82.38 623 SER A N 1
ATOM 4731 C CA . SER A 1 623 ? 77.063 30.509 -137.179 1.00 82.38 623 SER A CA 1
ATOM 4732 C C . SER A 1 623 ? 77.972 31.694 -136.811 1.00 82.38 623 SER A C 1
ATOM 4734 O O . SER A 1 623 ? 78.868 32.066 -137.569 1.00 82.38 623 SER A O 1
ATOM 4736 N N . ASP A 1 624 ? 77.719 32.295 -135.644 1.00 82.94 624 ASP A N 1
ATOM 4737 C CA . ASP A 1 624 ? 78.473 33.422 -135.100 1.00 82.94 624 ASP A CA 1
ATOM 4738 C C . ASP A 1 624 ? 79.538 32.882 -134.146 1.00 82.94 624 ASP A C 1
ATOM 4740 O O . ASP A 1 624 ? 79.233 32.360 -133.070 1.00 82.94 624 ASP A O 1
ATOM 4744 N N . LEU A 1 625 ? 80.800 32.995 -134.558 1.00 84.50 625 LEU A N 1
ATOM 4745 C CA . LEU A 1 625 ? 81.931 32.460 -133.811 1.00 84.50 625 LEU A CA 1
ATOM 4746 C C . LEU A 1 625 ? 82.100 33.135 -132.441 1.00 84.50 625 LEU A C 1
ATOM 4748 O O . LEU A 1 625 ? 82.464 32.463 -131.477 1.00 84.50 625 LEU A O 1
ATOM 4752 N N . GLU A 1 626 ? 81.826 34.438 -132.320 1.00 83.38 626 GLU A N 1
ATOM 4753 C CA . GLU A 1 626 ? 81.964 35.161 -131.048 1.00 83.38 626 GLU A CA 1
ATOM 4754 C C . GLU A 1 626 ? 80.895 34.690 -130.053 1.00 83.38 626 GLU A C 1
ATOM 4756 O O . GLU A 1 626 ? 81.200 34.404 -128.892 1.00 83.38 626 GLU A O 1
ATOM 4761 N N . VAL A 1 627 ? 79.648 34.539 -130.513 1.00 84.38 627 VAL A N 1
ATOM 4762 C CA . VAL A 1 627 ? 78.545 34.048 -129.670 1.00 84.38 627 VAL A CA 1
ATOM 4763 C C . VAL A 1 627 ? 78.756 32.583 -129.289 1.00 84.38 627 VAL A C 1
ATOM 4765 O O . VAL A 1 627 ? 78.566 32.214 -128.129 1.00 84.38 627 VAL A O 1
ATOM 4768 N N . LEU A 1 628 ? 79.172 31.750 -130.245 1.00 86.25 628 LEU A N 1
ATOM 4769 C CA . LEU A 1 628 ? 79.372 30.320 -130.038 1.00 86.25 628 LEU A CA 1
ATOM 4770 C C . LEU A 1 628 ? 80.546 30.031 -129.095 1.00 86.25 628 LEU A C 1
ATOM 4772 O O . LEU A 1 628 ? 80.373 29.271 -128.145 1.00 86.25 628 LEU A O 1
ATOM 4776 N N . SER A 1 629 ? 81.698 30.679 -129.287 1.00 83.81 629 SER A N 1
ATOM 4777 C CA . SER A 1 629 ? 82.871 30.511 -128.412 1.00 83.81 629 SER A CA 1
ATOM 4778 C C . SER A 1 629 ? 82.593 30.995 -126.983 1.00 83.81 629 SER A C 1
ATOM 4780 O O . SER A 1 629 ? 82.917 30.301 -126.017 1.00 83.81 629 SER A O 1
ATOM 4782 N N . SER A 1 630 ? 81.898 32.132 -126.826 1.00 85.69 630 SER A N 1
ATOM 4783 C CA . SER A 1 630 ? 81.453 32.622 -125.516 1.00 85.69 630 SER A CA 1
ATOM 4784 C C . SER A 1 630 ? 80.485 31.645 -124.843 1.00 85.69 630 SER A C 1
ATOM 4786 O O . SER A 1 630 ? 80.620 31.373 -123.651 1.00 85.69 630 SER A O 1
ATOM 4788 N N . ALA A 1 631 ? 79.522 31.087 -125.585 1.00 85.44 631 ALA A N 1
ATOM 4789 C CA . ALA A 1 631 ? 78.568 30.118 -125.048 1.00 85.44 631 ALA A CA 1
ATOM 4790 C C . ALA A 1 631 ? 79.245 28.792 -124.658 1.00 85.44 631 ALA A C 1
ATOM 4792 O O . ALA A 1 631 ? 78.937 28.241 -123.600 1.00 85.44 631 ALA A O 1
ATOM 4793 N N . ILE A 1 632 ? 80.194 28.301 -125.462 1.00 84.19 632 ILE A N 1
ATOM 4794 C CA . ILE A 1 632 ? 80.999 27.111 -125.153 1.00 84.19 632 ILE A CA 1
ATOM 4795 C C . ILE A 1 632 ? 81.803 27.338 -123.869 1.00 84.19 632 ILE A C 1
ATOM 4797 O O . ILE A 1 632 ? 81.765 26.499 -122.967 1.00 84.19 632 ILE A O 1
ATOM 4801 N N . GLN A 1 633 ? 82.477 28.484 -123.742 1.00 84.50 633 GLN A N 1
ATOM 4802 C CA . GLN A 1 633 ? 83.261 28.815 -122.553 1.00 84.50 633 GLN A CA 1
ATOM 4803 C C . GLN A 1 633 ? 82.375 28.946 -121.304 1.00 84.50 633 GLN A C 1
ATOM 4805 O O . GLN A 1 633 ? 82.715 28.400 -120.250 1.00 84.50 633 GLN A O 1
ATOM 4810 N N . GLU A 1 634 ? 81.218 29.609 -121.407 1.00 83.69 634 GLU A N 1
ATOM 4811 C CA . GLU A 1 634 ? 80.238 29.674 -120.317 1.00 83.69 634 GLU A CA 1
ATOM 4812 C C . GLU A 1 634 ? 79.796 28.265 -119.897 1.00 83.69 634 GLU A C 1
ATOM 4814 O O . GLU A 1 634 ? 79.830 27.940 -118.709 1.00 83.69 634 GLU A O 1
ATOM 4819 N N . CYS A 1 635 ? 79.490 27.379 -120.848 1.00 84.44 635 CYS A N 1
ATOM 4820 C CA . CYS A 1 635 ? 79.090 26.010 -120.535 1.00 84.44 635 CYS A CA 1
ATOM 4821 C C . CYS A 1 635 ? 80.217 25.179 -119.897 1.00 84.44 635 CYS A C 1
ATOM 4823 O O . CYS A 1 635 ? 79.961 24.406 -118.970 1.00 84.44 635 CYS A O 1
ATOM 4825 N N . GLN A 1 636 ? 81.468 25.365 -120.326 1.00 80.38 636 GLN A N 1
ATOM 4826 C CA . GLN A 1 636 ? 82.636 24.732 -119.704 1.00 80.38 636 GLN A CA 1
ATOM 4827 C C . GLN A 1 636 ? 82.848 25.220 -118.267 1.00 80.38 636 GLN A C 1
ATOM 4829 O O . GLN A 1 636 ? 83.075 24.411 -117.369 1.00 80.38 636 GLN A O 1
ATOM 4834 N N . THR A 1 637 ? 82.731 26.530 -118.015 1.00 80.50 637 THR A N 1
ATOM 4835 C CA . THR A 1 637 ? 82.836 27.081 -116.649 1.00 80.50 637 THR A CA 1
ATOM 4836 C C . THR A 1 637 ? 81.686 26.630 -115.752 1.00 80.50 637 THR A C 1
ATOM 4838 O O . THR A 1 637 ? 81.892 26.340 -114.572 1.00 80.50 637 THR A O 1
ATOM 4841 N N . ALA A 1 638 ? 80.490 26.472 -116.319 1.00 78.50 638 ALA A N 1
ATOM 4842 C CA . ALA A 1 638 ? 79.356 25.862 -115.648 1.00 78.50 638 ALA A CA 1
ATOM 4843 C C . ALA A 1 638 ? 79.516 24.343 -115.471 1.00 78.50 638 ALA A C 1
ATOM 4845 O O . ALA A 1 638 ? 78.737 23.747 -114.732 1.00 78.50 638 ALA A O 1
ATOM 4846 N N . GLY A 1 639 ? 80.551 23.721 -116.045 1.00 79.75 639 GLY A N 1
ATOM 4847 C CA . GLY A 1 639 ? 80.879 22.307 -115.888 1.00 79.75 639 GLY A CA 1
ATOM 4848 C C . GLY A 1 639 ? 79.893 21.371 -116.579 1.00 79.75 639 GLY A C 1
ATOM 4849 O O . GLY A 1 639 ? 79.654 20.282 -116.057 1.00 79.75 639 GLY A O 1
ATOM 4850 N N . LEU A 1 640 ? 79.288 21.799 -117.695 1.00 80.06 640 LEU A N 1
ATOM 4851 C CA . LEU A 1 640 ? 78.493 20.895 -118.523 1.00 80.06 640 LEU A CA 1
ATOM 4852 C C . LEU A 1 640 ? 79.393 19.784 -119.089 1.00 80.06 640 LEU A C 1
ATOM 4854 O O . LEU A 1 640 ? 80.559 20.040 -119.410 1.00 80.06 640 LEU A O 1
ATOM 4858 N N . PRO A 1 641 ? 78.882 18.548 -119.204 1.00 77.62 641 PRO A N 1
ATOM 4859 C CA . PRO A 1 641 ? 79.656 17.448 -119.755 1.00 77.62 641 PRO A CA 1
ATOM 4860 C C . PRO A 1 641 ? 80.013 17.724 -121.220 1.00 77.62 641 PRO A C 1
ATOM 4862 O O . PRO A 1 641 ? 79.192 18.220 -121.990 1.00 77.62 641 PRO A O 1
ATOM 4865 N N . GLU A 1 642 ? 81.230 17.352 -121.626 1.00 75.62 642 GLU A N 1
ATOM 4866 C CA . GLU A 1 642 ? 81.728 17.577 -122.994 1.00 75.62 642 GLU A CA 1
ATOM 4867 C C . GLU A 1 642 ? 80.813 16.977 -124.074 1.00 75.62 642 GLU A C 1
ATOM 4869 O O . GLU A 1 642 ? 80.757 17.502 -125.184 1.00 75.62 642 GLU A O 1
ATOM 4874 N N . SER A 1 643 ? 80.049 15.923 -123.746 1.00 76.31 643 SER A N 1
ATOM 4875 C CA . SER A 1 643 ? 79.065 15.315 -124.650 1.00 76.31 643 SER A CA 1
ATOM 4876 C C . SER A 1 643 ? 78.033 16.310 -125.172 1.00 76.31 643 SER A C 1
ATOM 4878 O O . SER A 1 643 ? 77.634 16.209 -126.330 1.00 76.31 643 SER A O 1
ATOM 4880 N N . ASP A 1 644 ? 77.635 17.275 -124.341 1.00 77.50 644 ASP A N 1
ATOM 4881 C CA . ASP A 1 644 ? 76.604 18.263 -124.668 1.00 77.50 644 ASP A CA 1
ATOM 4882 C C . ASP A 1 644 ? 77.184 19.448 -125.464 1.00 77.50 644 ASP A C 1
ATOM 4884 O O . ASP A 1 644 ? 76.441 20.244 -126.032 1.00 77.50 644 ASP A O 1
ATOM 4888 N N . LEU A 1 645 ? 78.517 19.547 -125.545 1.00 81.44 645 LEU A N 1
ATOM 4889 C CA . LEU A 1 645 ? 79.245 20.599 -126.261 1.00 81.44 645 LEU A CA 1
ATOM 4890 C C . LEU A 1 645 ? 79.771 20.149 -127.630 1.00 81.44 645 LEU A C 1
ATOM 4892 O O . LEU A 1 645 ? 80.202 20.984 -128.422 1.00 81.44 645 LEU A O 1
ATOM 4896 N N . LEU A 1 646 ? 79.725 18.848 -127.935 1.00 80.62 646 LEU A N 1
ATOM 4897 C CA . LEU A 1 646 ? 80.288 18.267 -129.161 1.00 80.62 646 LEU A CA 1
ATOM 4898 C C . LEU A 1 646 ? 79.762 18.917 -130.448 1.00 80.62 646 LEU A C 1
ATOM 4900 O O . LEU A 1 646 ? 80.540 19.175 -131.366 1.00 80.62 646 LEU A O 1
ATOM 4904 N N . GLU A 1 647 ? 78.457 19.183 -130.525 1.00 80.50 647 GLU A N 1
ATOM 4905 C CA . GLU A 1 647 ? 77.833 19.775 -131.715 1.00 80.50 647 GLU A CA 1
ATOM 4906 C C . GLU A 1 647 ? 78.263 21.241 -131.905 1.00 80.50 647 GLU A C 1
ATOM 4908 O O . GLU A 1 647 ? 78.540 21.672 -133.025 1.00 80.50 647 GLU A O 1
ATOM 4913 N N . ALA A 1 648 ? 78.429 21.974 -130.800 1.00 81.75 648 ALA A N 1
ATOM 4914 C CA . ALA A 1 648 ? 78.920 23.347 -130.799 1.00 81.75 648 ALA A CA 1
ATOM 4915 C C . ALA A 1 648 ? 80.401 23.443 -131.185 1.00 81.75 648 ALA A C 1
ATOM 4917 O O . ALA A 1 648 ? 80.744 24.261 -132.033 1.00 81.75 648 ALA A O 1
ATOM 4918 N N . PHE A 1 649 ? 81.260 22.559 -130.664 1.00 81.12 649 PHE A N 1
ATOM 4919 C CA . PHE A 1 649 ? 82.665 22.485 -131.084 1.00 81.12 649 PHE A CA 1
ATOM 4920 C C . PHE A 1 649 ? 82.814 22.154 -132.572 1.00 81.12 649 PHE A C 1
ATOM 4922 O O . PHE A 1 649 ? 83.671 22.710 -133.258 1.00 81.12 649 PHE A O 1
ATOM 4929 N N . ALA A 1 650 ? 81.979 21.251 -133.095 1.00 81.50 650 ALA A N 1
ATOM 4930 C CA . ALA A 1 650 ? 81.994 20.910 -134.515 1.00 81.50 650 ALA A CA 1
ATOM 4931 C C . ALA A 1 650 ? 81.576 22.101 -135.396 1.00 81.50 650 ALA A C 1
ATOM 4933 O O . ALA A 1 650 ? 82.165 22.313 -136.460 1.00 81.50 650 ALA A O 1
ATOM 4934 N N . ALA A 1 651 ? 80.589 22.887 -134.954 1.00 81.44 651 ALA A N 1
ATOM 4935 C CA . ALA A 1 651 ? 80.168 24.107 -135.636 1.00 81.44 651 ALA A CA 1
ATOM 4936 C C . ALA A 1 651 ? 81.251 25.199 -135.584 1.00 81.44 651 ALA A C 1
ATOM 4938 O O . ALA A 1 651 ? 81.570 25.773 -136.625 1.00 81.44 651 ALA A O 1
ATOM 4939 N N . GLU A 1 652 ? 81.870 25.418 -134.420 1.00 83.88 652 GLU A N 1
ATOM 4940 C CA . GLU A 1 652 ? 82.978 26.364 -134.220 1.00 83.88 652 GLU A CA 1
ATOM 4941 C C . GLU A 1 652 ? 84.136 26.067 -135.186 1.00 83.88 652 GLU A C 1
ATOM 4943 O O . GLU A 1 652 ? 84.507 26.919 -135.995 1.00 83.88 652 GLU A O 1
ATOM 4948 N N . ALA A 1 653 ? 84.616 24.818 -135.210 1.00 82.19 653 ALA A N 1
ATOM 4949 C CA . ALA A 1 653 ? 85.699 24.389 -136.096 1.00 82.19 653 ALA A CA 1
ATOM 4950 C C . ALA A 1 653 ? 85.360 24.555 -137.592 1.00 82.19 653 ALA A C 1
ATOM 4952 O O . ALA A 1 653 ? 86.225 24.878 -138.410 1.00 82.19 653 ALA A O 1
ATOM 4953 N N . ASN A 1 654 ? 84.097 24.342 -137.975 1.00 84.44 654 ASN A N 1
ATOM 4954 C CA . ASN A 1 654 ? 83.652 24.518 -139.357 1.00 84.44 654 ASN A CA 1
ATOM 4955 C C . ASN A 1 654 ? 83.627 26.003 -139.765 1.00 84.44 654 ASN A C 1
ATOM 4957 O O . ASN A 1 654 ? 84.064 26.350 -140.865 1.00 84.44 654 ASN A O 1
ATOM 4961 N N . ILE A 1 655 ? 83.165 26.888 -138.876 1.00 82.81 655 ILE A N 1
ATOM 4962 C CA . ILE A 1 655 ? 83.168 28.341 -139.103 1.00 82.81 655 ILE A CA 1
ATOM 4963 C C . ILE A 1 655 ? 84.609 28.846 -139.238 1.00 82.81 655 ILE A C 1
ATOM 4965 O O . ILE A 1 655 ? 84.919 29.555 -140.198 1.00 82.81 655 ILE A O 1
ATOM 4969 N N . GLU A 1 656 ? 85.517 28.420 -138.355 1.00 84.12 656 GLU A N 1
ATOM 4970 C CA . GLU A 1 656 ? 86.941 28.768 -138.435 1.00 84.12 656 GLU A CA 1
ATOM 4971 C C . GLU A 1 656 ? 87.575 28.339 -139.765 1.00 84.12 656 GLU A C 1
ATOM 4973 O O . GLU A 1 656 ? 88.290 29.123 -140.402 1.00 84.12 656 GLU A O 1
ATOM 4978 N N . GLN A 1 657 ? 87.274 27.124 -140.235 1.00 83.75 657 GLN A N 1
ATOM 4979 C CA . GLN A 1 657 ? 87.778 26.625 -141.515 1.00 83.75 657 GLN A CA 1
ATOM 4980 C C . GLN A 1 657 ? 87.263 27.458 -142.700 1.00 83.75 657 GLN A C 1
ATOM 4982 O O . GLN A 1 657 ? 88.023 27.762 -143.623 1.00 83.75 657 GLN A O 1
ATOM 4987 N N . LEU A 1 658 ? 85.992 27.871 -142.679 1.00 83.44 658 LEU A N 1
ATOM 4988 C CA . LEU A 1 658 ? 85.407 28.722 -143.719 1.00 83.44 658 LEU A CA 1
ATOM 4989 C C . LEU A 1 658 ? 86.038 30.120 -143.744 1.00 83.44 658 LEU A C 1
ATOM 4991 O O . LEU A 1 658 ? 86.315 30.650 -144.823 1.00 83.44 658 LEU A O 1
ATOM 4995 N N . LEU A 1 659 ? 86.322 30.698 -142.575 1.00 82.69 659 LEU A N 1
ATOM 4996 C CA . LEU A 1 659 ? 87.038 31.972 -142.458 1.00 82.69 659 LEU A CA 1
ATOM 4997 C C . LEU A 1 659 ? 88.487 31.862 -142.957 1.00 82.69 659 LEU A C 1
ATOM 4999 O O . LEU A 1 659 ? 88.991 32.782 -143.611 1.00 82.69 659 LEU A O 1
ATOM 5003 N N . ALA A 1 660 ? 89.153 30.733 -142.701 1.00 82.38 660 ALA A N 1
ATOM 5004 C CA . ALA A 1 660 ? 90.494 30.460 -143.210 1.00 82.38 660 ALA A CA 1
ATOM 5005 C C . ALA A 1 660 ? 90.516 30.349 -144.747 1.00 82.38 660 ALA A C 1
ATOM 5007 O O . ALA A 1 660 ? 91.349 30.992 -145.396 1.00 82.38 660 ALA A O 1
ATOM 5008 N N . ASP A 1 661 ? 89.567 29.613 -145.337 1.00 82.00 661 ASP A N 1
ATOM 5009 C CA . ASP A 1 661 ? 89.386 29.503 -146.791 1.00 82.00 661 ASP A CA 1
ATOM 5010 C C . ASP A 1 661 ? 89.132 30.883 -147.432 1.00 82.00 661 ASP A C 1
ATOM 5012 O O . ASP A 1 661 ? 89.695 31.211 -148.484 1.00 82.00 661 ASP A O 1
ATOM 5016 N N . LEU A 1 662 ? 88.317 31.724 -146.782 1.00 82.44 662 LEU A N 1
ATOM 5017 C CA . LEU A 1 662 ? 88.017 33.084 -147.227 1.00 82.44 662 LEU A CA 1
ATOM 5018 C C . LEU A 1 662 ? 89.262 33.988 -147.201 1.00 82.44 662 LEU A C 1
ATOM 5020 O O . LEU A 1 662 ? 89.543 34.680 -148.186 1.00 82.44 662 LEU A O 1
ATOM 5024 N N . LYS A 1 663 ? 90.055 33.953 -146.122 1.00 82.25 663 LYS A N 1
ATOM 5025 C CA . LYS A 1 663 ? 91.331 34.688 -146.030 1.00 82.25 663 LYS A CA 1
ATOM 5026 C C . LYS A 1 663 ? 92.325 34.244 -147.099 1.00 82.25 663 LYS A C 1
ATOM 5028 O O . LYS A 1 663 ? 92.935 35.091 -147.755 1.00 82.25 663 LYS A O 1
ATOM 5033 N N . ALA A 1 664 ? 92.460 32.936 -147.320 1.00 80.62 664 ALA A N 1
ATOM 5034 C CA . ALA A 1 664 ? 93.357 32.392 -148.336 1.00 80.62 664 ALA A CA 1
ATOM 5035 C C . ALA A 1 664 ? 92.974 32.864 -149.748 1.00 80.62 664 ALA A C 1
ATOM 5037 O O . ALA A 1 664 ? 93.836 33.321 -150.505 1.00 80.62 664 ALA A O 1
ATOM 5038 N N . ALA A 1 665 ? 91.680 32.833 -150.083 1.00 80.25 665 ALA A N 1
ATOM 5039 C CA . ALA A 1 665 ? 91.190 33.341 -151.360 1.00 80.25 665 ALA A CA 1
ATOM 5040 C C . ALA A 1 665 ? 91.479 34.848 -151.520 1.00 80.25 665 ALA A C 1
ATOM 5042 O O . ALA A 1 665 ? 91.901 35.292 -152.591 1.00 80.25 665 ALA A O 1
ATOM 5043 N N . THR A 1 666 ? 91.298 35.628 -150.447 1.00 79.06 666 THR A N 1
ATOM 5044 C CA . THR A 1 666 ? 91.537 37.085 -150.420 1.00 79.06 666 THR A CA 1
ATOM 5045 C C . THR A 1 666 ? 93.000 37.424 -150.677 1.00 79.06 666 THR A C 1
ATOM 5047 O O . THR A 1 666 ? 93.295 38.306 -151.487 1.00 79.06 666 THR A O 1
ATOM 5050 N N . GLY A 1 667 ? 93.921 36.657 -150.091 1.00 79.00 667 GLY A N 1
ATOM 5051 C CA . GLY A 1 667 ? 95.357 36.802 -150.325 1.00 79.00 667 GLY A CA 1
ATOM 5052 C C . GLY A 1 667 ? 95.792 36.471 -151.757 1.00 79.00 667 GLY A C 1
ATOM 5053 O O . GLY A 1 667 ? 96.640 37.167 -152.313 1.00 79.00 667 GLY A O 1
ATOM 5054 N N . GLN A 1 668 ? 95.192 35.453 -152.385 1.00 80.81 668 GLN A N 1
ATOM 5055 C CA . GLN A 1 668 ? 95.525 35.052 -153.761 1.00 80.81 668 GLN A CA 1
ATOM 5056 C C . GLN A 1 668 ? 95.055 36.064 -154.812 1.00 80.81 668 GLN A C 1
ATOM 5058 O O . GLN A 1 668 ? 95.554 36.049 -155.936 1.00 80.81 668 GLN A O 1
ATOM 5063 N N . LYS A 1 669 ? 94.095 36.932 -154.458 1.00 79.38 669 LYS A N 1
ATOM 5064 C CA . LYS A 1 669 ? 93.446 37.889 -155.368 1.00 79.38 669 LYS A CA 1
ATOM 5065 C C . LYS A 1 669 ? 92.888 37.237 -156.646 1.00 79.38 669 LYS A C 1
ATOM 5067 O O . LYS A 1 669 ? 92.681 37.910 -157.654 1.00 79.38 669 LYS A O 1
ATOM 5072 N N . ASP A 1 670 ? 92.604 35.936 -156.602 1.00 79.44 670 ASP A N 1
ATOM 5073 C CA . ASP A 1 670 ? 91.892 35.220 -157.656 1.00 79.44 670 ASP A CA 1
ATOM 5074 C C . ASP A 1 670 ? 90.393 35.429 -157.449 1.00 79.44 670 ASP A C 1
ATOM 5076 O O . ASP A 1 670 ? 89.791 34.932 -156.495 1.00 79.44 670 ASP A O 1
ATOM 5080 N N . ILE A 1 671 ? 89.768 36.154 -158.373 1.00 80.12 671 ILE A N 1
ATOM 5081 C CA . ILE A 1 671 ? 88.346 36.469 -158.297 1.00 80.12 671 ILE A CA 1
ATOM 5082 C C . ILE A 1 671 ? 87.450 35.221 -158.315 1.00 80.12 671 ILE A C 1
ATOM 5084 O O . ILE A 1 671 ? 86.374 35.229 -157.711 1.00 80.12 671 ILE A O 1
ATOM 5088 N N . GLN A 1 672 ? 87.864 34.134 -158.975 1.00 81.25 672 GLN A N 1
ATOM 5089 C CA . GLN A 1 672 ? 87.102 32.886 -158.989 1.00 81.25 672 GLN A CA 1
ATOM 5090 C C . GLN A 1 672 ? 87.241 32.123 -157.673 1.00 81.25 672 GLN A C 1
ATOM 5092 O O . GLN A 1 672 ? 86.259 31.535 -157.209 1.00 81.25 672 GLN A O 1
ATOM 5097 N N . ALA A 1 673 ? 88.429 32.122 -157.065 1.00 80.00 673 ALA A N 1
ATOM 5098 C CA . ALA A 1 673 ? 88.621 31.585 -155.720 1.00 80.00 673 ALA A CA 1
ATOM 5099 C C . ALA A 1 673 ? 87.807 32.392 -154.698 1.00 80.00 673 ALA A C 1
ATOM 5101 O O . ALA A 1 673 ? 87.081 31.806 -153.896 1.00 80.00 673 ALA A O 1
ATOM 5102 N N . LEU A 1 674 ? 87.822 33.725 -154.807 1.00 82.00 674 LEU A N 1
ATOM 5103 C CA . LEU A 1 674 ? 87.074 34.615 -153.921 1.00 82.00 674 LEU A CA 1
ATOM 5104 C C . LEU A 1 674 ? 85.568 34.402 -154.001 1.00 82.00 674 LEU A C 1
ATOM 5106 O O . LEU A 1 674 ? 84.898 34.277 -152.983 1.00 82.00 674 LEU A O 1
ATOM 5110 N N . ASN A 1 675 ? 85.027 34.326 -155.218 1.00 81.62 675 ASN A N 1
ATOM 5111 C CA . ASN A 1 675 ? 83.604 34.075 -155.420 1.00 81.62 675 ASN A CA 1
ATOM 5112 C C . ASN A 1 675 ? 83.177 32.725 -154.846 1.00 81.62 675 ASN A C 1
ATOM 5114 O O . ASN A 1 675 ? 82.101 32.635 -154.260 1.00 81.62 675 ASN A O 1
ATOM 5118 N N . ARG A 1 676 ? 84.015 31.690 -154.991 1.00 82.06 676 ARG A N 1
ATOM 5119 C CA . ARG A 1 676 ? 83.745 30.372 -154.409 1.00 82.06 676 ARG A CA 1
ATOM 5120 C C . ARG A 1 676 ? 83.787 30.408 -152.884 1.00 82.06 676 ARG A C 1
ATOM 5122 O O . ARG A 1 676 ? 82.885 29.851 -152.269 1.00 82.06 676 ARG A O 1
ATOM 5129 N N . ALA A 1 677 ? 84.774 31.072 -152.285 1.00 82.00 677 ALA A N 1
ATOM 5130 C CA . ALA A 1 677 ? 84.879 31.186 -150.833 1.00 82.00 677 ALA A CA 1
ATOM 5131 C C . ALA A 1 677 ? 83.716 32.001 -150.240 1.00 82.00 677 ALA A C 1
ATOM 5133 O O . ALA A 1 677 ? 83.031 31.514 -149.350 1.00 82.00 677 ALA A O 1
ATOM 5134 N N . ILE A 1 678 ? 83.392 33.165 -150.815 1.00 83.00 678 ILE A N 1
ATOM 5135 C CA . ILE A 1 678 ? 82.242 33.984 -150.390 1.00 83.00 678 ILE A CA 1
ATOM 5136 C C . ILE A 1 678 ? 80.927 33.206 -150.538 1.00 83.00 678 ILE A C 1
ATOM 5138 O O . ILE A 1 678 ? 80.072 33.263 -149.659 1.00 83.00 678 ILE A O 1
ATOM 5142 N N . ALA A 1 679 ? 80.747 32.460 -151.634 1.00 82.44 679 ALA A N 1
ATOM 5143 C CA . ALA A 1 679 ? 79.552 31.642 -151.819 1.00 82.44 679 ALA A CA 1
ATOM 5144 C C . ALA A 1 679 ? 79.458 30.522 -150.774 1.00 82.44 679 ALA A C 1
ATOM 5146 O O . ALA A 1 679 ? 78.375 30.309 -150.238 1.00 82.44 679 ALA A O 1
ATOM 5147 N N . LYS A 1 680 ? 80.571 29.846 -150.450 1.00 81.38 680 LYS A N 1
ATOM 5148 C CA . LYS A 1 680 ? 80.616 28.835 -149.383 1.00 81.38 680 LYS A CA 1
ATOM 5149 C C . LYS A 1 680 ? 80.278 29.437 -148.019 1.00 81.38 680 LYS A C 1
ATOM 5151 O O . LYS A 1 680 ? 79.421 28.890 -147.338 1.00 81.38 680 LYS A O 1
ATOM 5156 N N . CYS A 1 681 ? 80.878 30.573 -147.662 1.00 84.31 681 CYS A N 1
ATOM 5157 C CA . CYS A 1 681 ? 80.591 31.267 -146.407 1.00 84.31 681 CYS A CA 1
ATOM 5158 C C . CYS A 1 681 ? 79.117 31.697 -146.323 1.00 84.31 681 CYS A C 1
ATOM 5160 O O . CYS A 1 681 ? 78.468 31.431 -145.318 1.00 84.31 681 CYS A O 1
ATOM 5162 N N . ARG A 1 682 ? 78.539 32.247 -147.404 1.00 81.69 682 ARG A N 1
ATOM 5163 C CA . ARG A 1 682 ? 77.097 32.557 -147.463 1.00 81.69 682 ARG A CA 1
ATOM 5164 C C . ARG A 1 682 ? 76.216 31.322 -147.327 1.00 81.69 682 ARG A C 1
ATOM 5166 O O . ARG A 1 682 ? 75.169 31.396 -146.696 1.00 81.69 682 ARG A O 1
ATOM 5173 N N . HIS A 1 683 ? 76.601 30.202 -147.937 1.00 79.62 683 HIS A N 1
ATOM 5174 C CA . HIS A 1 683 ? 75.813 28.973 -147.854 1.00 79.62 683 HIS A CA 1
ATOM 5175 C C . HIS A 1 683 ? 75.867 28.337 -146.465 1.00 79.62 683 HIS A C 1
ATOM 5177 O O . HIS A 1 683 ? 74.884 27.750 -146.033 1.00 79.62 683 HIS A O 1
ATOM 5183 N N . ALA A 1 684 ? 76.988 28.504 -145.767 1.00 78.44 684 ALA A N 1
ATOM 5184 C CA . ALA A 1 684 ? 77.148 28.122 -144.373 1.00 78.44 684 ALA A CA 1
ATOM 5185 C C . ALA A 1 684 ? 76.558 29.147 -143.386 1.00 78.44 684 ALA A C 1
ATOM 5187 O O . ALA A 1 684 ? 76.690 28.961 -142.187 1.00 78.44 684 ALA A O 1
ATOM 5188 N N . GLY A 1 685 ? 75.916 30.216 -143.874 1.00 80.50 685 GLY A N 1
ATOM 5189 C CA . GLY A 1 685 ? 75.237 31.194 -143.026 1.00 80.50 685 GLY A CA 1
ATOM 5190 C C . GLY A 1 685 ? 76.160 32.167 -142.293 1.00 80.50 685 GLY A C 1
ATOM 5191 O O . GLY A 1 685 ? 75.681 32.851 -141.396 1.00 80.50 685 GLY A O 1
ATOM 5192 N N . LEU A 1 686 ? 77.443 32.271 -142.670 1.00 82.00 686 LEU A N 1
ATOM 5193 C CA . LEU A 1 686 ? 78.363 33.188 -141.993 1.00 82.00 686 LEU A CA 1
ATOM 5194 C C . LEU A 1 686 ? 77.867 34.642 -142.102 1.00 82.00 686 LEU A C 1
ATOM 5196 O O . LEU A 1 686 ? 77.403 35.050 -143.179 1.00 82.00 686 LEU A O 1
ATOM 5200 N N . PRO A 1 687 ? 78.015 35.448 -141.034 1.00 79.06 687 PRO A N 1
ATOM 5201 C CA . PRO A 1 687 ? 77.655 36.858 -141.048 1.00 79.06 687 PRO A CA 1
ATOM 5202 C C . PRO A 1 687 ? 78.353 37.610 -142.188 1.00 79.06 687 PRO A C 1
ATOM 5204 O O . PRO A 1 687 ? 79.543 37.427 -142.450 1.00 79.06 687 PRO A O 1
ATOM 5207 N N . GLU A 1 688 ? 77.649 38.534 -142.856 1.00 76.31 688 GLU A N 1
ATOM 5208 C CA . GLU A 1 688 ? 78.268 39.349 -143.918 1.00 76.31 688 GLU A CA 1
ATOM 5209 C C . GLU A 1 688 ? 79.459 40.179 -143.418 1.00 76.31 688 GLU A C 1
ATOM 5211 O O . GLU A 1 688 ? 80.362 40.473 -144.205 1.00 76.31 688 GLU A O 1
ATOM 5216 N N . ARG A 1 689 ? 79.496 40.500 -142.114 1.00 79.44 689 ARG A N 1
ATOM 5217 C CA . ARG A 1 689 ? 80.622 41.175 -141.452 1.00 79.44 689 ARG A CA 1
ATOM 5218 C C . ARG A 1 689 ? 81.937 40.431 -141.682 1.00 79.44 689 ARG A C 1
ATOM 5220 O O . ARG A 1 689 ? 82.928 41.073 -142.021 1.00 79.44 689 ARG A O 1
ATOM 5227 N N . ASP A 1 690 ? 81.929 39.105 -141.584 1.00 80.19 690 ASP A N 1
ATOM 5228 C CA . ASP A 1 690 ? 83.143 38.295 -141.709 1.00 80.19 690 ASP A CA 1
ATOM 5229 C C . ASP A 1 690 ? 83.579 38.107 -143.166 1.00 80.19 690 ASP A C 1
ATOM 5231 O O . ASP A 1 690 ? 84.740 37.825 -143.459 1.00 80.19 690 ASP A O 1
ATOM 5235 N N . MET A 1 691 ? 82.660 38.326 -144.110 1.00 81.19 691 MET A N 1
ATOM 5236 C CA . MET A 1 691 ? 82.937 38.292 -145.547 1.00 81.19 691 MET A CA 1
ATOM 5237 C C . MET A 1 691 ? 83.349 39.647 -146.132 1.00 81.19 691 MET A C 1
ATOM 5239 O O . MET A 1 691 ? 83.718 39.719 -147.308 1.00 81.19 691 MET A O 1
ATOM 5243 N N . MET A 1 692 ? 83.280 40.725 -145.347 1.00 82.81 692 MET A N 1
ATOM 5244 C CA . MET A 1 692 ? 83.380 42.097 -145.846 1.00 82.81 692 MET A CA 1
ATOM 5245 C C . MET A 1 692 ? 84.742 42.394 -146.497 1.00 82.81 692 MET A C 1
ATOM 5247 O O . MET A 1 692 ? 84.789 42.943 -147.598 1.00 82.81 692 MET A O 1
ATOM 5251 N N . GLU A 1 693 ? 85.843 41.946 -145.885 1.00 80.19 693 GLU A N 1
ATOM 5252 C CA . GLU A 1 693 ? 87.206 42.135 -146.415 1.00 80.19 693 GLU A CA 1
ATOM 5253 C C . GLU A 1 693 ? 87.403 41.425 -147.770 1.00 80.19 693 GLU A C 1
ATOM 5255 O O . GLU A 1 693 ? 87.991 41.974 -148.714 1.00 80.19 693 GLU A O 1
ATOM 5260 N N . ALA A 1 694 ? 86.840 40.220 -147.912 1.00 80.19 694 ALA A N 1
ATOM 5261 C CA . ALA A 1 694 ? 86.839 39.496 -149.177 1.00 80.19 694 ALA A CA 1
ATOM 5262 C C . ALA A 1 694 ? 85.977 40.223 -150.224 1.00 80.19 694 ALA A C 1
ATOM 5264 O O . ALA A 1 694 ? 86.413 40.428 -151.356 1.00 80.19 694 ALA A O 1
ATOM 5265 N N . LEU A 1 695 ? 84.777 40.686 -149.865 1.00 81.44 695 LEU A N 1
ATOM 5266 C CA . LEU A 1 695 ? 83.902 41.430 -150.778 1.00 81.44 695 LEU A CA 1
ATOM 5267 C C . LEU A 1 695 ? 84.551 42.726 -151.297 1.00 81.44 695 LEU A C 1
ATOM 5269 O O . LEU A 1 695 ? 84.473 43.002 -152.498 1.00 81.44 695 LEU A O 1
ATOM 5273 N N . GLU A 1 696 ? 85.246 43.482 -150.444 1.00 82.31 696 GLU A N 1
ATOM 5274 C CA . GLU A 1 696 ? 86.014 44.661 -150.864 1.00 82.31 696 GLU A CA 1
ATOM 5275 C C . GLU A 1 696 ? 87.147 44.304 -151.833 1.00 82.31 696 GLU A C 1
ATOM 5277 O O . GLU A 1 696 ? 87.370 44.992 -152.834 1.00 82.31 696 GLU A O 1
ATOM 5282 N N . THR A 1 697 ? 87.856 43.208 -151.562 1.00 79.44 697 THR A N 1
ATOM 5283 C CA . THR A 1 697 ? 88.952 42.739 -152.416 1.00 79.44 697 THR A CA 1
ATOM 5284 C C . THR A 1 697 ? 88.433 42.300 -153.786 1.00 79.44 697 THR A C 1
ATOM 5286 O O . THR A 1 697 ? 89.014 42.670 -154.809 1.00 79.44 697 THR A O 1
ATOM 5289 N N . LYS A 1 698 ? 87.285 41.607 -153.838 1.00 81.06 698 LYS A N 1
ATOM 5290 C CA . LYS A 1 698 ? 86.583 41.284 -155.092 1.00 81.06 698 LYS A CA 1
ATOM 5291 C C . LYS A 1 698 ? 86.269 42.541 -155.894 1.00 81.06 698 LYS A C 1
ATOM 5293 O O . LYS A 1 698 ? 86.541 42.569 -157.092 1.00 81.06 698 LYS A O 1
ATOM 5298 N N . LEU A 1 699 ? 85.698 43.561 -155.250 1.00 82.81 699 LEU A N 1
ATOM 5299 C CA . LEU A 1 699 ? 85.349 44.833 -155.889 1.00 82.81 699 LEU A CA 1
ATOM 5300 C C . LEU A 1 699 ? 86.579 45.507 -156.503 1.00 82.81 699 LEU A C 1
ATOM 5302 O O . LEU A 1 699 ? 86.545 45.868 -157.678 1.00 82.81 699 LEU A O 1
ATOM 5306 N N . LYS A 1 700 ? 87.687 45.583 -155.755 1.00 80.50 700 LYS A N 1
ATOM 5307 C CA . LYS A 1 700 ? 88.957 46.143 -156.247 1.00 80.50 700 LYS A CA 1
ATOM 5308 C C . LYS A 1 700 ? 89.495 45.380 -157.462 1.00 80.50 700 LYS A C 1
ATOM 5310 O O . LYS A 1 700 ? 89.897 46.002 -158.442 1.00 80.50 700 LYS A O 1
ATOM 5315 N N . ILE A 1 701 ? 89.467 44.044 -157.441 1.00 80.38 701 ILE A N 1
ATOM 5316 C CA . ILE A 1 701 ? 89.912 43.220 -158.582 1.00 80.38 701 ILE A CA 1
ATOM 5317 C C . ILE A 1 701 ? 89.005 43.434 -159.803 1.00 80.38 701 ILE A C 1
ATOM 5319 O O . ILE A 1 701 ? 89.503 43.566 -160.920 1.00 80.38 701 ILE A O 1
ATOM 5323 N N . MET A 1 702 ? 87.683 43.504 -159.610 1.00 80.56 702 MET A N 1
ATOM 5324 C CA . MET A 1 702 ? 86.740 43.786 -160.700 1.00 80.56 702 MET A CA 1
ATOM 5325 C C . MET A 1 702 ? 86.973 45.162 -161.322 1.00 80.56 702 MET A C 1
ATOM 5327 O O . MET A 1 702 ? 86.911 45.294 -162.544 1.00 80.56 702 MET A O 1
ATOM 5331 N N . GLU A 1 703 ? 87.264 46.174 -160.505 1.00 80.62 703 GLU A N 1
ATOM 5332 C CA . GLU A 1 703 ? 87.565 47.521 -160.986 1.00 80.62 703 GLU A CA 1
ATOM 5333 C C . GLU A 1 703 ? 88.846 47.538 -161.836 1.00 80.62 703 GLU A C 1
ATOM 5335 O O . GLU A 1 703 ? 88.859 48.121 -162.924 1.00 80.62 703 GLU A O 1
ATOM 5340 N N . LEU A 1 704 ? 89.896 46.833 -161.397 1.00 76.38 704 LEU A N 1
ATOM 5341 C CA . LEU A 1 704 ? 91.147 46.683 -162.151 1.00 76.38 704 LEU A CA 1
ATOM 5342 C C . LEU A 1 704 ? 90.939 45.949 -163.484 1.00 76.38 704 LEU A C 1
ATOM 5344 O O . LEU A 1 704 ? 91.394 46.426 -164.525 1.00 76.38 704 LEU A O 1
ATOM 5348 N N . LEU A 1 705 ? 90.192 44.840 -163.487 1.00 77.06 705 LEU A N 1
ATOM 5349 C CA . LEU A 1 705 ? 89.846 44.111 -164.715 1.00 77.06 705 LEU A CA 1
ATOM 5350 C C . LEU A 1 705 ? 89.017 44.974 -165.680 1.00 77.06 705 LEU A C 1
ATOM 5352 O O . LEU A 1 705 ? 89.261 44.963 -166.888 1.00 77.06 705 LEU A O 1
ATOM 5356 N N . GLY A 1 706 ? 88.083 45.773 -165.155 1.00 75.19 706 GLY A N 1
ATOM 5357 C CA . GLY A 1 706 ? 87.307 46.731 -165.942 1.00 75.19 706 GLY A CA 1
ATOM 5358 C C . GLY A 1 706 ? 88.183 47.797 -166.611 1.00 75.19 706 GLY A C 1
ATOM 5359 O O . GLY A 1 706 ? 87.993 48.100 -167.793 1.00 75.19 706 GLY A O 1
ATOM 5360 N N . ARG A 1 707 ? 89.187 48.326 -165.895 1.00 73.69 707 ARG A N 1
ATOM 5361 C CA . ARG A 1 707 ? 90.164 49.285 -166.445 1.00 73.69 707 ARG A CA 1
ATOM 5362 C C . ARG A 1 707 ? 91.040 48.655 -167.534 1.00 73.69 707 ARG A C 1
ATOM 5364 O O . ARG A 1 707 ? 91.181 49.256 -168.600 1.00 73.69 707 ARG A O 1
ATOM 5371 N N . LEU A 1 708 ? 91.544 47.434 -167.320 1.00 67.69 708 LEU A N 1
ATOM 5372 C CA . LEU A 1 708 ? 92.290 46.660 -168.326 1.00 67.69 708 LEU A CA 1
ATOM 5373 C C . LEU A 1 708 ? 91.487 46.499 -169.624 1.00 67.69 708 LEU A C 1
ATOM 5375 O O . LEU A 1 708 ? 91.984 46.790 -170.711 1.00 67.69 708 LEU A O 1
ATOM 5379 N N . GLN A 1 709 ? 90.221 46.091 -169.521 1.00 72.38 709 GLN A N 1
ATOM 5380 C CA . GLN A 1 709 ? 89.380 45.823 -170.688 1.00 72.38 709 GLN A CA 1
ATOM 5381 C C . GLN A 1 709 ? 89.036 47.096 -171.481 1.00 72.38 709 GLN A C 1
ATOM 5383 O O . GLN A 1 709 ? 88.984 47.064 -172.714 1.00 72.38 709 GLN A O 1
ATOM 5388 N N . MET A 1 710 ? 88.879 48.241 -170.806 1.00 69.25 710 MET A N 1
ATOM 5389 C CA . MET A 1 710 ? 88.756 49.542 -171.474 1.00 69.25 710 MET A CA 1
ATOM 5390 C C . MET A 1 710 ? 90.034 49.943 -172.226 1.00 69.25 710 MET A C 1
ATOM 5392 O O . MET A 1 710 ? 89.935 50.438 -173.352 1.00 69.25 710 MET A O 1
ATOM 5396 N N . GLY A 1 711 ? 91.214 49.700 -171.643 1.00 65.56 711 GLY A N 1
ATOM 5397 C CA . GLY A 1 711 ? 92.508 49.943 -172.292 1.00 65.56 711 GLY A CA 1
ATOM 5398 C C . GLY A 1 711 ? 92.698 49.110 -173.564 1.00 65.56 711 GLY A C 1
ATOM 5399 O O . GLY A 1 711 ? 93.054 49.656 -174.611 1.00 65.56 711 GLY A O 1
ATOM 5400 N N . VAL A 1 712 ? 92.356 47.813 -173.515 1.00 66.56 712 VAL A N 1
ATOM 5401 C CA . VAL A 1 712 ? 92.380 46.917 -174.691 1.00 66.56 712 VAL A CA 1
ATOM 5402 C C . VAL A 1 712 ? 91.489 47.457 -175.813 1.00 66.56 712 VAL A C 1
ATOM 5404 O O . VAL A 1 712 ? 91.928 47.559 -176.959 1.00 66.56 712 VAL A O 1
ATOM 5407 N N . ASN A 1 713 ? 90.251 47.847 -175.497 1.00 71.06 713 ASN A N 1
ATOM 5408 C CA . ASN A 1 713 ? 89.287 48.299 -176.503 1.00 71.06 713 ASN A CA 1
ATOM 5409 C C . ASN A 1 713 ? 89.684 49.620 -177.174 1.00 71.06 713 ASN A C 1
ATOM 5411 O O . ASN A 1 713 ? 89.399 49.820 -178.355 1.00 71.06 713 ASN A O 1
ATOM 5415 N N . ARG A 1 714 ? 90.353 50.520 -176.446 1.00 71.94 714 ARG A N 1
ATOM 5416 C CA . ARG A 1 714 ? 90.828 51.801 -176.990 1.00 71.94 714 ARG A CA 1
ATOM 5417 C C . ARG A 1 714 ? 92.165 51.696 -177.723 1.00 71.94 714 ARG A C 1
ATOM 5419 O O . ARG A 1 714 ? 92.567 52.670 -178.351 1.00 71.94 714 ARG A O 1
ATOM 5426 N N . LYS A 1 715 ? 92.828 50.530 -177.672 1.00 63.28 715 LYS A N 1
ATOM 5427 C CA . LYS A 1 715 ? 94.223 50.337 -178.117 1.00 63.28 715 LYS A CA 1
ATOM 5428 C C . LYS A 1 715 ? 95.163 51.382 -177.504 1.00 63.28 715 LYS A C 1
ATOM 5430 O O . LYS A 1 715 ? 96.122 51.817 -178.138 1.00 63.28 715 LYS A O 1
ATOM 5435 N N . ASP A 1 716 ? 94.851 51.789 -176.279 1.00 70.25 716 ASP A N 1
ATOM 5436 C CA . ASP A 1 716 ? 95.559 52.833 -175.557 1.00 70.25 716 ASP A CA 1
ATOM 5437 C C . ASP A 1 716 ? 96.636 52.171 -174.695 1.00 70.25 716 ASP A C 1
ATOM 5439 O O . ASP A 1 716 ? 96.364 51.588 -173.640 1.00 70.25 716 ASP A O 1
ATOM 5443 N N . LEU A 1 717 ? 97.862 52.172 -175.218 1.00 60.22 717 LEU A N 1
ATOM 5444 C CA . LEU A 1 717 ? 99.007 51.512 -174.592 1.00 60.22 717 LEU A CA 1
ATOM 5445 C C . LEU A 1 717 ? 99.364 52.130 -173.234 1.00 60.22 717 LEU A C 1
ATOM 5447 O O . LEU A 1 717 ? 99.868 51.412 -172.372 1.00 60.22 717 LEU A O 1
ATOM 5451 N N . GLU A 1 718 ? 99.058 53.412 -173.007 1.00 62.25 718 GLU A N 1
ATOM 5452 C CA . GLU A 1 718 ? 99.274 54.059 -171.707 1.00 62.25 718 GLU A CA 1
ATOM 5453 C C . GLU A 1 718 ? 98.319 53.500 -170.648 1.00 62.25 718 GLU A C 1
ATOM 5455 O O . GLU A 1 718 ? 98.745 53.122 -169.555 1.00 62.25 718 GLU A O 1
ATOM 5460 N N . VAL A 1 719 ? 97.037 53.348 -170.991 1.00 62.19 719 VAL A N 1
ATOM 5461 C CA . VAL A 1 719 ? 96.029 52.784 -170.078 1.00 62.19 719 VAL A CA 1
ATOM 5462 C C . VAL A 1 719 ? 96.307 51.307 -169.783 1.00 62.19 719 VAL A C 1
ATOM 5464 O O . VAL A 1 719 ? 96.116 50.859 -168.653 1.00 62.19 719 VAL A O 1
ATOM 5467 N N . LEU A 1 720 ? 96.809 50.549 -170.763 1.00 59.97 720 LEU A N 1
ATOM 5468 C CA . LEU A 1 720 ? 97.230 49.160 -170.557 1.00 59.97 720 LEU A CA 1
ATOM 5469 C C . LEU A 1 720 ? 98.462 49.045 -169.655 1.00 59.97 720 LEU A C 1
ATOM 5471 O O . LEU A 1 720 ? 98.500 48.161 -168.805 1.00 59.97 720 LEU A O 1
ATOM 5475 N N . SER A 1 721 ? 99.441 49.943 -169.795 1.00 60.59 721 SER A N 1
ATOM 5476 C CA . SER A 1 721 ? 100.625 49.955 -168.929 1.00 60.59 721 SER A CA 1
ATOM 5477 C C . SER A 1 721 ? 100.263 50.234 -167.470 1.00 60.59 721 SER A C 1
ATOM 5479 O O . SER A 1 721 ? 100.789 49.570 -166.581 1.00 60.59 721 SER A O 1
ATOM 5481 N N . ILE A 1 722 ? 99.364 51.191 -167.219 1.00 63.16 722 ILE A N 1
ATOM 5482 C CA . ILE A 1 722 ? 98.951 51.564 -165.855 1.00 63.16 722 ILE A CA 1
ATOM 5483 C C . ILE A 1 722 ? 98.124 50.458 -165.191 1.00 63.16 722 ILE A C 1
ATOM 5485 O O . ILE A 1 722 ? 98.149 50.337 -163.977 1.00 63.16 722 ILE A O 1
ATOM 5489 N N . ALA A 1 723 ? 97.377 49.665 -165.963 1.00 59.69 723 ALA A N 1
ATOM 5490 C CA . ALA A 1 723 ? 96.513 48.624 -165.410 1.00 59.69 723 ALA A CA 1
ATOM 5491 C C . ALA A 1 723 ? 97.208 47.255 -165.235 1.00 59.69 723 ALA A C 1
ATOM 5493 O O . ALA A 1 723 ? 96.648 46.373 -164.587 1.00 59.69 723 ALA A O 1
ATOM 5494 N N . ILE A 1 724 ? 98.389 47.059 -165.838 1.00 61.53 724 ILE A N 1
ATOM 5495 C CA . ILE A 1 724 ? 99.245 45.875 -165.632 1.00 61.53 724 ILE A CA 1
ATOM 5496 C C . ILE A 1 724 ? 100.193 46.069 -164.438 1.00 61.53 724 ILE A C 1
ATOM 5498 O O . ILE A 1 724 ? 100.529 45.085 -163.777 1.00 61.53 724 ILE A O 1
ATOM 5502 N N . GLN A 1 725 ? 100.639 47.306 -164.191 1.00 60.81 725 GLN A N 1
ATOM 5503 C CA . GLN A 1 725 ? 101.308 47.683 -162.939 1.00 60.81 725 GLN A CA 1
ATOM 5504 C C . GLN A 1 725 ? 100.323 47.635 -161.771 1.00 60.81 725 GLN A C 1
ATOM 5506 O O . GLN A 1 725 ? 100.764 47.211 -160.679 1.00 60.81 725 GLN A O 1
#

Radius of gyration: 109.71 Å; Cα contacts (8 Å, |Δi|>4): 682; chains: 1; bounding box: 207×71×331 Å

Sequence (725 aa):
MAEAFRARARIEQLQAKLKMALFCKDLLVLRAAIKECQAAGLPARELAEAVVATGDIERMLSSLKASVMTKNLEDLSATLERCRAFGLPNSEHGLREAVSAIAYVEQLQAKLKSSVDTMDIKVLSAALKECQDAHLPEVYLAEALDVKQYIQQLLADLQTGINSCDIAVLDAAIEQCQAAGLPERELKKALVAKDIIEQLLSKLQTCIDQKDIQALSDAIEKCQSAGLPEGDVAQALEAKCSIERMLANLQMGIDRLDIEFLNAAIQECQAASLPESNLQAAFAAKARIQQLLAELMACIHQKGIHDLSGAIEKCRQNGLPERYVAEALFAQQTIEETLAKLQLGIDQQDIEILDAAIQGCQMAGLPESDLQEALAAKAHIQQLLTDLEACAGRKDSQALSASIEQCRQNGLPERYVAEALLAQQTIEDALAELQLGIDHRDIEMLDAAIQACQTAGLPESDVQEALAAKAHIQQLLTEGEECAGRKDIQALNASIEKCRENGLPERYLAEALLIRQSIEELLARLQVGIDQKDIEVLNRAIKECQGMPESSLQAAFAAVSHIQQLLAELTACIQQKSIQALCTAIKKCRQYGLPERDLEQALATQCHIEELLAKLKLGVDQSDLEVLSSAIQECQTAGLPESDLLEAFAAEANIEQLLADLKAATGQKDIQALNRAIAKCRHAGLPERDMMEALETKLKIMELLGRLQMGVNRKDLEVLSIAIQ

Organism: Polarella glacialis (NCBI:txid89957)